Protein AF-0000000085633223 (afdb_homodimer)

Sequence (442 aa):
MTTGGMIGSLLNGKMADLIGRKGVSLNSLWIIIIIVLHNFFTKDSWTLDLGRLSIGVGVGITGYVVPVYVAEITPKNIRGAFTAAGHFMTCCGFSMLYFAGVAFSWRSLALIAAVPSALHIVGLFFIPESPRWLAKVGREEDSELALQRLRGKKVDISQEAADIIESIEACQGRKSGKILDLFQLKYAHALIVGVGLMFFQQFGGTNAIAYYARSIFEAAEMTTGGMIGSLLNGKMADLIGRKGVSLNSLWIIIIIVLHNFFTKDSWTLDLGRLSIGVGVGITGYVVPVYVAEITPKNIRGAFTAAGHFMTCCGFSMLYFAGVAFSWRSLALIAAVPSALHIVGLFFIPESPRWLAKVGREEDSELALQRLRGKKVDISQEAADIIESIEACQGRKSGKILDLFQLKYAHALIVGVGLMFFQQFGGTNAIAYYARSIFEAAE

Radius of gyration: 21.5 Å; Cα contacts (8 Å, |Δi|>4): 633; chains: 2; bounding box: 43×62×55 Å

Nearest PDB structures (foldseek):
  9b1o-assembly1_A  TM=8.467E-01  e=4.670E-06  Homo sapiens
  4lds-assembly1_B  TM=8.283E-01  e=3.505E-06  Staphylococcus epidermidis ATCC 12228
  8bvs-assembly1_A  TM=7.498E-01  e=7.129E-05  Rattus norvegicus
  8omu-assembly1_A  TM=7.674E-01  e=1.327E-04  Rattus norvegicus
  8bvt-assembly1_A  TM=7.848E-01  e=2.141E-04  Rattus nativitatis

pLDDT: mean 75.62, std 14.58, range [35.28, 95.19]

Solvent-accessible surface area (backbone atoms only — not comparable to full-atom values): 21944 Å² total; per-residue (Å²): 60,46,67,20,18,37,53,19,31,66,54,33,64,63,46,31,70,70,57,30,49,58,47,45,40,47,52,23,44,49,51,32,46,54,36,43,56,49,44,62,76,48,83,49,65,68,62,41,51,53,31,37,30,48,36,13,22,20,38,16,27,37,59,25,39,50,55,26,45,36,58,66,62,40,55,82,90,50,38,47,56,49,50,33,48,45,43,38,44,44,32,48,29,41,37,49,35,54,59,43,54,75,76,38,53,72,60,56,47,43,53,58,12,36,51,35,31,51,50,42,52,57,52,56,74,76,49,69,58,48,30,60,57,32,42,70,76,67,36,49,69,61,13,48,51,27,44,31,63,34,37,31,89,86,50,85,51,65,66,60,51,50,50,50,52,50,51,46,52,62,49,63,75,41,71,86,69,42,76,65,50,60,54,31,74,55,38,31,48,34,46,51,50,38,52,48,51,45,50,24,47,29,49,30,40,54,39,48,50,66,60,44,57,59,57,52,56,56,68,70,96,60,46,65,21,18,38,52,18,30,66,54,34,63,63,48,31,70,70,58,32,50,58,48,45,40,49,52,22,45,48,49,32,44,52,36,42,57,50,42,63,74,48,82,49,66,67,62,41,50,52,33,37,31,49,36,12,22,19,36,15,27,36,57,25,39,49,57,27,46,38,59,65,62,40,55,81,88,50,40,46,55,50,50,34,48,46,42,36,44,43,31,48,28,40,38,49,35,56,58,44,55,73,76,38,54,70,59,56,48,42,52,57,11,38,52,34,33,53,50,40,50,57,51,55,72,74,48,69,60,48,31,61,56,31,41,70,76,68,37,50,68,60,12,48,52,28,45,32,63,34,37,30,88,86,51,85,50,64,65,59,52,49,49,50,53,50,52,46,50,62,50,63,75,41,69,86,67,42,77,67,49,60,53,30,74,56,38,30,48,35,46,51,52,38,51,49,51,47,51,25,48,30,49,29,40,53,38,49,50,67,58,44,56,57,55,52,55,56,66,71,97

Structure (mmCIF, N/CA/C/O backbone):
data_AF-0000000085633223-model_v1
#
loop_
_entity.id
_entity.type
_entity.pdbx_description
1 polymer 'Major facilitator superfamily (MFS) profile domain-containing protein'
#
loop_
_atom_site.group_PDB
_atom_site.id
_atom_site.type_symbol
_atom_site.label_atom_id
_atom_site.label_alt_id
_atom_site.label_comp_id
_atom_site.label_asym_id
_atom_site.label_entity_id
_atom_site.label_seq_id
_atom_site.pdbx_PDB_ins_code
_atom_site.Cartn_x
_atom_site.Cartn_y
_atom_site.Cartn_z
_atom_site.occupancy
_atom_site.B_iso_or_equiv
_atom_site.auth_seq_id
_atom_site.auth_comp_id
_atom_site.auth_asym_id
_atom_site.auth_atom_id
_atom_site.pdbx_PDB_model_num
ATOM 1 N N . MET A 1 1 ? 0.926 -9.766 -17.422 1 54.09 1 MET A N 1
ATOM 2 C CA . MET A 1 1 ? 0.153 -9.086 -16.375 1 54.09 1 MET A CA 1
ATOM 3 C C . MET A 1 1 ? 1.065 -8.289 -15.461 1 54.09 1 MET A C 1
ATOM 5 O O . MET A 1 1 ? 0.865 -7.086 -15.273 1 54.09 1 MET A O 1
ATOM 9 N N . THR A 1 2 ? 2.141 -8.961 -15.078 1 55.38 2 THR A N 1
ATOM 10 C CA . THR A 1 2 ? 3.055 -8.281 -14.164 1 55.38 2 THR A CA 1
ATOM 11 C C . THR A 1 2 ? 3.725 -7.098 -14.852 1 55.38 2 THR A C 1
ATOM 13 O O . THR A 1 2 ? 3.783 -6 -14.289 1 55.38 2 THR A O 1
ATOM 16 N N . THR A 1 3 ? 4.07 -7.344 -16.078 1 60.38 3 THR A N 1
ATOM 17 C CA . THR A 1 3 ? 4.688 -6.262 -16.844 1 60.38 3 THR A CA 1
ATOM 18 C C . THR A 1 3 ? 3.697 -5.121 -17.062 1 60.38 3 THR A C 1
ATOM 20 O O . THR A 1 3 ? 4.051 -3.949 -16.922 1 60.38 3 THR A O 1
ATOM 23 N N . GLY A 1 4 ? 2.49 -5.555 -17.375 1 58.22 4 GLY A N 1
ATOM 24 C CA . GLY A 1 4 ? 1.454 -4.551 -17.547 1 58.22 4 GLY 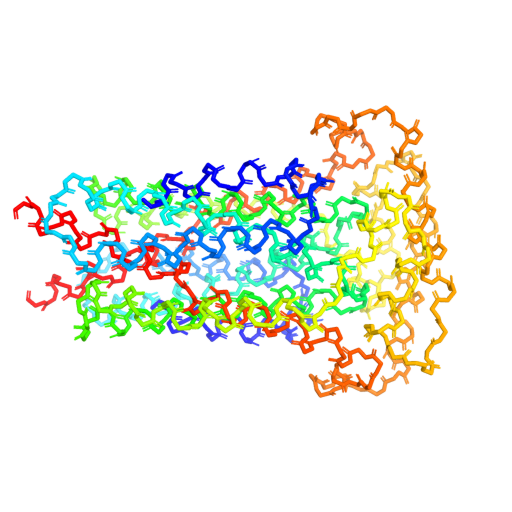A CA 1
ATOM 25 C C . GLY A 1 4 ? 1.205 -3.729 -16.297 1 58.22 4 GLY A C 1
ATOM 26 O O . GLY A 1 4 ? 1.008 -2.514 -16.375 1 58.22 4 GLY A O 1
ATOM 27 N N . GLY A 1 5 ? 1.282 -4.402 -15.211 1 61.06 5 GLY A N 1
ATOM 28 C CA . GLY A 1 5 ? 1.108 -3.715 -13.945 1 61.06 5 GLY A CA 1
ATOM 29 C C . GLY A 1 5 ? 2.178 -2.674 -13.672 1 61.06 5 GLY A C 1
ATOM 30 O O . GLY A 1 5 ? 1.881 -1.583 -13.18 1 61.06 5 GLY A O 1
ATOM 31 N N . MET A 1 6 ? 3.379 -2.943 -14.016 1 62.06 6 MET A N 1
ATOM 32 C CA . MET A 1 6 ? 4.496 -2.02 -13.844 1 62.06 6 MET A CA 1
ATOM 33 C C . MET A 1 6 ? 4.316 -0.779 -14.711 1 62.06 6 MET A C 1
ATOM 35 O O . MET A 1 6 ? 4.496 0.345 -14.234 1 62.06 6 MET A O 1
ATOM 39 N N . ILE A 1 7 ? 3.932 -1.005 -15.797 1 60.44 7 ILE A N 1
ATOM 40 C CA . ILE A 1 7 ? 3.717 0.084 -16.75 1 60.44 7 ILE A CA 1
ATOM 41 C C . ILE A 1 7 ? 2.582 0.979 -16.25 1 60.44 7 ILE A C 1
ATOM 43 O O . ILE A 1 7 ? 2.701 2.205 -16.266 1 60.44 7 ILE A O 1
ATOM 47 N N . GLY A 1 8 ? 1.562 0.304 -15.867 1 61.28 8 GLY A N 1
ATOM 48 C CA . GLY A 1 8 ? 0.401 1.043 -15.391 1 61.28 8 GLY A CA 1
ATOM 49 C C . GLY A 1 8 ? 0.698 1.915 -14.188 1 61.28 8 GLY A C 1
ATOM 50 O O . GLY A 1 8 ? 0.232 3.053 -14.109 1 61.28 8 GLY A O 1
ATOM 51 N N . SER A 1 9 ? 1.517 1.413 -13.344 1 61.62 9 SER A N 1
ATOM 52 C CA . SER A 1 9 ? 1.853 2.15 -12.133 1 61.62 9 SER A CA 1
ATOM 53 C C . SER A 1 9 ? 2.689 3.385 -12.445 1 61.62 9 SER A C 1
ATOM 55 O O . SER A 1 9 ? 2.545 4.422 -11.797 1 61.62 9 SER A O 1
ATOM 57 N N . LEU A 1 10 ? 3.48 3.316 -13.391 1 57.19 10 LEU A N 1
ATOM 58 C CA . LEU A 1 10 ? 4.371 4.406 -13.766 1 57.19 10 LEU A CA 1
ATOM 59 C C . LEU A 1 10 ? 3.6 5.52 -14.477 1 57.19 10 LEU A C 1
ATOM 61 O O . LEU A 1 10 ? 3.887 6.703 -14.281 1 57.19 10 LEU A O 1
ATOM 65 N N . LEU A 1 11 ? 2.643 5.18 -15.203 1 58.03 11 LEU A N 1
ATOM 66 C CA . LEU A 1 11 ? 1.884 6.121 -16.016 1 58.03 11 LEU A CA 1
ATOM 67 C C . LEU A 1 11 ? 0.935 6.945 -15.148 1 58.03 11 LEU A C 1
ATOM 69 O O . LEU A 1 11 ? 0.542 8.047 -15.531 1 58.03 11 LEU A O 1
ATOM 73 N N . ASN A 1 12 ? 0.68 6.5 -13.977 1 61.41 12 ASN A N 1
ATOM 74 C CA . ASN A 1 12 ? -0.448 6.965 -13.172 1 61.41 12 ASN A CA 1
ATOM 75 C C . ASN A 1 12 ? -0.166 8.32 -12.539 1 61.41 12 ASN A C 1
ATOM 77 O O . ASN A 1 12 ? -1.066 9.156 -12.422 1 61.41 12 ASN A O 1
ATOM 81 N N . GLY A 1 13 ? 1.098 8.562 -12.25 1 60.22 13 GLY A N 1
ATOM 82 C CA . GLY A 1 13 ? 1.283 9.828 -11.547 1 60.22 13 GLY A CA 1
ATOM 83 C C . GLY A 1 13 ? 0.851 11.031 -12.367 1 60.22 13 GLY A C 1
ATOM 84 O O . GLY A 1 13 ? 0.06 11.852 -11.898 1 60.22 13 GLY A O 1
ATOM 85 N N . LYS A 1 14 ? 1.175 11.047 -13.492 1 63 14 LYS A N 1
ATOM 86 C CA . LYS A 1 14 ? 0.862 12.203 -14.328 1 63 14 LYS A CA 1
ATOM 87 C C . LYS A 1 14 ? -0.602 12.188 -14.758 1 63 14 LYS A C 1
ATOM 89 O O . LYS A 1 14 ? -1.26 13.234 -14.773 1 63 14 LYS A O 1
ATOM 94 N N . MET A 1 15 ? -1.057 11.039 -15.039 1 70.94 15 MET A N 1
ATOM 95 C CA . MET A 1 15 ? -2.439 10.922 -15.492 1 70.94 15 MET A CA 1
ATOM 96 C C . MET A 1 15 ? -3.41 11.273 -14.367 1 70.94 15 MET A C 1
ATOM 98 O O . MET A 1 15 ? -4.426 11.93 -14.602 1 70.94 15 MET A O 1
ATOM 102 N N . ALA A 1 16 ? -2.996 10.859 -13.266 1 72.56 16 ALA A N 1
ATOM 103 C CA . ALA A 1 16 ? -3.824 11.133 -12.086 1 72.56 16 ALA A CA 1
ATOM 104 C C . ALA A 1 16 ? -3.875 12.625 -11.781 1 72.56 16 ALA A C 1
ATOM 106 O O . ALA A 1 16 ? -4.879 13.125 -11.266 1 72.56 16 ALA A O 1
ATOM 107 N N . ASP A 1 17 ? -2.838 13.297 -12.203 1 74.38 17 ASP A N 1
ATOM 108 C CA . ASP A 1 17 ? -2.805 14.742 -11.969 1 74.38 17 ASP A CA 1
ATOM 109 C C . ASP A 1 17 ? -3.633 15.484 -13.016 1 74.38 17 ASP A C 1
ATOM 111 O O . ASP A 1 17 ? -4.121 16.578 -12.758 1 74.38 17 ASP A O 1
ATOM 115 N N . LEU A 1 18 ? -3.855 14.789 -14.102 1 76.75 18 LEU A N 1
ATOM 116 C CA . LEU A 1 18 ? -4.555 15.461 -15.195 1 76.75 18 LEU A CA 1
ATOM 117 C C . LEU A 1 18 ? -6.059 15.227 -15.102 1 76.75 18 LEU A C 1
ATOM 119 O O . LEU A 1 18 ? -6.844 16.172 -15.211 1 76.75 18 LEU A O 1
ATOM 123 N N . ILE A 1 19 ? -6.488 14.039 -14.844 1 87.06 19 ILE A N 1
ATOM 124 C CA . ILE A 1 19 ? -7.914 13.758 -14.938 1 87.06 19 ILE A CA 1
ATOM 125 C C . ILE A 1 19 ? -8.469 13.398 -13.562 1 87.06 19 ILE A C 1
ATOM 127 O O . ILE A 1 19 ? -9.656 13.094 -13.422 1 87.06 19 ILE A O 1
ATOM 131 N N . GLY A 1 20 ? -7.652 13.492 -12.609 1 88.56 20 GLY A N 1
ATOM 132 C CA . GLY A 1 20 ? -8.094 13.219 -11.25 1 88.56 20 GLY A CA 1
ATOM 133 C C . GLY A 1 20 ? -7.902 11.766 -10.844 1 88.56 20 GLY A C 1
ATOM 134 O O . GLY A 1 20 ? -7.547 10.93 -11.672 1 88.56 20 GLY A O 1
ATOM 135 N N . ARG A 1 21 ? -8.156 11.523 -9.625 1 89.69 21 ARG A N 1
ATOM 136 C CA . ARG A 1 21 ? -8.008 10.164 -9.117 1 89.69 21 ARG A CA 1
ATOM 137 C C . ARG A 1 21 ? -9.18 9.289 -9.547 1 89.69 21 ARG A C 1
ATOM 139 O O . ARG A 1 21 ? -8.984 8.148 -9.969 1 89.69 21 ARG A O 1
ATOM 146 N N . LYS A 1 22 ? -10.352 9.906 -9.516 1 91.69 22 LYS A N 1
ATOM 147 C CA . LYS A 1 22 ? -11.539 9.164 -9.906 1 91.69 22 LYS A CA 1
ATOM 148 C C . LYS A 1 22 ? -11.539 8.875 -11.406 1 91.69 22 LYS A C 1
ATOM 150 O O . LYS A 1 22 ? -11.93 7.789 -11.836 1 91.69 22 LYS A O 1
ATOM 155 N N . GLY A 1 23 ? -11.133 9.844 -12.117 1 91.31 23 GLY A N 1
ATOM 156 C CA . GLY A 1 23 ? -11.086 9.68 -13.562 1 91.31 23 GLY A CA 1
ATOM 157 C C . GLY A 1 23 ? -10.172 8.555 -14.008 1 91.31 23 GLY A C 1
ATOM 158 O O . GLY A 1 23 ? -10.539 7.742 -14.852 1 91.31 23 GLY A O 1
ATOM 159 N N . VAL A 1 24 ? -9.023 8.539 -13.414 1 89.5 24 VAL A N 1
ATOM 160 C CA . VAL A 1 24 ? -8.047 7.52 -13.766 1 89.5 24 VAL A CA 1
ATOM 161 C C . VAL A 1 24 ? -8.555 6.145 -13.336 1 89.5 24 VAL A C 1
ATOM 163 O O . VAL A 1 24 ? -8.422 5.168 -14.078 1 89.5 24 VAL A O 1
ATOM 166 N N . SER A 1 25 ? -9.133 6.105 -12.188 1 90.06 25 SER A N 1
ATOM 167 C CA . SER A 1 25 ? -9.688 4.844 -11.695 1 90.06 25 SER A CA 1
ATOM 168 C C . SER A 1 25 ? -10.789 4.332 -12.609 1 90.06 25 SER A C 1
ATOM 170 O O . SER A 1 25 ? -10.828 3.146 -12.945 1 90.06 25 SER A O 1
ATOM 172 N N . LEU A 1 26 ? -11.656 5.242 -12.992 1 91.75 26 LEU A N 1
ATOM 173 C CA . LEU A 1 26 ? -12.773 4.875 -13.852 1 91.75 26 LEU A CA 1
ATOM 174 C C . LEU A 1 26 ? -12.273 4.293 -15.172 1 91.75 26 LEU A C 1
ATOM 176 O O . LEU A 1 26 ? -12.742 3.24 -15.609 1 91.75 26 LEU A O 1
ATOM 180 N N . ASN A 1 27 ? -11.336 4.941 -15.711 1 89.94 27 ASN A N 1
ATOM 181 C CA . ASN A 1 27 ? -10.805 4.492 -16.984 1 89.94 27 ASN A CA 1
ATOM 182 C C . ASN A 1 27 ? -10.117 3.131 -16.875 1 89.94 27 ASN A C 1
ATOM 184 O O . ASN A 1 27 ? -10.281 2.27 -17.734 1 89.94 27 ASN A O 1
ATOM 188 N N . SER A 1 28 ? -9.406 3.006 -15.859 1 88.81 28 SER A N 1
ATOM 189 C CA . SER A 1 28 ? -8.703 1.744 -15.664 1 88.81 28 SER A CA 1
ATOM 190 C C . SER A 1 28 ? -9.68 0.595 -15.43 1 88.81 28 SER A C 1
ATOM 192 O O . SER A 1 28 ? -9.484 -0.506 -15.953 1 88.81 28 SER A O 1
ATOM 194 N N . LEU A 1 29 ? -10.688 0.834 -14.695 1 90.5 29 LEU A N 1
ATOM 195 C CA . LEU A 1 29 ? -11.68 -0.194 -14.414 1 90.5 29 LEU A CA 1
ATOM 196 C C . LEU A 1 29 ? -12.438 -0.583 -15.672 1 90.5 29 LEU A C 1
ATOM 198 O O . LEU A 1 29 ? -12.742 -1.762 -15.883 1 90.5 29 LEU A O 1
ATOM 202 N N . TRP A 1 30 ? -12.703 0.379 -16.453 1 91.12 30 TRP A N 1
ATOM 203 C CA . TRP A 1 30 ? -13.352 0.086 -17.719 1 91.12 30 TRP A CA 1
ATOM 204 C C . TRP A 1 30 ? -12.461 -0.796 -18.594 1 91.12 30 TRP A C 1
ATOM 206 O O . TRP A 1 30 ? -12.945 -1.735 -19.234 1 91.12 30 TRP A O 1
ATOM 216 N N . ILE A 1 31 ? -11.234 -0.473 -18.656 1 87.25 31 ILE A N 1
ATOM 217 C CA . ILE A 1 31 ? -10.281 -1.269 -19.438 1 87.25 31 ILE A CA 1
ATOM 218 C C . ILE A 1 31 ? -10.289 -2.711 -18.938 1 87.25 31 ILE A C 1
ATOM 220 O O . ILE A 1 31 ? -10.367 -3.65 -19.734 1 87.25 31 ILE A O 1
ATOM 224 N N . ILE A 1 32 ? -10.328 -2.906 -17.688 1 86.12 32 ILE A N 1
ATOM 225 C CA . ILE A 1 32 ? -10.305 -4.238 -17.094 1 86.12 32 ILE A CA 1
ATOM 226 C C . ILE A 1 32 ? -11.57 -5 -17.484 1 86.12 32 ILE A C 1
ATOM 228 O O . ILE A 1 32 ? -11.5 -6.141 -17.953 1 86.12 32 ILE A O 1
ATOM 232 N N . ILE A 1 33 ? -12.688 -4.352 -17.359 1 89.81 33 ILE A N 1
ATOM 233 C CA . ILE A 1 33 ? -13.961 -5.016 -17.609 1 89.81 33 ILE A CA 1
ATOM 234 C C . ILE A 1 33 ? -14.07 -5.383 -19.094 1 89.81 33 ILE A C 1
ATOM 236 O O . ILE A 1 33 ? -14.453 -6.508 -19.422 1 89.81 33 ILE A O 1
ATOM 240 N N . ILE A 1 34 ? -13.719 -4.477 -19.922 1 90.56 34 ILE A N 1
ATOM 241 C CA . ILE A 1 34 ? -13.828 -4.691 -21.359 1 90.56 34 ILE A CA 1
ATOM 242 C C . ILE A 1 34 ? -12.906 -5.836 -21.781 1 90.56 34 ILE A C 1
ATOM 244 O O . ILE A 1 34 ? -13.312 -6.711 -22.547 1 90.56 34 ILE A O 1
ATOM 248 N N . ILE A 1 35 ? -11.742 -5.812 -21.266 1 86.06 35 ILE A N 1
ATOM 249 C CA . ILE A 1 35 ? -10.758 -6.812 -21.672 1 86.06 35 ILE A CA 1
ATOM 250 C C . ILE A 1 35 ? -11.148 -8.18 -21.109 1 86.06 35 ILE A C 1
ATOM 252 O O . ILE A 1 35 ? -11.008 -9.203 -21.781 1 86.06 35 ILE A O 1
ATOM 256 N N . VAL A 1 36 ? -11.641 -8.234 -19.891 1 83.44 36 VAL A N 1
ATOM 257 C CA . VAL A 1 36 ? -12.07 -9.492 -19.281 1 83.44 36 VAL A CA 1
ATOM 258 C C . VAL A 1 36 ? -13.219 -10.094 -20.094 1 83.44 36 VAL A C 1
ATOM 260 O O . VAL A 1 36 ? -13.234 -11.297 -20.344 1 83.44 36 VAL A O 1
ATOM 263 N N . LEU A 1 37 ? -14.141 -9.289 -20.5 1 86.94 37 LEU A N 1
ATOM 264 C CA . LEU A 1 37 ? -15.273 -9.758 -21.281 1 86.94 37 LEU A CA 1
ATOM 265 C C . LEU A 1 37 ? -14.82 -10.227 -22.672 1 86.94 37 LEU A C 1
ATOM 267 O O . LEU A 1 37 ? -15.305 -11.242 -23.172 1 86.94 37 LEU A O 1
ATOM 271 N N . HIS A 1 38 ? -13.914 -9.43 -23.188 1 85.75 38 HIS A N 1
ATOM 272 C CA . HIS A 1 38 ? -13.383 -9.812 -24.484 1 85.75 38 HIS A CA 1
ATOM 273 C C . HIS A 1 38 ? -12.656 -11.156 -24.406 1 85.75 38 HIS A C 1
ATOM 275 O O . HIS A 1 38 ? -12.836 -12.016 -25.281 1 85.75 38 HIS A O 1
ATOM 281 N N . ASN A 1 39 ? -11.875 -11.305 -23.422 1 81.5 39 ASN A N 1
ATOM 282 C CA . ASN A 1 39 ? -11.078 -12.516 -23.266 1 81.5 39 ASN A CA 1
ATOM 283 C C . ASN A 1 39 ? -11.953 -13.727 -22.938 1 81.5 39 ASN A C 1
ATOM 285 O O . ASN A 1 39 ? -11.562 -14.867 -23.203 1 81.5 39 ASN A O 1
ATOM 289 N N . PHE A 1 40 ? -13.07 -13.484 -22.297 1 80.81 40 PHE A N 1
ATOM 290 C CA . PHE A 1 40 ? -13.969 -14.586 -21.969 1 80.81 40 PHE A CA 1
ATOM 291 C C . PHE A 1 40 ? -14.523 -15.227 -23.219 1 80.81 40 PHE A C 1
ATOM 293 O O . PHE A 1 40 ? -14.742 -16.438 -23.266 1 80.81 40 PHE A O 1
ATOM 300 N N . PHE A 1 41 ? -14.625 -14.508 -24.281 1 82.19 41 PHE A N 1
ATOM 301 C CA . PHE A 1 41 ? -15.266 -15.023 -25.484 1 82.19 41 PHE A CA 1
ATOM 302 C C . PHE A 1 41 ? -14.227 -15.383 -26.547 1 82.19 41 PHE A C 1
ATOM 304 O O . PHE A 1 41 ? -14.57 -15.93 -27.594 1 82.19 41 PHE A O 1
ATOM 311 N N . THR A 1 42 ? -13.039 -15.008 -26.266 1 79.31 42 THR A N 1
ATOM 312 C CA . THR A 1 42 ? -12.023 -15.242 -27.281 1 79.31 42 THR A CA 1
ATOM 313 C C . THR A 1 42 ? -11.227 -16.5 -26.969 1 79.31 42 THR A C 1
ATOM 315 O O . THR A 1 42 ? -11.016 -16.844 -25.812 1 79.31 42 THR A O 1
ATOM 318 N N . LYS A 1 43 ? -10.883 -17.234 -28 1 77.94 43 LYS A N 1
ATOM 319 C CA . LYS A 1 43 ? -10.109 -18.453 -27.828 1 77.94 43 LYS A CA 1
ATOM 320 C C . LYS A 1 43 ? -8.711 -18.312 -28.422 1 77.94 43 LYS A C 1
ATOM 322 O O . LYS A 1 43 ? -7.84 -19.156 -28.203 1 77.94 43 LYS A O 1
ATOM 327 N N . ASP A 1 44 ? -8.469 -17.188 -28.953 1 80 44 ASP A N 1
ATOM 328 C CA . ASP A 1 44 ? -7.172 -16.984 -29.594 1 80 44 ASP A CA 1
ATOM 329 C C . ASP A 1 44 ? -6.102 -16.656 -28.562 1 80 44 ASP A C 1
ATOM 331 O O . ASP A 1 44 ? -6.309 -15.789 -27.703 1 80 44 ASP A O 1
ATOM 335 N N . SER A 1 45 ? -5.016 -17.375 -28.688 1 78 45 SER A N 1
ATOM 336 C CA . SER A 1 45 ? -3.951 -17.266 -27.703 1 78 45 SER A CA 1
ATOM 337 C C . SER A 1 45 ? -3.344 -15.859 -27.703 1 78 45 SER A C 1
ATOM 339 O O . SER A 1 45 ? -3.09 -15.289 -26.641 1 78 45 SER A O 1
ATOM 341 N N . TRP A 1 46 ? -3.162 -15.367 -28.891 1 78.19 46 TRP A N 1
ATOM 342 C CA . TRP A 1 46 ? -2.525 -14.055 -28.984 1 78.19 46 TRP A CA 1
ATOM 343 C C . TRP A 1 46 ? -3.41 -12.977 -28.375 1 78.19 46 TRP A C 1
ATOM 345 O O . TRP A 1 46 ? -2.93 -12.117 -27.625 1 78.19 46 TRP A O 1
ATOM 355 N N . THR A 1 47 ? -4.656 -13.125 -28.688 1 78.06 47 THR A N 1
ATOM 356 C CA . THR A 1 47 ? -5.609 -12.156 -28.172 1 78.06 47 THR A CA 1
ATOM 357 C C . THR A 1 47 ? -5.738 -12.281 -26.656 1 78.06 47 THR A C 1
ATOM 359 O O . THR A 1 47 ? -5.879 -11.281 -25.953 1 78.06 47 THR A O 1
ATOM 362 N N . LEU A 1 48 ? -5.492 -13.422 -26.234 1 77.19 48 LEU A N 1
ATOM 363 C CA . LEU A 1 48 ? -5.574 -13.664 -24.797 1 77.19 48 LEU A CA 1
ATOM 364 C C . LEU A 1 48 ? -4.359 -13.086 -24.078 1 77.19 48 LEU A C 1
ATOM 366 O O . LEU A 1 48 ? -4.496 -12.484 -23 1 77.19 48 LEU A O 1
ATOM 370 N N . ASP A 1 49 ? -3.295 -13.164 -24.75 1 77.12 49 ASP A N 1
ATOM 371 C CA . ASP A 1 49 ? -2.074 -12.648 -24.141 1 77.12 49 ASP A CA 1
ATOM 372 C C . ASP A 1 49 ? -2.09 -11.117 -24.109 1 77.12 49 ASP A C 1
ATOM 374 O O . ASP A 1 49 ? -1.681 -10.516 -23.109 1 77.12 49 ASP A O 1
ATOM 378 N N . LEU A 1 50 ? -2.598 -10.633 -25.141 1 79.06 50 LEU A N 1
ATOM 379 C CA . LEU A 1 50 ? -2.705 -9.18 -25.188 1 79.06 50 LEU A CA 1
ATOM 380 C C . LEU A 1 50 ? -3.721 -8.68 -24.156 1 79.06 50 LEU A C 1
ATOM 382 O O . LEU A 1 50 ? -3.539 -7.617 -23.562 1 79.06 50 LEU A O 1
ATOM 386 N N . GLY A 1 51 ? -4.715 -9.422 -24.031 1 78.69 51 GLY A N 1
ATOM 387 C CA . GLY A 1 51 ? -5.707 -9.102 -23.016 1 78.69 51 GLY A CA 1
ATOM 388 C C . GLY A 1 51 ? -5.152 -9.141 -21.594 1 78.69 51 GLY A C 1
ATOM 389 O O . GLY A 1 51 ? -5.41 -8.242 -20.797 1 78.69 51 GLY A O 1
ATOM 390 N N . ARG A 1 52 ? -4.289 -10.016 -21.438 1 73.88 52 ARG A N 1
ATOM 391 C CA . ARG A 1 52 ? -3.672 -10.148 -20.109 1 73.88 52 ARG A CA 1
ATOM 392 C C . ARG A 1 52 ? -2.758 -8.969 -19.812 1 73.88 52 ARG A C 1
ATOM 394 O O . ARG A 1 52 ? -2.729 -8.469 -18.688 1 73.88 52 ARG A O 1
ATOM 401 N N . LEU A 1 53 ? -2.111 -8.648 -20.812 1 77.12 53 LEU A N 1
ATOM 402 C CA . LEU A 1 53 ? -1.23 -7.496 -20.656 1 77.12 53 LEU A CA 1
ATOM 403 C C . LEU A 1 53 ? -2.033 -6.238 -20.344 1 77.12 53 LEU A C 1
ATOM 405 O O . LEU A 1 53 ? -1.658 -5.457 -19.469 1 77.12 53 LEU A O 1
ATOM 409 N N . SER A 1 54 ? -3.111 -6.176 -21 1 81.38 54 SER A N 1
ATOM 410 C CA . SER A 1 54 ? -3.955 -5 -20.828 1 81.38 54 SER A CA 1
ATOM 411 C C . SER A 1 54 ? -4.605 -4.992 -19.438 1 81.38 54 SER A C 1
ATOM 413 O O . SER A 1 54 ? -4.723 -3.938 -18.812 1 81.38 54 SER A O 1
ATOM 415 N N . ILE A 1 55 ? -4.953 -6.102 -19 1 78 55 ILE A N 1
ATOM 416 C CA . ILE A 1 55 ? -5.52 -6.215 -17.656 1 78 55 ILE A CA 1
ATOM 417 C C . ILE A 1 55 ? -4.465 -5.832 -16.625 1 78 55 ILE A C 1
ATOM 419 O O . ILE A 1 55 ? -4.773 -5.148 -15.641 1 78 55 ILE A O 1
ATOM 423 N N . GLY A 1 56 ? -3.299 -6.203 -16.922 1 76.19 56 GLY A N 1
ATOM 424 C CA . GLY A 1 56 ? -2.199 -5.824 -16.047 1 76.19 56 GLY A CA 1
ATOM 425 C C . GLY A 1 56 ? -2.002 -4.324 -15.945 1 76.19 56 GLY A C 1
ATOM 426 O O . GLY A 1 56 ? -1.775 -3.791 -14.859 1 76.19 56 GLY A O 1
ATOM 427 N N . VAL A 1 57 ? -2.131 -3.709 -16.984 1 79.62 57 VAL A N 1
ATOM 428 C CA . VAL A 1 57 ? -1.994 -2.256 -17.016 1 79.62 57 VAL A CA 1
ATOM 429 C C . VAL A 1 57 ? -3.117 -1.617 -16.203 1 79.62 57 VAL A C 1
ATOM 431 O O . VAL A 1 57 ? -2.871 -0.73 -15.375 1 79.62 57 VAL A O 1
ATOM 434 N N . GLY A 1 58 ? -4.289 -2.1 -16.453 1 81 58 GLY A N 1
ATOM 435 C CA . GLY A 1 58 ? -5.422 -1.582 -15.695 1 81 58 GLY A CA 1
ATOM 436 C C . GLY A 1 58 ? -5.293 -1.8 -14.195 1 81 58 GLY A C 1
ATOM 437 O O . GLY A 1 58 ? -5.535 -0.885 -13.406 1 81 58 GLY A O 1
ATOM 438 N N . VAL A 1 59 ? -4.84 -2.898 -13.867 1 76.88 59 VAL A N 1
ATOM 439 C CA . VAL A 1 59 ? -4.676 -3.254 -12.461 1 76.88 59 VAL A CA 1
ATOM 440 C C . VAL A 1 59 ? -3.547 -2.428 -11.844 1 76.88 59 VAL A C 1
ATOM 442 O O . VAL A 1 59 ? -3.65 -1.978 -10.703 1 76.88 59 VAL A O 1
ATOM 445 N N . GLY A 1 60 ? -2.543 -2.268 -12.625 1 77.31 60 GLY A N 1
ATOM 446 C CA . GLY A 1 60 ? -1.44 -1.437 -12.164 1 77.31 60 GLY A CA 1
ATOM 447 C C . GLY A 1 60 ? -1.848 0 -11.898 1 77.31 60 GLY A C 1
ATOM 448 O O . GLY A 1 60 ? -1.439 0.591 -10.898 1 77.31 60 GLY A O 1
ATOM 449 N N . ILE A 1 61 ? -2.646 0.468 -12.727 1 81.12 61 ILE A N 1
ATOM 450 C CA . ILE A 1 61 ? -3.109 1.845 -12.586 1 81.12 61 ILE A CA 1
ATOM 451 C C . ILE A 1 61 ? -4.016 1.965 -11.359 1 81.12 61 ILE A C 1
ATOM 453 O O . ILE A 1 61 ? -3.844 2.869 -10.539 1 81.12 61 ILE A O 1
ATOM 457 N N . THR A 1 62 ? -4.914 1.067 -11.242 1 80.25 62 THR A N 1
ATOM 458 C CA . THR A 1 62 ? -5.844 1.103 -10.117 1 80.25 62 THR A CA 1
ATOM 459 C C . THR A 1 62 ? -5.109 0.871 -8.797 1 80.25 62 THR A C 1
ATOM 461 O O . THR A 1 62 ? -5.434 1.49 -7.785 1 80.25 62 THR A O 1
ATOM 464 N N . GLY A 1 63 ? -4.191 0.049 -8.859 1 77.44 63 GLY A N 1
ATOM 465 C CA . GLY A 1 63 ? -3.4 -0.228 -7.668 1 77.44 63 GLY A CA 1
ATOM 466 C C . GLY A 1 63 ? -2.604 0.971 -7.188 1 77.44 63 GLY A C 1
ATOM 467 O O . GLY A 1 63 ? -2.283 1.076 -6.004 1 77.44 63 GLY A O 1
ATOM 468 N N . TYR A 1 64 ? -2.385 1.747 -8.109 1 76.44 64 TYR A N 1
ATOM 469 C CA . TYR A 1 64 ? -1.63 2.951 -7.785 1 76.44 64 TYR A CA 1
ATOM 470 C C . TYR A 1 64 ? -2.559 4.074 -7.332 1 76.44 64 TYR A C 1
ATOM 472 O O . TYR A 1 64 ? -2.311 4.719 -6.312 1 76.44 64 TYR A O 1
ATOM 480 N N . VAL A 1 65 ? -3.609 4.246 -7.965 1 83.44 65 VAL A N 1
ATOM 481 C CA . VAL A 1 65 ? -4.43 5.438 -7.789 1 83.44 65 VAL A CA 1
ATOM 482 C C . VAL A 1 65 ? -5.289 5.297 -6.535 1 83.44 65 VAL A C 1
ATOM 484 O O . VAL A 1 65 ? -5.52 6.273 -5.82 1 83.44 65 VAL A O 1
ATOM 487 N N . VAL A 1 66 ? -5.703 4.16 -6.227 1 85.5 66 VAL A N 1
ATOM 488 C CA . VAL A 1 66 ? -6.629 3.955 -5.113 1 85.5 66 VAL A CA 1
ATOM 489 C C . VAL A 1 66 ? -5.918 4.254 -3.793 1 85.5 66 VAL A C 1
ATOM 491 O O . VAL A 1 66 ? -6.426 5.023 -2.971 1 85.5 66 VAL A O 1
ATOM 494 N N . PRO A 1 67 ? -4.766 3.686 -3.674 1 80.62 67 PRO A N 1
ATOM 495 C CA . PRO A 1 67 ? -4.07 4.027 -2.428 1 80.62 67 PRO A CA 1
ATOM 496 C C . PRO A 1 67 ? -3.75 5.516 -2.318 1 80.62 67 PRO A C 1
ATOM 498 O O . PRO A 1 67 ? -3.754 6.07 -1.218 1 80.62 67 PRO A O 1
ATOM 501 N N . VAL A 1 68 ? -3.443 6.129 -3.367 1 81.5 68 VAL A N 1
ATOM 502 C CA . VAL A 1 68 ? -3.164 7.562 -3.367 1 81.5 68 VAL A CA 1
ATOM 503 C C . VAL A 1 68 ? -4.422 8.328 -2.967 1 81.5 68 VAL A C 1
ATOM 505 O O . VAL A 1 68 ? -4.359 9.242 -2.141 1 81.5 68 VAL A O 1
ATOM 508 N N . TYR A 1 69 ? -5.512 8.008 -3.555 1 88.88 69 TYR A N 1
ATOM 509 C CA . TYR A 1 69 ? -6.789 8.617 -3.211 1 88.88 69 TYR A CA 1
ATOM 510 C C . TYR A 1 69 ? -7.102 8.43 -1.73 1 88.88 69 TYR A C 1
ATOM 512 O O . TYR A 1 69 ? -7.48 9.383 -1.044 1 88.88 69 TYR A O 1
ATOM 520 N N . VAL A 1 70 ? -6.91 7.285 -1.263 1 85.75 70 VAL A N 1
ATOM 521 C CA . VAL A 1 70 ? -7.203 6.965 0.131 1 85.75 70 VAL A CA 1
ATOM 522 C C . VAL A 1 70 ? -6.289 7.773 1.05 1 85.75 70 VAL A C 1
ATOM 524 O O . VAL A 1 70 ? -6.738 8.305 2.07 1 85.75 70 VAL A O 1
ATOM 527 N N . ALA A 1 71 ? -5.07 7.902 0.645 1 80.25 71 ALA A N 1
ATOM 528 C CA . ALA A 1 71 ? -4.117 8.672 1.437 1 80.25 71 ALA A CA 1
ATOM 529 C C . ALA A 1 71 ? -4.512 10.148 1.487 1 80.25 71 ALA A C 1
ATOM 531 O O . ALA A 1 71 ? -4.277 10.828 2.49 1 80.25 71 ALA A O 1
ATOM 532 N N . GLU A 1 72 ? -5.098 10.602 0.487 1 82.88 72 GLU A N 1
ATOM 533 C CA . GLU A 1 72 ? -5.441 12.016 0.381 1 82.88 72 GLU A CA 1
ATOM 534 C C . GLU A 1 72 ? -6.711 12.336 1.165 1 82.88 72 GLU A C 1
ATOM 536 O O . GLU A 1 72 ? -6.906 13.469 1.612 1 82.88 72 GLU A O 1
ATOM 541 N N . ILE A 1 73 ? -7.531 11.391 1.346 1 86.56 73 ILE A N 1
ATOM 542 C CA . ILE A 1 73 ? -8.812 11.688 1.982 1 86.56 73 ILE A CA 1
ATOM 543 C C . ILE A 1 73 ? -8.75 11.312 3.461 1 86.56 73 ILE A C 1
ATOM 545 O O . ILE A 1 73 ? -9.633 11.695 4.238 1 86.56 73 ILE A O 1
ATOM 549 N N . THR A 1 74 ? -7.781 10.547 3.816 1 81.38 74 THR A N 1
ATOM 550 C CA . THR A 1 74 ? -7.676 10.055 5.188 1 81.38 74 THR A CA 1
ATOM 551 C C . THR A 1 74 ? -7.012 11.102 6.086 1 81.38 74 THR A C 1
ATOM 553 O O . THR A 1 74 ? -5.984 11.672 5.723 1 81.38 74 THR A O 1
ATOM 556 N N . PRO A 1 75 ? -7.668 11.281 7.168 1 75.06 75 PRO A N 1
ATOM 557 C CA . PRO A 1 75 ? -7.02 12.188 8.125 1 75.06 75 PRO A CA 1
ATOM 558 C C . PRO A 1 75 ? -5.66 11.672 8.594 1 75.06 75 PRO A C 1
ATOM 560 O O . PRO A 1 75 ? -5.438 10.461 8.641 1 75.06 75 PRO A O 1
ATOM 563 N N . LYS A 1 76 ? -4.805 12.562 9.023 1 69.19 76 LYS A N 1
ATOM 564 C CA . LYS A 1 76 ? -3.416 12.289 9.383 1 69.19 76 LYS A CA 1
ATOM 565 C C . LYS A 1 76 ? -3.334 11.281 10.523 1 69.19 76 LYS A C 1
ATOM 567 O O . LYS A 1 76 ? -2.459 10.414 10.531 1 69.19 76 LYS A O 1
ATOM 572 N N . ASN A 1 77 ? -4.297 11.328 11.359 1 68.12 77 ASN A N 1
ATOM 573 C CA . ASN A 1 77 ? -4.223 10.562 12.594 1 68.12 77 ASN A CA 1
ATOM 574 C C . ASN A 1 77 ? -4.535 9.086 12.367 1 68.12 77 ASN A C 1
ATOM 576 O O . ASN A 1 77 ? -4.18 8.234 13.18 1 68.12 77 ASN A O 1
ATOM 580 N N . ILE A 1 78 ? -5.199 8.797 11.195 1 71.62 78 ILE A N 1
ATOM 581 C CA . ILE A 1 78 ? -5.594 7.406 11.016 1 71.62 78 ILE A CA 1
ATOM 582 C C . ILE A 1 78 ? -5.016 6.875 9.703 1 71.62 78 ILE A C 1
ATOM 584 O O . ILE A 1 78 ? -5.445 5.828 9.211 1 71.62 78 ILE A O 1
ATOM 588 N N . ARG A 1 79 ? -4.109 7.57 9.203 1 69.44 79 ARG A N 1
ATOM 589 C CA . ARG A 1 79 ? -3.529 7.191 7.918 1 69.44 79 ARG A CA 1
ATOM 590 C C . ARG A 1 79 ? -2.836 5.836 8.016 1 69.44 79 ARG A C 1
ATOM 592 O O . ARG A 1 79 ? -2.943 5.012 7.102 1 69.44 79 ARG A O 1
ATOM 599 N N . GLY A 1 80 ? -2.092 5.621 9.109 1 66.25 80 GLY A N 1
ATOM 600 C CA . GLY A 1 80 ? -1.434 4.34 9.305 1 66.25 80 GLY A CA 1
ATOM 601 C C . GLY A 1 80 ? -2.402 3.174 9.359 1 66.25 80 GLY A C 1
ATOM 602 O O . GLY A 1 80 ? -2.146 2.119 8.773 1 66.25 80 GLY A O 1
ATOM 603 N N . ALA A 1 81 ? -3.459 3.453 9.883 1 69.94 81 ALA A N 1
ATOM 604 C CA . ALA A 1 81 ? -4.477 2.412 10 1 69.94 81 ALA A CA 1
ATOM 605 C C . ALA A 1 81 ? -5.055 2.045 8.641 1 69.94 81 ALA A C 1
ATOM 607 O O . ALA A 1 81 ? -5.312 0.871 8.367 1 69.94 81 ALA A O 1
ATOM 608 N N . PHE A 1 82 ? -5.195 3.023 7.797 1 73.06 82 PHE A N 1
ATOM 609 C CA . PHE A 1 82 ? -5.723 2.779 6.457 1 73.06 82 PHE A CA 1
ATOM 610 C C . PHE A 1 82 ? -4.723 1.997 5.617 1 73.06 82 PHE A C 1
ATOM 612 O O . PHE A 1 82 ? -5.102 1.106 4.855 1 73.06 82 PHE A O 1
ATOM 619 N N . THR A 1 83 ? -3.557 2.381 5.812 1 68.56 83 THR A N 1
ATOM 620 C CA . THR A 1 83 ? -2.521 1.664 5.074 1 68.56 83 THR A CA 1
ATOM 621 C C . THR A 1 83 ? -2.457 0.204 5.516 1 68.56 83 THR A C 1
ATOM 623 O O . THR A 1 83 ? -2.355 -0.697 4.68 1 68.56 83 THR A O 1
ATOM 626 N N . ALA A 1 84 ? -2.598 0.057 6.816 1 68.56 84 ALA A N 1
ATOM 627 C CA . ALA A 1 84 ? -2.617 -1.296 7.367 1 68.56 84 ALA A CA 1
ATOM 628 C C . ALA A 1 84 ? -3.826 -2.078 6.859 1 68.56 84 ALA A C 1
ATOM 630 O O . ALA A 1 84 ? -3.707 -3.252 6.5 1 68.56 84 ALA A O 1
ATOM 631 N N . ALA A 1 85 ? -4.922 -1.437 6.82 1 73.12 85 ALA A N 1
ATOM 632 C CA . ALA A 1 85 ? -6.148 -2.068 6.348 1 73.12 85 ALA A CA 1
ATOM 633 C C . ALA A 1 85 ? -6.035 -2.463 4.879 1 73.12 85 ALA A C 1
ATOM 635 O O . ALA A 1 85 ? -6.516 -3.523 4.473 1 73.12 85 ALA A O 1
ATOM 636 N N . GLY A 1 86 ? -5.414 -1.553 4.164 1 73.25 86 GLY A N 1
ATOM 637 C CA . GLY A 1 86 ? -5.195 -1.862 2.762 1 73.25 86 GLY A CA 1
ATOM 638 C C . GLY A 1 86 ? -4.355 -3.107 2.547 1 73.25 86 GLY A C 1
ATOM 639 O O . GLY A 1 86 ? -4.691 -3.953 1.714 1 73.25 86 GLY A O 1
ATOM 640 N N . HIS A 1 87 ? -3.342 -3.148 3.279 1 68.75 87 HIS A N 1
ATOM 641 C CA . HIS A 1 87 ? -2.48 -4.32 3.17 1 68.75 87 HIS A CA 1
ATOM 642 C C . HIS A 1 87 ? -3.211 -5.586 3.609 1 68.75 87 HIS A C 1
ATOM 644 O O . HIS A 1 87 ? -3.066 -6.637 2.986 1 68.75 87 HIS A O 1
ATOM 650 N N . PHE A 1 88 ? -3.939 -5.516 4.691 1 71.19 88 PHE A N 1
ATOM 651 C CA . PHE A 1 88 ? -4.723 -6.648 5.168 1 71.19 88 PHE A CA 1
ATOM 652 C C . PHE A 1 88 ? -5.699 -7.121 4.098 1 71.19 88 PHE A C 1
ATOM 654 O O . PHE A 1 88 ? -5.832 -8.32 3.859 1 71.19 88 PHE A O 1
ATOM 661 N N . MET A 1 89 ? -6.324 -6.227 3.516 1 74.62 89 MET A N 1
ATOM 662 C CA . MET A 1 89 ? -7.285 -6.562 2.469 1 74.62 89 MET A CA 1
ATOM 663 C C . MET A 1 89 ? -6.582 -7.191 1.269 1 74.62 89 MET A C 1
ATOM 665 O O . MET A 1 89 ? -7.121 -8.094 0.631 1 74.62 89 MET A O 1
ATOM 669 N N . THR A 1 90 ? -5.449 -6.668 1.001 1 72 90 THR A N 1
ATOM 670 C CA . THR A 1 90 ? -4.672 -7.242 -0.089 1 72 90 THR A CA 1
ATOM 671 C C . THR A 1 90 ? -4.32 -8.695 0.207 1 72 90 THR A C 1
ATOM 673 O O . THR A 1 90 ? -4.457 -9.562 -0.66 1 72 90 THR A O 1
ATOM 676 N N . CYS A 1 91 ? -3.955 -9.008 1.425 1 67.94 91 CYS A N 1
ATOM 677 C CA . CYS A 1 91 ? -3.625 -10.367 1.818 1 67.94 91 CYS A CA 1
ATOM 678 C C . CYS A 1 91 ? -4.848 -11.273 1.724 1 67.94 91 CYS A C 1
ATOM 680 O O . CYS A 1 91 ? -4.75 -12.414 1.262 1 67.94 91 CYS A O 1
ATOM 682 N N . CYS A 1 92 ? -5.895 -10.734 2.121 1 71.56 92 CYS A N 1
ATOM 683 C CA . CYS A 1 92 ? -7.137 -11.484 2.041 1 71.56 92 CYS A CA 1
ATOM 684 C C . CYS A 1 92 ? -7.512 -11.773 0.591 1 71.56 92 CYS A C 1
ATOM 686 O O . CYS A 1 92 ? -7.973 -12.867 0.269 1 71.56 92 CYS A O 1
ATOM 688 N N . GLY A 1 93 ? -7.375 -10.75 -0.229 1 69.88 93 GLY A N 1
ATOM 689 C CA . GLY A 1 93 ? -7.656 -10.93 -1.645 1 69.88 93 GLY A CA 1
ATOM 690 C C . GLY A 1 93 ? -6.812 -12.008 -2.291 1 69.88 93 GLY A C 1
ATOM 691 O O . GLY A 1 93 ? -7.328 -12.852 -3.029 1 69.88 93 GLY A O 1
ATOM 692 N N . PHE A 1 94 ? -5.566 -12.016 -1.934 1 65.88 94 PHE A N 1
ATOM 693 C CA . PHE A 1 94 ? -4.656 -13.016 -2.482 1 65.88 94 PHE A CA 1
ATOM 694 C C . PHE A 1 94 ? -5.031 -14.406 -2.002 1 65.88 94 PHE A C 1
ATOM 696 O O . PHE A 1 94 ? -4.996 -15.367 -2.777 1 65.88 94 PHE A O 1
ATOM 703 N N . SER A 1 95 ? -5.336 -14.484 -0.721 1 67 95 SER A N 1
ATOM 704 C CA . SER A 1 95 ? -5.719 -15.773 -0.154 1 67 95 SER A CA 1
ATOM 705 C C . SER A 1 95 ? -6.965 -16.328 -0.837 1 67 95 SER A C 1
ATOM 707 O O . SER A 1 95 ? -7.023 -17.516 -1.154 1 67 95 SER A O 1
ATOM 709 N N . MET A 1 96 ? -7.863 -15.508 -1.03 1 70.88 96 MET A N 1
ATOM 710 C CA . MET A 1 96 ? -9.109 -15.938 -1.67 1 70.88 96 MET A CA 1
ATOM 711 C C . MET A 1 96 ? -8.852 -16.375 -3.105 1 70.88 96 MET A C 1
ATOM 713 O O . MET A 1 96 ? -9.461 -17.344 -3.574 1 70.88 96 MET A O 1
ATOM 717 N N . LEU A 1 97 ? -8.047 -15.688 -3.77 1 66.19 97 LEU A N 1
ATOM 718 C CA . LEU A 1 97 ? -7.734 -16.031 -5.152 1 66.19 97 LEU A CA 1
ATOM 719 C C . LEU A 1 97 ? -7.008 -17.375 -5.223 1 66.19 97 LEU A C 1
ATOM 721 O O . LEU A 1 97 ? -7.223 -18.156 -6.156 1 66.19 97 LEU A O 1
ATOM 725 N N . TYR A 1 98 ? -6.242 -17.531 -4.25 1 62.34 98 TYR A N 1
ATOM 726 C CA . TYR A 1 98 ? -5.527 -18.797 -4.191 1 62.34 98 TYR A CA 1
ATOM 727 C C . TYR A 1 98 ? -6.496 -19.969 -4.094 1 62.34 98 TYR A C 1
ATOM 729 O O . TYR A 1 98 ? -6.391 -20.938 -4.844 1 62.34 98 TYR A O 1
ATOM 737 N N . PHE A 1 99 ? -7.41 -19.812 -3.254 1 69.38 99 PHE A N 1
ATOM 738 C CA . PHE A 1 99 ? -8.383 -20.891 -3.053 1 69.38 99 PHE A CA 1
ATOM 739 C C . PHE A 1 99 ? -9.32 -21 -4.246 1 69.38 99 PHE A C 1
ATOM 741 O O . PHE A 1 99 ? -9.688 -22.094 -4.656 1 69.38 99 PHE A O 1
ATOM 748 N N . ALA A 1 100 ? -9.664 -19.875 -4.824 1 71.38 100 ALA A N 1
ATOM 749 C CA . ALA A 1 100 ? -10.57 -19.875 -5.969 1 71.38 100 ALA A CA 1
ATOM 750 C C . ALA A 1 100 ? -9.875 -20.391 -7.223 1 71.38 100 ALA A C 1
ATOM 752 O O . ALA A 1 100 ? -10.508 -21 -8.094 1 71.38 100 ALA A O 1
ATOM 753 N N . GLY A 1 101 ? -8.602 -20.078 -7.289 1 68.25 101 GLY A N 1
ATOM 754 C CA . GLY A 1 101 ? -7.824 -20.516 -8.438 1 68.25 101 GLY A CA 1
ATOM 755 C C . GLY A 1 101 ? -7.734 -22.031 -8.555 1 68.25 101 GLY A C 1
ATOM 756 O O . GLY A 1 101 ? -7.566 -22.562 -9.648 1 68.25 101 GLY A O 1
ATOM 757 N N . VAL A 1 102 ? -7.918 -22.703 -7.379 1 64.38 102 VAL A N 1
ATOM 758 C CA . VAL A 1 102 ? -7.891 -24.172 -7.371 1 64.38 102 VAL A CA 1
ATOM 759 C C . VAL A 1 102 ? -9.219 -24.719 -7.891 1 64.38 102 VAL A C 1
ATOM 761 O O . VAL A 1 102 ? -9.25 -25.734 -8.578 1 64.38 102 VAL A O 1
ATOM 764 N N . ALA A 1 103 ? -10.227 -23.953 -7.672 1 71.62 103 ALA A N 1
ATOM 765 C CA . ALA A 1 103 ? -11.57 -24.453 -7.961 1 71.62 103 ALA A CA 1
ATOM 766 C C . ALA A 1 103 ? -12.047 -23.969 -9.328 1 71.62 103 ALA A C 1
ATOM 768 O O . ALA A 1 103 ? -12.859 -24.641 -9.977 1 71.62 103 ALA A O 1
ATOM 769 N N . PHE A 1 104 ? -11.578 -22.812 -9.797 1 74.75 104 PHE A N 1
ATOM 770 C CA . PHE A 1 104 ? -12.109 -22.203 -11.008 1 74.75 104 PHE A CA 1
ATOM 771 C C . PHE A 1 104 ? -11.016 -21.984 -12.047 1 74.75 104 PHE A C 1
ATOM 773 O O . PHE A 1 104 ? -9.836 -21.859 -11.695 1 74.75 104 PHE A O 1
ATOM 780 N N . SER A 1 105 ? -11.438 -22.047 -13.273 1 72 105 SER A N 1
ATOM 781 C CA . SER A 1 105 ? -10.516 -21.703 -14.352 1 72 105 SER A CA 1
ATOM 782 C C . SER A 1 105 ? -10.203 -20.203 -14.359 1 72 105 SER A C 1
ATOM 784 O O . SER A 1 105 ? -10.914 -19.422 -13.734 1 72 105 SER A O 1
ATOM 786 N N . TRP A 1 106 ? -9.18 -19.828 -15.023 1 69.62 106 TRP A N 1
ATOM 787 C CA . TRP A 1 106 ? -8.766 -18.438 -15.078 1 69.62 106 TRP A CA 1
ATOM 788 C C . TRP A 1 106 ? -9.844 -17.578 -15.742 1 69.62 106 TRP A C 1
ATOM 790 O O . TRP A 1 106 ? -10.039 -16.422 -15.352 1 69.62 106 TRP A O 1
ATOM 800 N N . ARG A 1 107 ? -10.477 -18.172 -16.672 1 73.69 107 ARG A N 1
ATOM 801 C CA . ARG A 1 107 ? -11.523 -17.422 -17.375 1 73.69 107 ARG A CA 1
ATOM 802 C C . ARG A 1 107 ? -12.695 -17.125 -16.438 1 73.69 107 ARG A C 1
ATOM 804 O O . ARG A 1 107 ? -13.211 -16 -16.422 1 73.69 107 ARG A O 1
ATOM 811 N N . SER A 1 108 ? -12.977 -18.141 -15.695 1 77.69 108 SER A N 1
ATOM 812 C CA . SER A 1 108 ? -14.094 -17.969 -14.773 1 77.69 108 SER A CA 1
ATOM 813 C C . SER A 1 108 ? -13.742 -17 -13.648 1 77.69 108 SER A C 1
ATOM 815 O O . SER A 1 108 ? -14.57 -16.203 -13.227 1 77.69 108 SER A O 1
ATOM 817 N N . LEU A 1 109 ? -12.562 -17.062 -13.25 1 75.81 109 LEU A N 1
ATOM 818 C CA . LEU A 1 109 ? -12.125 -16.172 -12.18 1 75.81 109 LEU A CA 1
ATOM 819 C C . LEU A 1 109 ? -12.102 -14.727 -12.641 1 75.81 109 LEU A C 1
ATOM 821 O O . LEU A 1 109 ? -12.461 -13.82 -11.875 1 75.81 109 LEU A O 1
ATOM 825 N N . ALA A 1 110 ? -11.664 -14.602 -13.867 1 76.31 110 ALA A N 1
ATOM 826 C CA . ALA A 1 110 ? -11.641 -13.25 -14.422 1 76.31 110 ALA A CA 1
ATOM 827 C C . ALA A 1 110 ? -13.047 -12.672 -14.523 1 76.31 110 ALA A C 1
ATOM 829 O O . ALA A 1 110 ? -13.266 -11.492 -14.234 1 76.31 110 ALA A O 1
ATOM 830 N N . LEU A 1 111 ? -13.883 -13.523 -14.875 1 79.56 111 LEU A N 1
ATOM 831 C CA . LEU A 1 111 ? -15.273 -13.086 -15 1 79.56 111 LEU A CA 1
ATOM 832 C C . LEU A 1 111 ? -15.859 -12.75 -13.633 1 79.56 111 LEU A C 1
ATOM 834 O O . LEU A 1 111 ? -16.609 -11.781 -13.5 1 79.56 111 LEU A O 1
ATOM 838 N N . ILE A 1 112 ? -15.523 -13.5 -12.703 1 81.25 112 ILE A N 1
ATOM 839 C CA . ILE A 1 112 ? -16 -13.258 -11.344 1 81.25 112 ILE A CA 1
ATOM 840 C C . ILE A 1 112 ? -15.438 -11.938 -10.82 1 81.25 112 ILE A C 1
ATOM 842 O O . ILE A 1 112 ? -16.125 -11.18 -10.141 1 81.25 112 ILE A O 1
ATOM 846 N N . ALA A 1 113 ? -14.219 -11.672 -11.195 1 79.44 113 ALA A N 1
ATOM 847 C CA . ALA A 1 113 ? -13.562 -10.445 -10.75 1 79.44 113 ALA A CA 1
ATOM 848 C C . ALA A 1 113 ? -14.164 -9.219 -11.438 1 79.44 113 ALA A C 1
ATOM 850 O O . ALA A 1 113 ? -14.008 -8.094 -10.961 1 79.44 113 ALA A O 1
ATOM 851 N N . ALA A 1 114 ? -14.812 -9.453 -12.547 1 84.88 114 ALA A N 1
ATOM 852 C CA . ALA A 1 114 ? -15.453 -8.352 -13.266 1 84.88 114 ALA A CA 1
ATOM 853 C C . ALA A 1 114 ? -16.609 -7.762 -12.461 1 84.88 114 ALA A C 1
ATOM 855 O O . ALA A 1 114 ? -16.906 -6.574 -12.586 1 84.88 114 ALA A O 1
ATOM 856 N N . VAL A 1 115 ? -17.156 -8.508 -11.586 1 88.19 115 VAL A N 1
ATOM 857 C CA . VAL A 1 115 ? -18.312 -8.07 -10.812 1 88.19 115 VAL A CA 1
ATOM 858 C C . VAL A 1 115 ? -17.875 -7.02 -9.789 1 88.19 115 VAL A C 1
ATOM 860 O O . VAL A 1 115 ? -18.406 -5.902 -9.773 1 88.19 115 VAL A O 1
ATOM 863 N N . PRO A 1 116 ? -16.922 -7.32 -9 1 88.19 116 PRO A N 1
ATOM 864 C CA . PRO A 1 116 ? -16.469 -6.277 -8.078 1 88.19 116 PRO A CA 1
ATOM 865 C C . PRO A 1 116 ? -15.906 -5.055 -8.805 1 88.19 116 PRO A C 1
ATOM 867 O O . PRO A 1 116 ? -16.016 -3.932 -8.305 1 88.19 116 PRO A O 1
ATOM 870 N N . SER A 1 117 ? -15.328 -5.25 -9.914 1 89.38 117 SER A N 1
ATOM 871 C CA . SER A 1 117 ? -14.852 -4.105 -10.688 1 89.38 117 SER A CA 1
ATOM 872 C C . SER A 1 117 ? -16 -3.215 -11.125 1 89.38 117 SER A C 1
ATOM 874 O O . SER A 1 117 ? -15.898 -1.987 -11.094 1 89.38 117 SER A O 1
ATOM 876 N N . ALA A 1 118 ? -17.047 -3.883 -11.555 1 92.19 118 ALA A N 1
ATOM 877 C CA . ALA A 1 118 ? -18.234 -3.117 -11.938 1 92.19 118 ALA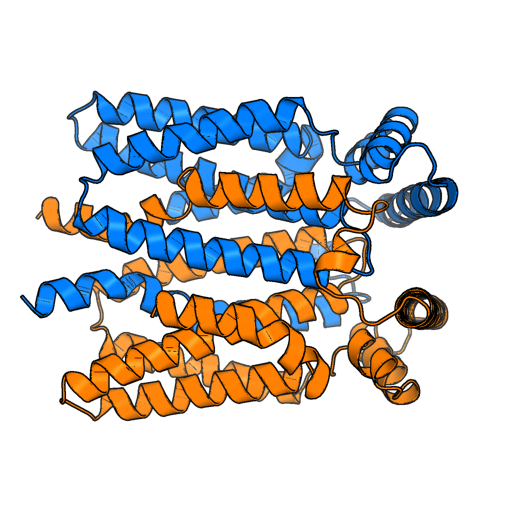 A CA 1
ATOM 878 C C . ALA A 1 118 ? -18.828 -2.373 -10.734 1 92.19 118 ALA A C 1
ATOM 880 O O . ALA A 1 118 ? -19.219 -1.214 -10.852 1 92.19 118 ALA A O 1
ATOM 881 N N . LEU A 1 119 ? -18.828 -3.008 -9.648 1 92.38 119 LEU A N 1
ATOM 882 C CA . LEU A 1 119 ? -19.328 -2.375 -8.43 1 92.38 119 LEU A CA 1
ATOM 883 C C . LEU A 1 119 ? -18.422 -1.221 -8.008 1 92.38 119 LEU A C 1
ATOM 885 O O . LEU A 1 119 ? -18.891 -0.22 -7.469 1 92.38 119 LEU A O 1
ATOM 889 N N . HIS A 1 120 ? -17.141 -1.409 -8.242 1 92.94 120 HIS A N 1
ATOM 890 C CA . HIS A 1 120 ? -16.172 -0.335 -7.996 1 92.94 120 HIS A CA 1
ATOM 891 C C . HIS A 1 120 ? -16.516 0.906 -8.812 1 92.94 120 HIS A C 1
ATOM 893 O O . HIS A 1 120 ? -16.469 2.025 -8.305 1 92.94 120 HIS A O 1
ATOM 899 N N . ILE A 1 121 ? -16.906 0.712 -10.023 1 93.88 121 ILE A N 1
ATOM 900 C CA . ILE A 1 121 ? -17.297 1.824 -10.891 1 93.88 121 ILE A CA 1
ATOM 901 C C . ILE A 1 121 ? -18.516 2.533 -10.305 1 93.88 121 ILE A C 1
ATOM 903 O O . ILE A 1 121 ? -18.547 3.764 -10.227 1 93.88 121 ILE A O 1
ATOM 907 N N . VAL A 1 122 ? -19.469 1.771 -9.883 1 93.12 122 VAL A N 1
ATOM 908 C CA . VAL A 1 122 ? -20.672 2.342 -9.289 1 93.12 122 VAL A CA 1
ATOM 909 C C . VAL A 1 122 ? -20.312 3.131 -8.039 1 93.12 122 VAL A C 1
ATOM 911 O O . VAL A 1 122 ? -20.812 4.234 -7.82 1 93.12 122 VAL A O 1
ATOM 914 N N . GLY A 1 123 ? -19.422 2.584 -7.219 1 92.25 123 GLY A N 1
ATOM 915 C CA . GLY A 1 123 ? -18.984 3.264 -6.016 1 92.25 123 GLY A CA 1
ATOM 916 C C . GLY A 1 123 ? -18.281 4.586 -6.293 1 92.25 123 GLY A C 1
ATOM 917 O O . GLY A 1 123 ? -18.438 5.543 -5.531 1 92.25 123 GLY A O 1
ATOM 918 N N . LEU A 1 124 ? -17.594 4.652 -7.391 1 93 124 LEU A N 1
ATOM 919 C CA . LEU A 1 124 ? -16.844 5.855 -7.746 1 93 124 LEU A CA 1
ATOM 920 C C . LEU A 1 124 ? -17.797 7.016 -8.039 1 93 124 LEU A C 1
ATOM 922 O O . LEU A 1 124 ? -17.438 8.18 -7.836 1 93 124 LEU A O 1
ATOM 926 N N . PHE A 1 125 ? -18.984 6.676 -8.43 1 91.69 125 PHE A N 1
ATOM 927 C CA . PHE A 1 125 ? -19.938 7.723 -8.742 1 91.69 125 PHE A CA 1
ATOM 928 C C . PHE A 1 125 ? -20.5 8.344 -7.469 1 91.69 125 PHE A C 1
ATOM 930 O O . PHE A 1 125 ? -21 9.469 -7.488 1 91.69 125 PHE A O 1
ATOM 937 N N . PHE A 1 126 ? -20.312 7.676 -6.355 1 91.62 126 PHE A N 1
ATOM 938 C CA . PHE A 1 126 ? -20.938 8.148 -5.121 1 91.62 126 PHE A CA 1
ATOM 939 C C . PHE A 1 126 ? -19.891 8.805 -4.219 1 91.62 126 PHE A C 1
ATOM 941 O O . PHE A 1 126 ? -20.234 9.359 -3.172 1 91.62 126 PHE A O 1
ATOM 948 N N . ILE A 1 127 ? -18.734 8.82 -4.59 1 92.56 127 ILE A N 1
ATOM 949 C CA . ILE A 1 127 ? -17.703 9.406 -3.732 1 92.56 127 ILE A CA 1
ATOM 950 C C . ILE A 1 127 ? -17.172 10.688 -4.371 1 92.56 127 ILE A C 1
ATOM 952 O O . ILE A 1 127 ? -17.188 10.836 -5.598 1 92.56 127 ILE A O 1
ATOM 956 N N . PRO A 1 128 ? -16.734 11.594 -3.557 1 93.5 128 PRO A N 1
ATOM 957 C CA . PRO A 1 128 ? -16.172 12.828 -4.113 1 93.5 128 PRO A CA 1
ATOM 958 C C . PRO A 1 128 ? -14.758 12.641 -4.648 1 93.5 128 PRO A C 1
ATOM 960 O O . PRO A 1 128 ? -14.102 11.641 -4.332 1 93.5 128 PRO A O 1
ATOM 963 N N . GLU A 1 129 ? -14.398 13.508 -5.469 1 94.44 129 GLU A N 1
ATOM 964 C CA . GLU A 1 129 ? -13.016 13.531 -5.93 1 94.44 129 GLU A CA 1
ATOM 965 C C . GLU A 1 129 ? -12.07 13.969 -4.816 1 94.44 129 GLU A C 1
ATOM 967 O O . GLU A 1 129 ? -12.508 14.516 -3.799 1 94.44 129 GLU A O 1
ATOM 972 N N . SER A 1 130 ? -10.805 13.695 -4.953 1 91.5 130 SER A N 1
ATOM 973 C CA . SER A 1 130 ? -9.781 14.07 -3.982 1 91.5 130 SER A CA 1
ATOM 974 C C . SER A 1 130 ? -9.781 15.578 -3.734 1 91.5 130 SER A C 1
ATOM 976 O O . SER A 1 130 ? -9.586 16.359 -4.664 1 91.5 130 SER A O 1
ATOM 978 N N . PRO A 1 131 ? -10.047 15.914 -2.506 1 92.44 131 PRO A N 1
ATOM 979 C CA . PRO A 1 131 ? -10.008 17.344 -2.213 1 92.44 131 PRO A CA 1
ATOM 980 C C . PRO A 1 131 ? -8.664 17.984 -2.572 1 92.44 131 PRO A C 1
ATOM 982 O O . PRO A 1 131 ? -8.625 19.141 -3.027 1 92.44 131 PRO A O 1
ATOM 985 N N . ARG A 1 132 ? -7.699 17.266 -2.344 1 88.38 132 ARG A N 1
ATOM 986 C CA . ARG A 1 132 ? -6.371 17.797 -2.65 1 88.38 132 ARG A CA 1
ATOM 987 C C . ARG A 1 132 ? -6.211 18.031 -4.148 1 88.38 132 ARG A C 1
ATOM 989 O O . ARG A 1 132 ? -5.656 19.047 -4.559 1 88.38 132 ARG A O 1
ATOM 996 N N . TRP A 1 133 ? -6.613 17.109 -4.898 1 88.75 133 TRP A N 1
ATOM 997 C CA . TRP A 1 133 ? -6.52 17.266 -6.344 1 88.75 133 TRP A CA 1
ATOM 998 C C . TRP A 1 133 ? -7.383 18.438 -6.824 1 88.75 133 TRP A C 1
ATOM 1000 O O . TRP A 1 133 ? -6.957 19.219 -7.664 1 88.75 133 TRP A O 1
ATOM 1010 N N . LEU A 1 134 ? -8.57 18.5 -6.344 1 93.25 134 LEU A N 1
ATOM 1011 C CA . LEU A 1 134 ? -9.477 19.578 -6.719 1 93.25 134 LEU A CA 1
ATOM 1012 C C . LEU A 1 134 ? -8.867 20.938 -6.398 1 93.25 134 LEU A C 1
ATOM 1014 O O . LEU A 1 134 ? -8.977 21.875 -7.191 1 93.25 134 LEU A O 1
ATOM 1018 N N . ALA A 1 135 ? -8.25 21.016 -5.254 1 90.06 135 ALA A N 1
ATOM 1019 C CA . ALA A 1 135 ? -7.582 22.266 -4.875 1 90.06 135 ALA A CA 1
ATOM 1020 C C . ALA A 1 135 ? -6.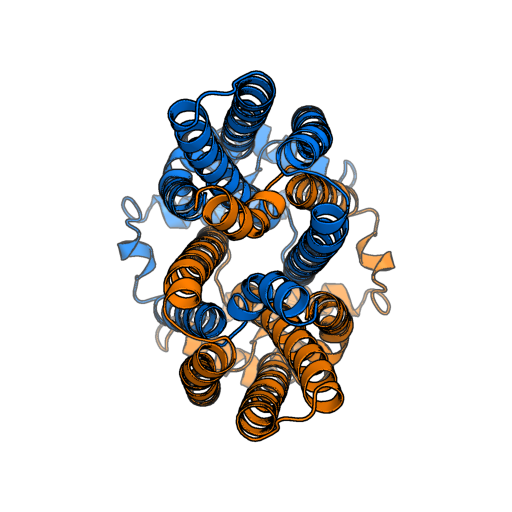398 22.547 -5.797 1 90.06 135 ALA A C 1
ATOM 1022 O O . ALA A 1 135 ? -6.148 23.703 -6.156 1 90.06 135 ALA A O 1
ATOM 1023 N N . LYS A 1 136 ? -5.703 21.547 -6.141 1 86.94 136 LYS A N 1
ATOM 1024 C CA . LYS A 1 136 ? -4.523 21.688 -6.988 1 86.94 136 LYS A CA 1
ATOM 1025 C C . LYS A 1 136 ? -4.895 22.203 -8.375 1 86.94 136 LYS A C 1
ATOM 1027 O O . LYS A 1 136 ? -4.141 22.969 -8.984 1 86.94 136 LYS A O 1
ATOM 1032 N N . VAL A 1 137 ? -6.027 21.781 -8.891 1 89.38 137 VAL A N 1
ATOM 1033 C CA . VAL A 1 137 ? -6.441 22.172 -10.227 1 89.38 137 VAL A CA 1
ATOM 1034 C C . VAL A 1 137 ? -7.219 23.484 -10.156 1 89.38 137 VAL A C 1
ATOM 1036 O O . VAL A 1 137 ? -7.785 23.938 -11.156 1 89.38 137 VAL A O 1
ATOM 1039 N N . GLY A 1 138 ? -7.375 24.078 -9.031 1 89.25 138 GLY A N 1
ATOM 1040 C CA . GLY A 1 138 ? -7.945 25.406 -8.875 1 89.25 138 GLY A CA 1
ATOM 1041 C C . GLY A 1 138 ? -9.43 25.375 -8.555 1 89.25 138 GLY A C 1
ATOM 1042 O O . GLY A 1 138 ? -10.094 26.422 -8.594 1 89.25 138 GLY A O 1
ATOM 1043 N N . ARG A 1 139 ? -9.953 24.266 -8.305 1 92.81 139 ARG A N 1
ATOM 1044 C CA . ARG A 1 139 ? -11.352 24.125 -7.93 1 92.81 139 ARG A CA 1
ATOM 1045 C C . ARG A 1 139 ? -11.516 24.078 -6.414 1 92.81 139 ARG A C 1
ATOM 1047 O O . ARG A 1 139 ? -11.969 23.078 -5.867 1 92.81 139 ARG A O 1
ATOM 1054 N N . GLU A 1 140 ? -11.336 25.203 -5.832 1 92.94 140 GLU A N 1
ATOM 1055 C CA . GLU A 1 140 ? -11.281 25.281 -4.379 1 92.94 140 GLU A CA 1
ATOM 1056 C C . GLU A 1 140 ? -12.648 25.031 -3.752 1 92.94 140 GLU A C 1
ATOM 1058 O O . GLU A 1 140 ? -12.742 24.359 -2.721 1 92.94 140 GLU A O 1
ATOM 1063 N N . GLU A 1 141 ? -13.633 25.578 -4.348 1 94.38 141 GLU A N 1
ATOM 1064 C CA . GLU A 1 141 ? -14.977 25.375 -3.807 1 94.38 141 GLU A CA 1
ATOM 1065 C C . GLU A 1 141 ? -15.359 23.891 -3.814 1 94.38 141 GLU A C 1
ATOM 1067 O O . GLU A 1 141 ? -15.906 23.391 -2.834 1 94.38 141 GLU A O 1
ATOM 1072 N N . ASP A 1 142 ? -15.062 23.25 -4.953 1 95.12 142 ASP A N 1
ATOM 1073 C CA . ASP A 1 142 ? -15.336 21.828 -5.055 1 95.12 142 ASP A CA 1
ATOM 1074 C C . ASP A 1 142 ? -14.516 21.031 -4.043 1 95.12 142 ASP A C 1
ATOM 1076 O O . ASP A 1 142 ? -14.977 20.016 -3.523 1 95.12 142 ASP A O 1
ATOM 1080 N N . SER A 1 143 ? -13.328 21.484 -3.822 1 95 143 SER A N 1
ATOM 1081 C CA . SER A 1 143 ? -12.453 20.844 -2.848 1 95 143 SER A CA 1
ATOM 1082 C C . SER A 1 143 ? -13.062 20.875 -1.449 1 95 143 SER A C 1
ATOM 1084 O O . SER A 1 143 ? -13.062 19.875 -0.74 1 95 143 SER A O 1
ATOM 1086 N N . GLU A 1 144 ? -13.586 22.016 -1.122 1 94.5 144 GLU A N 1
ATOM 1087 C CA . GLU A 1 144 ? -14.203 22.172 0.193 1 94.5 144 GLU A CA 1
ATOM 1088 C C . GLU A 1 144 ? -15.461 21.312 0.319 1 94.5 144 GLU A C 1
ATOM 1090 O O . GLU A 1 144 ? -15.711 20.719 1.37 1 94.5 144 GLU A O 1
ATOM 1095 N N . LEU A 1 145 ? -16.219 21.312 -0.737 1 93.94 145 LEU A N 1
ATOM 1096 C CA . LEU A 1 145 ? -17.438 20.484 -0.728 1 93.94 145 LEU A CA 1
ATOM 1097 C C . LEU A 1 145 ? -17.078 19.016 -0.57 1 93.94 145 LEU A C 1
ATOM 1099 O O . LEU A 1 145 ? -17.75 18.281 0.177 1 93.94 145 LEU A O 1
ATOM 1103 N N . ALA A 1 146 ? -16.078 18.578 -1.281 1 94.31 146 ALA A N 1
ATOM 1104 C CA . ALA A 1 146 ? -15.633 17.203 -1.191 1 94.31 146 ALA A CA 1
ATOM 1105 C C . ALA A 1 146 ? -15.148 16.875 0.219 1 94.31 146 ALA A C 1
ATOM 1107 O O . ALA A 1 146 ? -15.469 15.805 0.756 1 94.31 146 ALA A O 1
ATOM 1108 N N . LEU A 1 147 ? -14.43 17.797 0.784 1 92.44 147 LEU A N 1
ATOM 1109 C CA . LEU A 1 147 ? -13.914 17.625 2.137 1 92.44 147 LEU A CA 1
ATOM 1110 C C . LEU A 1 147 ? -15.055 17.547 3.145 1 92.44 147 LEU A C 1
ATOM 1112 O O . LEU A 1 147 ? -15.031 16.719 4.059 1 92.44 147 LEU A O 1
ATOM 1116 N N . GLN A 1 148 ? -16 18.391 2.934 1 92.38 148 GLN A N 1
ATOM 1117 C CA . GLN A 1 148 ? -17.141 18.406 3.83 1 92.38 148 GLN A CA 1
ATOM 1118 C C . GLN A 1 148 ? -17.938 17.094 3.738 1 92.38 148 GLN A C 1
ATOM 1120 O O . GLN A 1 148 ? -18.422 16.594 4.75 1 92.38 148 GLN A O 1
ATOM 1125 N N . ARG A 1 149 ? -18.062 16.641 2.586 1 90.75 149 ARG A N 1
ATOM 1126 C CA . ARG A 1 149 ? -18.766 15.375 2.383 1 90.75 149 ARG A CA 1
ATOM 1127 C C . ARG A 1 149 ? -18.031 14.227 3.068 1 90.75 149 ARG A C 1
ATOM 1129 O O . ARG A 1 149 ? -18.672 13.312 3.6 1 90.75 149 ARG A O 1
ATOM 1136 N N . LEU A 1 150 ? -16.766 14.258 3.104 1 89.5 150 LEU A N 1
ATOM 1137 C CA . LEU A 1 150 ? -15.961 13.188 3.664 1 89.5 150 LEU A CA 1
ATOM 1138 C C . LEU A 1 150 ? -15.922 13.266 5.188 1 89.5 150 LEU A C 1
ATOM 1140 O O . LEU A 1 150 ? -15.781 12.25 5.867 1 89.5 150 LEU A O 1
ATOM 1144 N N . ARG A 1 151 ? -15.969 14.5 5.684 1 87.56 151 ARG A N 1
ATOM 1145 C CA . ARG A 1 151 ? -15.859 14.695 7.129 1 87.56 151 ARG A CA 1
ATOM 1146 C C . ARG A 1 151 ? -17.234 14.75 7.777 1 87.56 151 ARG A C 1
ATOM 1148 O O . ARG A 1 151 ? -17.391 14.414 8.953 1 87.56 151 ARG A O 1
ATOM 1155 N N . GLY A 1 152 ? -18.203 15.102 6.988 1 85.94 152 GLY A N 1
ATOM 1156 C CA . GLY A 1 152 ? -19.531 15.289 7.531 1 85.94 152 GLY A CA 1
ATOM 1157 C C . GLY A 1 152 ? -19.969 16.734 7.566 1 85.94 152 GLY A C 1
ATOM 1158 O O . GLY A 1 152 ? -19.141 17.641 7.738 1 85.94 152 GLY A O 1
ATOM 1159 N N . LYS A 1 153 ? -21.203 17 7.586 1 84.25 153 LYS A N 1
ATOM 1160 C CA . LYS A 1 153 ? -21.766 18.344 7.484 1 84.25 153 LYS A CA 1
ATOM 1161 C C . LYS A 1 153 ? -21.547 19.141 8.766 1 84.25 153 LYS A C 1
ATOM 1163 O O . LYS A 1 153 ? -21.438 20.359 8.727 1 84.25 153 LYS A O 1
ATOM 1168 N N . LYS A 1 154 ? -21.328 18.484 9.836 1 85.88 154 LYS A N 1
ATOM 1169 C CA . LYS A 1 154 ? -21.266 19.188 11.117 1 85.88 154 LYS A CA 1
ATOM 1170 C C . LYS A 1 154 ? -19.828 19.453 11.531 1 85.88 154 LYS A C 1
ATOM 1172 O O . LYS A 1 154 ? -19.578 20.109 12.547 1 85.88 154 LYS A O 1
ATOM 1177 N N . VAL A 1 155 ? -18.938 19 10.742 1 86.12 155 VAL A N 1
ATOM 1178 C CA . VAL A 1 155 ? -17.531 19.125 11.117 1 86.12 155 VAL A CA 1
ATOM 1179 C C . VAL A 1 155 ? -16.938 20.375 10.477 1 86.12 155 VAL A C 1
ATOM 1181 O O . VAL A 1 155 ? -17.219 20.672 9.312 1 86.12 155 VAL A O 1
ATOM 1184 N N . ASP A 1 156 ? -16.219 21.141 11.25 1 86.75 156 ASP A N 1
ATOM 1185 C CA . ASP A 1 156 ? -15.516 22.312 10.727 1 86.75 156 ASP A CA 1
ATOM 1186 C C . ASP A 1 156 ? -14.297 21.891 9.906 1 86.75 156 ASP A C 1
ATOM 1188 O O . ASP A 1 156 ? -13.328 21.359 10.453 1 86.75 156 ASP A O 1
ATOM 1192 N N . ILE A 1 157 ? -14.367 22.141 8.641 1 89.5 157 ILE A N 1
ATOM 1193 C CA . ILE A 1 157 ? -13.32 21.703 7.727 1 89.5 157 ILE A CA 1
ATOM 1194 C C . ILE A 1 157 ? -12.406 22.875 7.387 1 89.5 157 ILE A C 1
ATOM 1196 O O . ILE A 1 157 ? -11.477 22.734 6.586 1 89.5 157 ILE A O 1
ATOM 1200 N N . SER A 1 158 ? -12.539 24.062 7.965 1 89.94 158 SER A N 1
ATOM 1201 C CA . SER A 1 158 ? -11.836 25.281 7.578 1 89.94 158 SER A CA 1
ATOM 1202 C C . SER A 1 158 ? -10.328 25.125 7.734 1 89.94 158 SER A C 1
ATOM 1204 O O . SER A 1 158 ? -9.562 25.469 6.832 1 89.94 158 SER A O 1
ATOM 1206 N N . GLN A 1 159 ? -9.992 24.547 8.836 1 86.12 159 GLN A N 1
ATOM 1207 C CA . GLN A 1 159 ? -8.562 24.406 9.094 1 86.12 159 GLN A CA 1
ATOM 1208 C C . GLN A 1 159 ? -7.934 23.406 8.117 1 86.12 159 GLN A C 1
ATOM 1210 O O . GLN A 1 159 ? -6.852 23.656 7.578 1 86.12 159 GLN A O 1
ATOM 1215 N N . GLU A 1 160 ? -8.586 22.359 7.922 1 85.31 160 GLU A N 1
ATOM 1216 C CA . GLU A 1 160 ? -8.062 21.344 7.012 1 85.31 160 GLU A CA 1
ATOM 1217 C C . GLU A 1 160 ? -8.008 21.859 5.578 1 85.31 160 GLU A C 1
ATOM 1219 O O . GLU A 1 160 ? -7.051 21.578 4.852 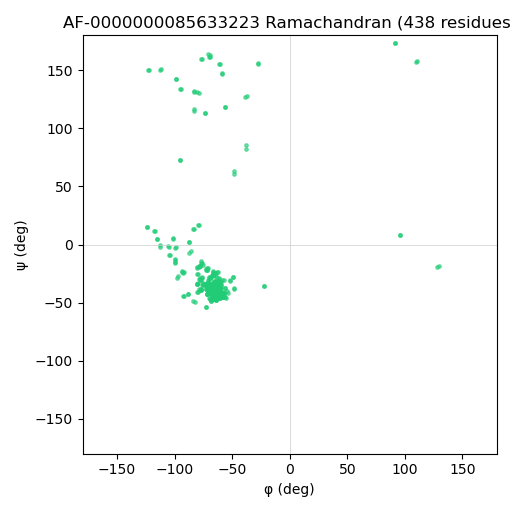1 85.31 160 GLU A O 1
ATOM 1224 N N . ALA A 1 161 ? -9.031 22.594 5.18 1 90.06 161 ALA A N 1
ATOM 1225 C CA . ALA A 1 161 ? -9.055 23.172 3.844 1 90.06 161 ALA A CA 1
ATOM 1226 C C . ALA A 1 161 ? -7.898 24.156 3.652 1 90.06 161 ALA A C 1
ATOM 1228 O O . ALA A 1 161 ? -7.242 24.156 2.609 1 90.06 161 ALA A O 1
ATOM 1229 N N . ALA A 1 162 ? -7.645 24.875 4.676 1 87.75 162 ALA A N 1
ATOM 1230 C CA . ALA A 1 162 ? -6.543 25.828 4.625 1 87.75 162 ALA A CA 1
ATOM 1231 C C . ALA A 1 162 ? -5.199 25.125 4.543 1 87.75 162 ALA A C 1
ATOM 1233 O O . ALA A 1 162 ? -4.309 25.547 3.803 1 87.75 162 ALA A O 1
ATOM 1234 N N . ASP A 1 163 ? -5.145 24.078 5.234 1 83.12 163 ASP A N 1
ATOM 1235 C CA . ASP A 1 163 ? -3.906 23.297 5.238 1 83.12 163 ASP A CA 1
ATOM 1236 C C . ASP A 1 163 ? -3.611 22.734 3.854 1 83.12 163 ASP A C 1
ATOM 1238 O O . ASP A 1 163 ? -2.455 22.688 3.426 1 83.12 163 ASP A O 1
ATOM 1242 N N . ILE A 1 164 ? -4.625 22.297 3.215 1 84.06 164 ILE A N 1
ATOM 1243 C CA . ILE A 1 164 ? -4.48 21.703 1.885 1 84.06 164 ILE A CA 1
ATOM 1244 C C . ILE A 1 164 ? -3.992 22.766 0.905 1 84.06 164 ILE A C 1
ATOM 1246 O O . ILE A 1 164 ? -3.033 22.547 0.163 1 84.06 164 ILE A O 1
ATOM 1250 N N . ILE A 1 165 ? -4.59 23.922 0.982 1 85.56 165 ILE A N 1
ATOM 1251 C CA . ILE A 1 165 ? -4.25 25.016 0.071 1 85.56 165 ILE A CA 1
ATOM 1252 C C . ILE A 1 165 ? -2.812 25.469 0.326 1 85.56 165 ILE A C 1
ATOM 1254 O O . ILE A 1 165 ? -2.041 25.656 -0.615 1 85.56 165 ILE A O 1
ATOM 1258 N N . GLU A 1 166 ? -2.473 25.547 1.553 1 81 166 GLU A N 1
ATOM 1259 C CA . GLU A 1 166 ? -1.129 25.984 1.924 1 81 166 GLU A CA 1
ATOM 1260 C C . GLU A 1 166 ? -0.076 24.984 1.44 1 81 166 GLU A C 1
ATOM 1262 O O . GLU A 1 166 ? 0.997 25.375 0.981 1 81 166 GLU A O 1
ATOM 1267 N N . SER A 1 167 ? -0.439 23.812 1.572 1 75.94 167 SER A N 1
ATOM 1268 C CA . SER A 1 167 ? 0.508 22.781 1.165 1 75.94 167 SER A CA 1
ATOM 1269 C C . SER A 1 167 ? 0.72 22.781 -0.345 1 75.94 167 SER A C 1
ATOM 1271 O O . SER A 1 167 ? 1.831 22.547 -0.822 1 75.94 167 SER A O 1
ATOM 1273 N N . ILE A 1 168 ? -0.257 23.062 -1.073 1 77 168 ILE A N 1
ATOM 1274 C CA . ILE A 1 168 ? -0.182 23.109 -2.529 1 77 168 ILE A CA 1
ATOM 1275 C C . ILE A 1 168 ? 0.609 24.344 -2.965 1 77 168 ILE A C 1
ATOM 1277 O O . ILE A 1 168 ? 1.439 24.266 -3.873 1 77 168 ILE A O 1
ATOM 1281 N N . GLU A 1 169 ? 0.336 25.406 -2.322 1 75.81 169 GLU A N 1
ATOM 1282 C CA . GLU A 1 169 ? 1.027 26.656 -2.648 1 75.81 169 GLU A CA 1
ATOM 1283 C C . GLU A 1 169 ? 2.518 26.547 -2.332 1 75.81 169 GLU A C 1
ATOM 1285 O O . GLU A 1 169 ? 3.35 27.078 -3.072 1 75.81 169 GLU A O 1
ATOM 1290 N N . ALA A 1 170 ? 2.762 25.891 -1.294 1 65.81 170 ALA A N 1
ATOM 1291 C CA . ALA A 1 170 ? 4.16 25.703 -0.914 1 65.81 170 ALA A CA 1
ATOM 1292 C C . ALA A 1 170 ? 4.898 24.859 -1.946 1 65.81 170 ALA A C 1
ATOM 1294 O O . ALA A 1 170 ? 6.09 25.062 -2.191 1 65.81 170 ALA A O 1
ATOM 1295 N N . CYS A 1 171 ? 4.191 23.984 -2.537 1 61.78 171 CYS A N 1
ATOM 1296 C CA . CYS A 1 171 ? 4.793 23.094 -3.521 1 61.78 171 CYS A CA 1
ATOM 1297 C C . CYS A 1 171 ? 4.855 23.75 -4.891 1 61.78 171 CYS A C 1
ATOM 1299 O O . CYS A 1 171 ? 5.766 23.484 -5.676 1 61.78 171 CYS A O 1
ATOM 1301 N N . GLN A 1 172 ? 3.742 24.359 -5.395 1 58.03 172 GLN A N 1
ATOM 1302 C CA . GLN A 1 172 ? 3.684 25.031 -6.691 1 58.03 172 GLN A CA 1
ATOM 1303 C C . GLN A 1 172 ? 4.758 26.109 -6.805 1 58.03 172 GLN A C 1
ATOM 1305 O O . GLN A 1 172 ? 5.254 26.391 -7.898 1 58.03 172 GLN A O 1
ATOM 1310 N N . GLY A 1 173 ? 4.918 26.938 -5.762 1 52.31 173 GLY A N 1
ATOM 1311 C CA . GLY A 1 173 ? 5.988 27.922 -5.852 1 52.31 173 GLY A CA 1
ATOM 1312 C C . GLY A 1 173 ? 7.328 27.297 -6.215 1 52.31 173 GLY A C 1
ATOM 1313 O O . GLY A 1 173 ? 8.273 28.016 -6.555 1 52.31 173 GLY A O 1
ATOM 1314 N N . ARG A 1 174 ? 7.453 26.156 -5.797 1 49.22 174 ARG A N 1
ATOM 1315 C CA . ARG A 1 174 ? 8.688 25.453 -6.141 1 49.22 174 ARG A CA 1
ATOM 1316 C C . ARG A 1 174 ? 8.586 24.828 -7.527 1 49.22 174 ARG A C 1
ATOM 1318 O O . ARG A 1 174 ? 7.5 24.469 -7.977 1 49.22 174 ARG A O 1
ATOM 1325 N N . LYS A 1 175 ? 9.289 25.109 -8.562 1 44.12 175 LYS A N 1
ATOM 1326 C CA . LYS A 1 175 ? 9.344 24.656 -9.945 1 44.12 175 LYS A CA 1
ATOM 1327 C C . LYS A 1 175 ? 8.852 23.219 -10.086 1 44.12 175 LYS A C 1
ATOM 1329 O O . LYS A 1 175 ? 8.891 22.453 -9.125 1 44.12 175 LYS A O 1
ATOM 1334 N N . SER A 1 176 ? 8.328 22.703 -11.289 1 47.66 176 SER A N 1
ATOM 1335 C CA . SER A 1 176 ? 7.695 21.484 -11.781 1 47.66 176 SER A CA 1
ATOM 1336 C C . SER A 1 176 ? 8.328 20.25 -11.148 1 47.66 176 SER A C 1
ATOM 1338 O O . SER A 1 176 ? 9.531 20.031 -11.266 1 47.66 176 SER A O 1
ATOM 1340 N N . GLY A 1 177 ? 7.953 19.875 -10.133 1 45.59 177 GLY A N 1
ATOM 1341 C CA . GLY A 1 177 ? 8.477 18.891 -9.188 1 45.59 177 GLY A CA 1
ATOM 1342 C C . GLY A 1 177 ? 8.859 17.578 -9.852 1 45.59 177 GLY A C 1
ATOM 1343 O O . GLY A 1 177 ? 8 16.734 -10.102 1 45.59 177 GLY A O 1
ATOM 1344 N N . LYS A 1 178 ? 9.734 17.672 -10.703 1 45.69 178 LYS A N 1
ATOM 1345 C CA . LYS A 1 178 ? 10.414 16.469 -11.172 1 45.69 178 LYS A CA 1
ATOM 1346 C C . LYS A 1 178 ? 10.664 15.492 -10.023 1 45.69 178 LYS A C 1
ATOM 1348 O O . LYS A 1 178 ? 10.797 15.906 -8.875 1 45.69 178 LYS A O 1
ATOM 1353 N N . ILE A 1 179 ? 10.242 14.312 -10.203 1 54.12 179 ILE A N 1
ATOM 1354 C CA . ILE A 1 179 ? 10.648 13.234 -9.312 1 54.12 179 ILE A CA 1
ATOM 1355 C C . ILE A 1 179 ? 11.961 13.602 -8.617 1 54.12 179 ILE A C 1
ATOM 1357 O O . ILE A 1 179 ? 12.148 13.312 -7.434 1 54.12 179 ILE A O 1
ATOM 1361 N N . LEU A 1 180 ? 12.758 14.289 -9.398 1 52.81 180 LEU A N 1
ATOM 1362 C CA . LEU A 1 180 ? 14.055 14.711 -8.875 1 52.81 180 LEU A CA 1
ATOM 1363 C C . LEU A 1 180 ? 13.875 15.789 -7.812 1 52.81 180 LEU A C 1
ATOM 1365 O O . LEU A 1 180 ? 14.719 15.93 -6.922 1 52.81 180 LEU A O 1
ATOM 1369 N N . ASP A 1 181 ? 12.883 16.5 -7.918 1 54.34 181 ASP A N 1
ATOM 1370 C CA . ASP A 1 181 ? 12.633 17.5 -6.895 1 54.34 181 ASP A CA 1
ATOM 1371 C C . ASP A 1 181 ? 12.203 16.859 -5.578 1 54.34 181 ASP A C 1
ATOM 1373 O O . ASP A 1 181 ? 12.383 17.438 -4.508 1 54.34 181 ASP A O 1
ATOM 1377 N N . LEU A 1 182 ? 11.594 15.797 -5.766 1 55.03 182 LEU A N 1
ATOM 1378 C CA . LEU A 1 182 ? 11.273 15.023 -4.57 1 55.03 182 LEU A CA 1
ATOM 1379 C C . LEU A 1 182 ? 12.539 14.664 -3.801 1 55.03 182 LEU A C 1
ATOM 1381 O O . LEU A 1 182 ? 12.492 14.477 -2.582 1 55.03 182 LEU A O 1
ATOM 1385 N N . PHE A 1 183 ? 13.555 14.539 -4.652 1 56.5 183 PHE A N 1
ATOM 1386 C CA . PHE A 1 183 ? 14.844 14.305 -4.008 1 56.5 183 PHE A CA 1
ATOM 1387 C C . PHE A 1 183 ? 15.43 15.602 -3.473 1 56.5 183 PHE A C 1
ATOM 1389 O O . PHE A 1 183 ? 16.656 15.758 -3.404 1 56.5 183 PHE A O 1
ATOM 1396 N N . GLN A 1 184 ? 14.609 16.453 -3.389 1 56.84 184 GLN A N 1
ATOM 1397 C CA . GLN A 1 184 ? 15.164 17.641 -2.75 1 56.84 184 GLN A CA 1
ATOM 1398 C C . GLN A 1 184 ? 15.695 17.312 -1.356 1 56.84 184 GLN A C 1
ATOM 1400 O O . GLN A 1 184 ? 15.234 16.375 -0.715 1 56.84 184 GLN A O 1
ATOM 1405 N N . LEU A 1 185 ? 16.719 18 -1.001 1 59.59 185 LEU A N 1
ATOM 1406 C CA . LEU A 1 185 ? 17.562 17.812 0.171 1 59.59 185 LEU A CA 1
ATOM 1407 C C . LEU A 1 185 ? 16.719 17.672 1.433 1 59.59 185 LEU A C 1
ATOM 1409 O O . LEU A 1 185 ? 17.031 16.844 2.299 1 59.59 185 LEU A O 1
ATOM 1413 N N . LYS A 1 186 ? 15.531 18.312 1.352 1 63.94 186 LYS A N 1
ATOM 1414 C CA . LYS A 1 186 ? 14.75 18.344 2.586 1 63.94 186 LYS A CA 1
ATOM 1415 C C . LYS A 1 186 ? 14.086 16.984 2.836 1 63.94 186 LYS A C 1
ATOM 1417 O O . LYS A 1 186 ? 13.953 16.562 3.984 1 63.94 186 LYS A O 1
ATOM 1422 N N . TYR A 1 187 ? 13.836 16.359 1.771 1 70.94 187 TYR A N 1
ATOM 1423 C CA . TYR A 1 187 ? 13.094 15.125 1.978 1 70.94 187 TYR A CA 1
ATOM 1424 C C . TYR A 1 187 ? 13.906 13.914 1.531 1 70.94 187 TYR A C 1
ATOM 1426 O O . TYR A 1 187 ? 13.406 12.789 1.538 1 70.94 187 TYR A O 1
ATOM 1434 N N . ALA A 1 188 ? 15.125 14.211 1.305 1 75.19 188 ALA A N 1
ATOM 1435 C CA . ALA A 1 188 ? 15.969 13.156 0.743 1 75.19 188 ALA A CA 1
ATOM 1436 C C . ALA A 1 188 ? 16.125 12 1.728 1 75.19 188 ALA A C 1
ATOM 1438 O O . ALA A 1 188 ? 16.062 10.828 1.339 1 75.19 188 ALA A O 1
ATOM 1439 N N . HIS A 1 189 ? 16.266 12.352 2.973 1 82.56 189 HIS A N 1
ATOM 1440 C CA . HIS A 1 189 ? 16.484 11.305 3.963 1 82.56 189 HIS A CA 1
ATOM 1441 C C . HIS A 1 189 ? 15.242 10.438 4.145 1 82.56 189 HIS A C 1
ATOM 1443 O O . HIS A 1 189 ? 15.336 9.211 4.18 1 82.56 189 HIS A O 1
ATOM 1449 N N . ALA A 1 190 ? 14.156 11.117 4.145 1 81.94 190 ALA A N 1
ATOM 1450 C CA . ALA A 1 190 ? 12.898 10.383 4.289 1 81.94 190 ALA A CA 1
ATOM 1451 C C . ALA A 1 190 ? 12.641 9.5 3.07 1 81.94 190 ALA A C 1
ATOM 1453 O O . ALA A 1 190 ? 12.164 8.367 3.203 1 81.94 190 ALA A O 1
ATOM 1454 N N . LEU A 1 191 ? 13.086 10.047 1.949 1 79.69 191 LEU A N 1
ATOM 1455 C CA . LEU A 1 191 ? 12.875 9.328 0.701 1 79.69 191 LEU A CA 1
ATOM 1456 C C . LEU A 1 191 ? 13.773 8.102 0.626 1 79.69 191 LEU A C 1
ATOM 1458 O O . LEU A 1 191 ? 13.32 7.012 0.265 1 79.69 191 LEU A O 1
ATOM 1462 N N . ILE A 1 192 ? 14.953 8.289 1.015 1 83.06 192 ILE A N 1
ATOM 1463 C CA . ILE A 1 192 ? 15.93 7.199 0.96 1 83.06 192 ILE A CA 1
ATOM 1464 C C . ILE A 1 192 ? 15.523 6.09 1.929 1 83.06 192 ILE A C 1
ATOM 1466 O O . ILE A 1 192 ? 15.547 4.91 1.578 1 83.06 192 ILE A O 1
ATOM 1470 N N . VAL A 1 193 ? 15.055 6.516 3.059 1 87.12 193 VAL A N 1
ATOM 1471 C CA . VAL A 1 193 ? 14.648 5.547 4.074 1 87.12 193 VAL A CA 1
ATOM 1472 C C . VAL A 1 193 ? 13.391 4.812 3.609 1 87.12 193 VAL A C 1
ATOM 1474 O O . VAL A 1 193 ? 13.336 3.582 3.641 1 87.12 193 VAL A O 1
ATOM 1477 N N . GLY A 1 194 ? 12.445 5.582 3.139 1 85.06 194 GLY A N 1
ATOM 1478 C CA . GLY A 1 194 ? 11.188 4.984 2.725 1 85.06 194 GLY A CA 1
ATOM 1479 C C . GLY A 1 194 ? 11.32 4.078 1.516 1 85.06 194 GLY A C 1
ATOM 1480 O O . GLY A 1 194 ? 10.875 2.932 1.54 1 85.06 194 GLY A O 1
ATOM 1481 N N . VAL A 1 195 ? 12 4.574 0.553 1 82.06 195 VAL A N 1
ATOM 1482 C CA . VAL A 1 195 ? 12.188 3.816 -0.679 1 82.06 195 VAL A CA 1
ATOM 1483 C C . VAL A 1 195 ? 13.086 2.613 -0.413 1 82.06 195 VAL A C 1
ATOM 1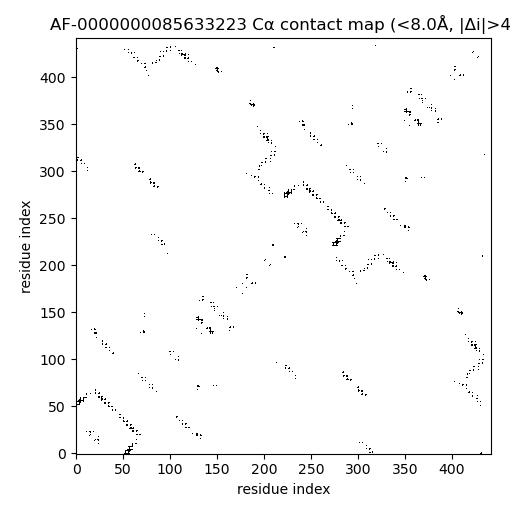485 O O . VAL A 1 195 ? 12.844 1.521 -0.933 1 82.06 195 VAL A O 1
ATOM 1488 N N . GLY A 1 196 ? 14.094 2.826 0.393 1 86.06 196 GLY A N 1
ATOM 1489 C CA . GLY A 1 196 ? 14.977 1.729 0.751 1 86.06 196 GLY A CA 1
ATOM 1490 C C . GLY A 1 196 ? 14.258 0.596 1.462 1 86.06 196 GLY A C 1
ATOM 1491 O O . GLY A 1 196 ? 14.438 -0.573 1.113 1 86.06 196 GLY A O 1
ATOM 1492 N N . LEU A 1 197 ? 13.422 0.976 2.365 1 86.19 197 LEU A N 1
ATOM 1493 C CA . LEU A 1 197 ? 12.68 -0.024 3.123 1 86.19 197 LEU A CA 1
ATOM 1494 C C . LEU A 1 197 ? 11.719 -0.786 2.219 1 86.19 197 LEU A C 1
ATOM 1496 O O . LEU A 1 197 ? 11.602 -2.01 2.316 1 86.19 197 LEU A O 1
ATOM 1500 N N . MET A 1 198 ? 11.125 -0.052 1.35 1 81.75 198 MET A N 1
ATOM 1501 C CA . MET A 1 198 ? 10.18 -0.69 0.438 1 81.75 198 MET A CA 1
ATOM 1502 C C . MET A 1 198 ? 10.906 -1.611 -0.539 1 81.75 198 MET A C 1
ATOM 1504 O O . MET A 1 198 ? 10.383 -2.668 -0.902 1 81.75 198 MET A O 1
ATOM 1508 N N . PHE A 1 199 ? 12.062 -1.185 -0.913 1 83.81 199 PHE A N 1
ATOM 1509 C CA . PHE A 1 199 ? 12.875 -1.98 -1.828 1 83.81 199 PHE A CA 1
ATOM 1510 C C . PHE A 1 199 ? 13.266 -3.309 -1.19 1 83.81 199 PHE A C 1
ATOM 1512 O O . PHE A 1 199 ? 13.055 -4.371 -1.779 1 83.81 199 PHE A O 1
ATOM 1519 N N . PHE A 1 200 ? 13.727 -3.25 -0.018 1 85.5 200 PHE A N 1
ATOM 1520 C CA . PHE A 1 200 ? 14.18 -4.461 0.656 1 85.5 200 PHE A CA 1
ATOM 1521 C C . PHE A 1 200 ? 13 -5.352 1.027 1 85.5 200 PHE A C 1
ATOM 1523 O O . PHE A 1 200 ? 13.109 -6.578 1.021 1 85.5 200 PHE A O 1
ATOM 1530 N N . GLN A 1 201 ? 11.938 -4.715 1.314 1 78.25 201 GLN A N 1
ATOM 1531 C CA . GLN A 1 201 ? 10.742 -5.48 1.646 1 78.25 201 GLN A CA 1
ATOM 1532 C C . GLN A 1 201 ? 10.258 -6.293 0.448 1 78.25 201 GLN A C 1
ATOM 1534 O O . GLN A 1 201 ? 9.867 -7.453 0.592 1 78.25 201 GLN A O 1
ATOM 1539 N N . GLN A 1 202 ? 10.266 -5.688 -0.678 1 74.69 202 GLN A N 1
ATOM 1540 C CA . GLN A 1 202 ? 9.75 -6.352 -1.87 1 74.69 202 GLN A CA 1
ATOM 1541 C C . GLN A 1 202 ? 10.672 -7.496 -2.299 1 74.69 202 GLN A C 1
ATOM 1543 O O . GLN A 1 202 ? 10.195 -8.531 -2.777 1 74.69 202 GLN A O 1
ATOM 1548 N N . PHE A 1 203 ? 11.859 -7.395 -2.021 1 74.94 203 PHE A N 1
ATOM 1549 C CA . PHE A 1 203 ? 12.812 -8.391 -2.506 1 74.94 203 PHE A CA 1
ATOM 1550 C C . PHE A 1 203 ? 13.141 -9.398 -1.414 1 74.94 203 PHE A C 1
ATOM 1552 O O . PHE A 1 203 ? 13.82 -10.398 -1.668 1 74.94 203 PHE A O 1
ATOM 1559 N N . GLY A 1 204 ? 12.758 -9.117 -0.139 1 66.19 204 GLY A N 1
ATOM 1560 C CA . GLY A 1 204 ? 13.023 -10.008 0.981 1 66.19 204 GLY A CA 1
ATOM 1561 C C . GLY A 1 204 ? 11.992 -11.102 1.129 1 66.19 204 GLY A C 1
ATOM 1562 O O . GLY A 1 204 ? 12.031 -11.875 2.094 1 66.19 204 GLY A O 1
ATOM 1563 N N . GLY A 1 205 ? 11.117 -11.422 0.253 1 56.44 205 GLY A N 1
ATOM 1564 C CA . GLY A 1 205 ? 10.305 -12.625 0.378 1 56.44 205 GLY A CA 1
ATOM 1565 C C . GLY A 1 205 ? 8.82 -12.359 0.209 1 56.44 205 GLY A C 1
ATOM 1566 O O . GLY A 1 205 ? 8.016 -13.297 0.183 1 56.44 205 GLY A O 1
ATOM 1567 N N . THR A 1 206 ? 8.391 -11.125 0.355 1 53.78 206 THR A N 1
ATOM 1568 C CA . THR A 1 206 ? 6.949 -10.93 0.409 1 53.78 206 THR A CA 1
ATOM 1569 C C . THR A 1 206 ? 6.27 -11.539 -0.813 1 53.78 206 THR A C 1
ATOM 1571 O O . THR A 1 206 ? 5.211 -12.156 -0.698 1 53.78 206 THR A O 1
ATOM 1574 N N . ASN A 1 207 ? 6.91 -11.375 -1.984 1 53.28 207 ASN A N 1
ATOM 1575 C CA . ASN A 1 207 ? 6.211 -11.766 -3.207 1 53.28 207 ASN A CA 1
ATOM 1576 C C . ASN A 1 207 ? 6.555 -13.195 -3.619 1 53.28 207 ASN A C 1
ATOM 1578 O O . ASN A 1 207 ? 5.848 -13.797 -4.43 1 53.28 207 ASN A O 1
ATOM 1582 N N . ALA A 1 208 ? 7.695 -13.641 -3.154 1 49.09 208 ALA A N 1
ATOM 1583 C CA . ALA A 1 208 ? 8.117 -14.969 -3.598 1 49.09 208 ALA A CA 1
ATOM 1584 C C . ALA A 1 208 ? 7.094 -16.031 -3.193 1 49.09 208 ALA A C 1
ATOM 1586 O O . ALA A 1 208 ? 6.816 -16.953 -3.957 1 49.09 208 ALA A O 1
ATOM 1587 N N . ILE A 1 209 ? 6.574 -15.844 -2.008 1 46 209 ILE A N 1
ATOM 1588 C CA . ILE A 1 209 ? 5.699 -16.859 -1.444 1 46 209 ILE A CA 1
ATOM 1589 C C . ILE A 1 209 ? 4.34 -16.828 -2.139 1 46 209 ILE A C 1
ATOM 1591 O O . ILE A 1 209 ? 3.713 -17.859 -2.357 1 46 209 ILE A O 1
ATOM 1595 N N . ALA A 1 210 ? 4.043 -15.633 -2.441 1 48.09 210 ALA A N 1
ATOM 1596 C CA . ALA A 1 210 ? 2.752 -15.531 -3.115 1 48.09 210 ALA A CA 1
ATOM 1597 C C . ALA A 1 210 ? 2.76 -16.312 -4.426 1 48.09 210 ALA A C 1
ATOM 1599 O O . ALA A 1 210 ? 1.755 -16.938 -4.797 1 48.09 210 ALA A O 1
ATOM 1600 N N . TYR A 1 211 ? 3.959 -16.375 -4.969 1 47.44 211 TYR A N 1
ATOM 1601 C CA . TYR A 1 211 ? 4.082 -17.016 -6.266 1 47.44 211 TYR A CA 1
ATOM 1602 C C . TYR A 1 211 ? 4.121 -18.531 -6.117 1 47.44 211 TYR A C 1
ATOM 1604 O O . TYR A 1 211 ? 3.541 -19.266 -6.93 1 47.44 211 TYR A O 1
ATOM 1612 N N . TYR A 1 212 ? 4.848 -18.984 -5.09 1 46.53 212 TYR A N 1
ATOM 1613 C CA . TYR A 1 212 ? 5.082 -20.422 -5.102 1 46.53 212 TYR A CA 1
ATOM 1614 C C . TYR A 1 212 ? 3.941 -21.172 -4.41 1 46.53 212 TYR A C 1
ATOM 1616 O O . TYR A 1 212 ? 3.975 -22.391 -4.289 1 46.53 212 TYR A O 1
ATOM 1624 N N . ALA A 1 213 ? 3.096 -20.359 -3.844 1 45.66 213 ALA A N 1
ATOM 1625 C CA . ALA A 1 213 ? 1.99 -21.109 -3.248 1 45.66 213 ALA A CA 1
ATOM 1626 C C . ALA A 1 213 ? 1.424 -22.125 -4.23 1 45.66 213 ALA A C 1
ATOM 1628 O O . ALA A 1 213 ? 1.058 -23.234 -3.836 1 45.66 213 ALA A O 1
ATOM 1629 N N . ARG A 1 214 ? 1.361 -21.781 -5.402 1 45.91 214 ARG A N 1
ATOM 1630 C CA . ARG A 1 214 ? 0.714 -22.719 -6.305 1 45.91 214 ARG A CA 1
ATOM 1631 C C . ARG A 1 214 ? 1.652 -23.875 -6.656 1 45.91 214 ARG A C 1
ATOM 1633 O O . ARG A 1 214 ? 1.216 -25.016 -6.793 1 45.91 214 ARG A O 1
ATOM 1640 N N . SER A 1 215 ? 2.975 -23.578 -6.863 1 43.69 215 SER A N 1
ATOM 1641 C CA . SER A 1 215 ? 3.828 -24.656 -7.355 1 43.69 215 SER A CA 1
ATOM 1642 C C . SER A 1 215 ? 3.926 -25.797 -6.344 1 43.69 215 SER A C 1
ATOM 1644 O O . SER A 1 215 ? 4.121 -26.953 -6.719 1 43.69 215 SER A O 1
ATOM 1646 N N . ILE A 1 216 ? 3.875 -25.484 -5.156 1 39.78 216 ILE A N 1
ATOM 1647 C CA . ILE A 1 216 ? 4.043 -26.531 -4.141 1 39.78 216 ILE A CA 1
ATOM 1648 C C . ILE A 1 216 ? 2.84 -27.469 -4.156 1 39.78 216 ILE A C 1
ATOM 1650 O O . ILE A 1 216 ? 2.992 -28.672 -4.008 1 39.78 216 ILE A O 1
ATOM 1654 N N . PHE A 1 217 ? 1.76 -26.891 -4.363 1 41.38 217 PHE A N 1
ATOM 1655 C CA . PHE A 1 217 ? 0.64 -27.812 -4.344 1 41.38 217 PHE A CA 1
ATOM 1656 C C . PHE A 1 217 ? 0.664 -28.719 -5.574 1 41.38 217 PHE A C 1
ATOM 1658 O O . PHE A 1 217 ? 0.244 -29.875 -5.508 1 41.38 217 PHE A O 1
ATOM 1665 N N . GLU A 1 218 ? 1.122 -28.141 -6.555 1 42 218 GLU A N 1
ATOM 1666 C CA . GLU A 1 218 ? 1.181 -29.062 -7.691 1 42 218 GLU A CA 1
ATOM 1667 C C . GLU A 1 218 ? 2.24 -30.141 -7.477 1 42 218 GLU A C 1
ATOM 1669 O O . GLU A 1 218 ? 2.066 -31.281 -7.906 1 42 218 GLU A O 1
ATOM 1674 N N . ALA A 1 219 ? 3.355 -29.797 -6.867 1 38.78 219 ALA A N 1
ATOM 1675 C CA . ALA A 1 219 ? 4.363 -30.844 -6.68 1 38.78 219 ALA A CA 1
ATOM 1676 C C . ALA A 1 219 ? 3.926 -31.844 -5.613 1 38.78 219 ALA A C 1
ATOM 1678 O O . ALA A 1 219 ? 4.457 -32.969 -5.535 1 38.78 219 ALA A O 1
ATOM 1679 N N . ALA A 1 220 ? 3.09 -31.5 -4.793 1 35.59 220 ALA A N 1
ATOM 1680 C CA . ALA A 1 220 ? 2.578 -32.469 -3.822 1 35.59 220 ALA A CA 1
ATOM 1681 C C . ALA A 1 220 ? 1.541 -33.375 -4.457 1 35.59 220 ALA A C 1
ATOM 1683 O O . ALA A 1 220 ? 1.151 -34.406 -3.865 1 35.59 220 ALA A O 1
ATOM 1684 N N . GLU A 1 221 ? 0.992 -33.094 -5.461 1 35.81 221 GLU A N 1
ATOM 1685 C CA . GLU A 1 221 ? 0.275 -34.188 -6.137 1 35.81 221 GLU A CA 1
ATOM 1686 C C . GLU A 1 221 ? 1.225 -35.031 -6.973 1 35.81 221 GLU A C 1
ATOM 1688 O O . GLU A 1 221 ? 2.156 -34.5 -7.59 1 35.81 221 GLU A O 1
ATOM 1693 N N . MET B 1 1 ? 1.114 -19.719 3.418 1 55.62 1 MET B N 1
ATOM 1694 C CA . MET B 1 1 ? 1.773 -18.422 3.316 1 55.62 1 MET B CA 1
ATOM 1695 C C . MET B 1 1 ? 0.75 -17.281 3.314 1 55.62 1 MET B C 1
ATOM 1697 O O . MET B 1 1 ? 0.825 -16.375 4.137 1 55.62 1 MET B O 1
ATOM 1701 N N . THR B 1 2 ? -0.278 -17.5 2.516 1 56.34 2 THR B N 1
ATOM 1702 C CA . THR B 1 2 ? -1.287 -16.453 2.426 1 56.34 2 THR B CA 1
ATOM 1703 C C . THR B 1 2 ? -2.035 -16.312 3.748 1 56.34 2 THR B C 1
ATOM 1705 O O . THR B 1 2 ? -2.223 -15.195 4.242 1 56.34 2 THR B O 1
ATOM 1708 N N . THR B 1 3 ? -2.295 -17.453 4.309 1 61.25 3 THR B N 1
ATOM 1709 C CA . THR B 1 3 ? -2.977 -17.422 5.598 1 61.25 3 THR B CA 1
ATOM 1710 C C . THR B 1 3 ? -2.088 -16.797 6.664 1 61.25 3 THR B C 1
ATOM 1712 O O . THR B 1 3 ? -2.557 -15.992 7.473 1 61.25 3 THR B O 1
ATOM 1715 N N . GLY B 1 4 ? -0.834 -17.188 6.578 1 59.28 4 GLY B N 1
ATOM 1716 C CA . GLY B 1 4 ? 0.11 -16.594 7.512 1 59.28 4 GLY B CA 1
ATOM 1717 C C . GLY B 1 4 ? 0.221 -15.094 7.367 1 59.28 4 GLY B C 1
ATOM 1718 O O . GLY B 1 4 ? 0.306 -14.375 8.367 1 59.28 4 GLY B O 1
ATOM 1719 N N . GLY B 1 5 ? 0.16 -14.688 6.156 1 61.62 5 GLY B N 1
ATOM 1720 C CA . GLY B 1 5 ? 0.209 -13.258 5.895 1 61.62 5 GLY B CA 1
ATOM 1721 C C . GLY B 1 5 ? -0.964 -12.5 6.488 1 61.62 5 GLY B C 1
ATOM 1722 O O . GLY B 1 5 ? -0.792 -11.406 7.035 1 61.62 5 GLY B O 1
ATOM 1723 N N . MET B 1 6 ? -2.115 -13.055 6.43 1 62.72 6 MET B N 1
ATOM 1724 C CA . MET B 1 6 ? -3.322 -12.445 6.984 1 62.72 6 MET B CA 1
ATOM 1725 C C . MET B 1 6 ? -3.223 -12.328 8.5 1 62.72 6 MET B C 1
ATOM 1727 O O . MET B 1 6 ? -3.527 -11.273 9.07 1 62.72 6 MET B O 1
ATOM 1731 N N . ILE B 1 7 ? -2.771 -13.266 9.031 1 60.69 7 ILE B N 1
ATOM 1732 C CA . ILE B 1 7 ? -2.619 -13.297 10.484 1 60.69 7 ILE B CA 1
ATOM 1733 C C . ILE B 1 7 ? -1.598 -12.25 10.922 1 60.69 7 ILE B C 1
ATOM 1735 O O . ILE B 1 7 ? -1.834 -11.508 11.875 1 60.69 7 ILE B O 1
ATOM 1739 N N . GLY B 1 8 ? -0.543 -12.273 10.203 1 61.72 8 GLY B N 1
ATOM 1740 C CA . GLY B 1 8 ? 0.518 -11.336 10.531 1 61.72 8 GLY B CA 1
ATOM 1741 C C . GLY B 1 8 ? 0.081 -9.883 10.43 1 61.72 8 GLY B C 1
ATOM 1742 O O . GLY B 1 8 ? 0.43 -9.07 11.289 1 61.72 8 GLY B O 1
ATOM 1743 N N . SER B 1 9 ? -0.712 -9.633 9.477 1 62 9 SER B N 1
ATOM 1744 C CA . SER B 1 9 ? -1.174 -8.258 9.273 1 62 9 SER B CA 1
ATOM 1745 C C . SER B 1 9 ? -2.115 -7.82 10.391 1 62 9 SER B C 1
ATOM 1747 O O . SER B 1 9 ? -2.102 -6.656 10.797 1 62 9 SER B O 1
ATOM 1749 N N . LEU B 1 10 ? -2.861 -8.656 10.875 1 57.28 10 LEU B N 1
ATOM 1750 C CA . LEU B 1 10 ? -3.836 -8.359 11.922 1 57.28 10 LEU B CA 1
ATOM 1751 C C . LEU B 1 10 ? -3.146 -8.141 13.266 1 57.28 10 LEU B C 1
ATOM 1753 O O . LEU B 1 10 ? -3.559 -7.277 14.039 1 57.28 10 LEU B O 1
ATOM 1757 N N . LEU B 1 11 ? -2.121 -8.812 13.5 1 58.22 11 LEU B N 1
ATOM 1758 C CA . LEU B 1 11 ? -1.422 -8.781 14.781 1 58.22 11 LEU B CA 1
ATOM 1759 C C . LEU B 1 11 ? -0.593 -7.508 14.914 1 58.22 11 LEU B C 1
ATOM 1761 O O . LEU B 1 11 ? -0.286 -7.074 16.031 1 58.22 11 LEU B O 1
ATOM 1765 N N . ASN B 1 12 ? -0.367 -6.848 13.844 1 61.94 12 ASN B N 1
ATOM 1766 C CA . ASN B 1 12 ? 0.681 -5.836 13.742 1 61.94 12 ASN B CA 1
ATOM 1767 C C . ASN B 1 12 ? 0.257 -4.523 14.391 1 61.94 12 ASN B C 1
ATOM 1769 O O . ASN B 1 12 ? 1.076 -3.834 15 1 61.94 12 ASN B O 1
ATOM 1773 N N . GLY B 1 13 ? -1.043 -4.258 14.352 1 60.41 13 GLY B N 1
ATOM 1774 C CA . GLY B 1 13 ? -1.366 -2.943 14.875 1 60.41 13 GLY B CA 1
ATOM 1775 C C . GLY B 1 13 ? -1.008 -2.787 16.344 1 60.41 13 GLY B C 1
ATOM 1776 O O . GLY B 1 13 ? -0.312 -1.841 16.719 1 60.41 13 GLY B O 1
ATOM 1777 N N . LYS B 1 14 ? -1.283 -3.678 17.062 1 63.28 14 LYS B N 1
ATOM 1778 C CA . LYS B 1 14 ? -1.041 -3.572 18.5 1 63.28 14 LYS B CA 1
ATOM 1779 C C . LYS B 1 14 ? 0.436 -3.775 18.828 1 63.28 14 LYS B C 1
ATOM 1781 O O . LYS B 1 14 ? 0.994 -3.072 19.672 1 63.28 14 LYS B O 1
ATOM 1786 N N . MET B 1 15 ? 1.007 -4.672 18.125 1 71.38 15 MET B N 1
ATOM 1787 C CA . MET B 1 15 ? 2.414 -4.961 18.391 1 71.38 15 MET B CA 1
ATOM 1788 C C . MET B 1 15 ? 3.293 -3.777 18 1 71.38 15 MET B C 1
ATOM 1790 O O . MET B 1 15 ? 4.254 -3.451 18.703 1 71.38 15 MET B O 1
ATOM 1794 N N . ALA B 1 16 ? 2.871 -3.219 16.953 1 73.25 16 ALA B N 1
ATOM 1795 C CA . ALA B 1 16 ? 3.613 -2.062 16.469 1 73.25 16 ALA B CA 1
ATOM 1796 C C . ALA B 1 16 ? 3.504 -0.886 17.438 1 73.25 16 ALA B C 1
ATOM 1798 O O . ALA B 1 16 ? 4.426 -0.076 17.531 1 73.25 16 ALA B O 1
ATOM 1799 N N . ASP B 1 17 ? 2.428 -0.883 18.172 1 74.88 17 ASP B N 1
ATOM 1800 C CA . ASP B 1 17 ? 2.244 0.192 19.141 1 74.88 17 ASP B CA 1
ATOM 1801 C C . ASP B 1 17 ? 3.047 -0.074 20.406 1 74.88 17 ASP B C 1
ATOM 1803 O O . ASP B 1 17 ? 3.424 0.861 21.125 1 74.88 17 ASP B O 1
ATOM 1807 N N . LEU B 1 18 ? 3.379 -1.324 20.578 1 77.31 18 LEU B N 1
ATOM 1808 C CA . LEU B 1 18 ? 4.062 -1.682 21.812 1 77.31 18 LEU B CA 1
ATOM 1809 C C . LEU B 1 18 ? 5.574 -1.612 21.641 1 77.31 18 LEU B C 1
ATOM 1811 O O . LEU B 1 18 ? 6.273 -1.029 22.469 1 77.31 18 LEU B O 1
ATOM 1815 N N . ILE B 1 19 ? 6.105 -2.115 20.578 1 87.38 19 ILE B N 1
ATOM 1816 C CA . ILE B 1 19 ? 7.555 -2.234 20.484 1 87.38 19 ILE B CA 1
ATOM 1817 C C . ILE B 1 19 ? 8.078 -1.336 19.359 1 87.38 19 ILE B C 1
ATOM 1819 O O . ILE B 1 19 ? 9.281 -1.301 19.094 1 87.38 19 ILE B O 1
ATOM 1823 N N . GLY B 1 20 ? 7.211 -0.614 18.797 1 88.75 20 GLY B N 1
ATOM 1824 C CA . GLY B 1 20 ? 7.613 0.307 17.75 1 88.75 20 GLY B CA 1
ATOM 1825 C C . GLY B 1 20 ? 7.539 -0.302 16.359 1 88.75 20 GLY B C 1
ATOM 1826 O O . GLY B 1 20 ? 7.297 -1.502 16.219 1 88.75 20 GLY B O 1
ATOM 1827 N N . ARG B 1 21 ? 7.762 0.52 15.414 1 89.88 21 ARG B N 1
ATOM 1828 C CA . ARG B 1 21 ? 7.719 0.049 14.031 1 89.88 21 ARG B CA 1
ATOM 1829 C C . ARG B 1 21 ? 8.984 -0.726 13.68 1 89.88 21 ARG B C 1
ATOM 1831 O O . ARG B 1 21 ? 8.914 -1.784 13.055 1 89.88 21 ARG B O 1
ATOM 1838 N N . LYS B 1 22 ? 10.094 -0.206 14.188 1 91.88 22 LYS B N 1
ATOM 1839 C CA . LYS B 1 22 ? 11.367 -0.865 13.914 1 91.88 22 LYS B CA 1
ATOM 1840 C C . LYS B 1 22 ? 11.461 -2.205 14.633 1 91.88 22 LYS B C 1
ATOM 1842 O O . LYS B 1 22 ? 11.969 -3.182 14.078 1 91.88 22 LYS B O 1
ATOM 1847 N N . GLY B 1 23 ? 11 -2.189 15.812 1 91.5 23 GLY B N 1
ATOM 1848 C CA . GLY B 1 23 ? 11.039 -3.416 16.594 1 91.5 23 GLY B CA 1
ATOM 1849 C C . GLY B 1 23 ? 10.25 -4.547 15.969 1 91.5 23 GLY B C 1
ATOM 1850 O O . GLY B 1 23 ? 10.734 -5.68 15.891 1 91.5 23 GLY B O 1
ATOM 1851 N N . VAL B 1 24 ? 9.086 -4.207 15.531 1 89.69 24 VAL B N 1
ATOM 1852 C CA . VAL B 1 24 ? 8.227 -5.211 14.914 1 89.69 24 VAL B CA 1
ATOM 1853 C C . VAL B 1 24 ? 8.836 -5.688 13.602 1 89.69 24 VAL B C 1
ATOM 1855 O O . VAL B 1 24 ? 8.836 -6.887 13.305 1 89.69 24 VAL B O 1
ATOM 1858 N N . SER B 1 25 ? 9.359 -4.773 12.875 1 90.06 25 SER B N 1
ATOM 1859 C CA . SER B 1 25 ? 10 -5.129 11.617 1 90.06 25 SER B CA 1
ATOM 1860 C C . SER B 1 25 ? 11.195 -6.055 11.844 1 90.06 25 SER B C 1
ATOM 1862 O O . SER B 1 25 ? 11.359 -7.051 11.133 1 90.06 25 SER B O 1
ATOM 1864 N N . LEU B 1 26 ? 11.992 -5.695 12.82 1 91.88 26 LEU B N 1
ATOM 1865 C CA . LEU B 1 26 ? 13.18 -6.484 13.133 1 91.88 26 LEU B CA 1
ATOM 1866 C C . LEU B 1 26 ? 12.797 -7.918 13.492 1 91.88 26 LEU B C 1
ATOM 1868 O O . LEU B 1 26 ? 13.391 -8.867 12.969 1 91.88 26 LEU B O 1
ATOM 1872 N N . ASN B 1 27 ? 11.828 -8.023 14.289 1 90.12 27 ASN B N 1
ATOM 1873 C CA . ASN B 1 27 ? 11.398 -9.352 14.719 1 90.12 27 ASN B CA 1
ATOM 1874 C C . ASN B 1 27 ? 10.844 -10.164 13.562 1 90.12 27 ASN B C 1
ATOM 1876 O O . ASN B 1 27 ? 11.133 -11.359 13.445 1 90.12 27 ASN B O 1
ATOM 1880 N N . SER B 1 28 ? 10.094 -9.523 12.797 1 88.94 28 SER B N 1
ATOM 1881 C CA . SER B 1 28 ? 9.508 -10.227 11.664 1 88.94 28 SER B CA 1
ATOM 1882 C C . SER B 1 28 ? 10.578 -10.672 10.672 1 88.94 28 SER B C 1
ATOM 1884 O O . SER B 1 28 ? 10.508 -11.781 10.133 1 88.94 28 SER B O 1
ATOM 1886 N N . LEU B 1 29 ? 11.523 -9.859 10.438 1 90.62 29 LEU B N 1
ATOM 1887 C CA . LEU B 1 29 ? 12.602 -10.18 9.508 1 90.62 29 LEU B CA 1
ATOM 1888 C C . LEU B 1 29 ? 13.445 -11.336 10.031 1 90.62 29 LEU B C 1
ATOM 1890 O O . LEU B 1 29 ? 13.867 -12.203 9.266 1 90.62 29 LEU B O 1
ATOM 1894 N N . TRP B 1 30 ? 13.648 -11.312 11.281 1 91.31 30 TRP B N 1
ATOM 1895 C CA . TRP B 1 30 ? 14.383 -12.422 11.883 1 91.31 30 TRP B CA 1
ATOM 1896 C C . TRP B 1 30 ? 13.617 -13.734 11.711 1 91.31 30 TRP B C 1
ATOM 1898 O O . TRP B 1 30 ? 14.219 -14.766 11.406 1 91.31 30 TRP B O 1
ATOM 1908 N N . ILE B 1 31 ? 12.375 -13.695 11.93 1 87.31 31 ILE B N 1
ATOM 1909 C CA . ILE B 1 31 ? 11.547 -14.883 11.766 1 87.31 31 ILE B CA 1
ATOM 1910 C C . ILE B 1 31 ? 11.664 -15.398 10.328 1 87.31 31 ILE B C 1
ATOM 1912 O O . ILE B 1 31 ? 11.859 -16.594 10.109 1 87.31 31 ILE B O 1
ATOM 1916 N N . ILE B 1 32 ? 11.656 -14.555 9.398 1 86.19 32 ILE B N 1
ATOM 1917 C CA . ILE B 1 32 ? 11.734 -14.93 7.992 1 86.19 32 ILE B CA 1
ATOM 1918 C C . ILE B 1 32 ? 13.078 -15.586 7.707 1 86.19 32 ILE B C 1
ATOM 1920 O O . ILE B 1 32 ? 13.141 -16.672 7.117 1 86.19 32 ILE B O 1
ATOM 1924 N N . ILE B 1 33 ? 14.117 -14.977 8.18 1 89.88 33 ILE B N 1
ATOM 1925 C CA . ILE B 1 33 ? 15.461 -15.461 7.879 1 89.88 33 ILE B CA 1
ATOM 1926 C C . ILE B 1 33 ? 15.672 -16.828 8.531 1 89.88 33 ILE B C 1
ATOM 1928 O O . ILE B 1 33 ? 16.172 -17.75 7.891 1 89.88 33 ILE B O 1
ATOM 1932 N N . ILE B 1 34 ? 15.281 -16.938 9.742 1 90.62 34 ILE B N 1
ATOM 1933 C CA . ILE B 1 34 ? 15.477 -18.172 10.492 1 90.62 34 ILE B CA 1
ATOM 1934 C C . ILE B 1 34 ? 14.695 -19.312 9.828 1 90.62 34 ILE B C 1
ATOM 1936 O O . ILE B 1 34 ? 15.211 -20.406 9.656 1 90.62 34 ILE B O 1
ATOM 1940 N N . ILE B 1 35 ? 13.5 -19 9.469 1 86 35 ILE B N 1
ATOM 1941 C CA . ILE B 1 35 ? 12.641 -20.047 8.914 1 86 35 ILE B CA 1
ATOM 1942 C C . ILE B 1 35 ? 13.133 -20.422 7.516 1 86 35 ILE B C 1
ATOM 1944 O O . ILE B 1 35 ? 13.125 -21.594 7.148 1 86 35 ILE B O 1
ATOM 1948 N N . VAL B 1 36 ? 13.555 -19.469 6.719 1 83.62 36 VAL B N 1
ATOM 1949 C CA . VAL B 1 36 ? 14.07 -19.734 5.383 1 83.62 36 VAL B CA 1
ATOM 1950 C C . VAL B 1 36 ? 15.312 -20.625 5.477 1 83.62 36 VAL B C 1
ATOM 1952 O O . VAL B 1 36 ? 15.461 -21.578 4.711 1 83.62 36 VAL B O 1
ATOM 1955 N N . LEU B 1 37 ? 16.172 -20.359 6.406 1 87 37 LEU B N 1
ATOM 1956 C CA . LEU B 1 37 ? 17.391 -21.141 6.586 1 87 37 LEU B CA 1
ATOM 1957 C C . LEU B 1 37 ? 17.047 -22.547 7.078 1 87 37 LEU B C 1
ATOM 1959 O O . LEU B 1 37 ? 17.656 -23.531 6.629 1 87 37 LEU B O 1
ATOM 1963 N N . HIS B 1 38 ? 16.094 -22.547 7.973 1 85.62 38 HIS B N 1
ATOM 1964 C CA . HIS B 1 38 ? 15.664 -23.844 8.477 1 85.62 38 HIS B CA 1
ATOM 1965 C C . HIS B 1 38 ? 15.07 -24.703 7.359 1 85.62 38 HIS B C 1
ATOM 1967 O O . HIS B 1 38 ? 15.367 -25.891 7.254 1 85.62 38 HIS B O 1
ATOM 1973 N N . ASN B 1 39 ? 14.258 -24.109 6.582 1 81.62 39 ASN B N 1
ATOM 1974 C CA . ASN B 1 39 ? 13.57 -24.828 5.516 1 81.62 39 ASN B CA 1
ATOM 1975 C C . ASN B 1 39 ? 14.531 -25.25 4.41 1 81.62 39 ASN B C 1
ATOM 1977 O O . ASN B 1 39 ? 14.273 -26.203 3.684 1 81.62 39 ASN B O 1
ATOM 1981 N N . PHE B 1 40 ? 15.586 -24.469 4.242 1 80.88 40 PHE B N 1
ATOM 1982 C CA . PHE B 1 40 ? 16.562 -24.812 3.209 1 80.88 40 PHE B CA 1
ATOM 1983 C C . PHE B 1 40 ? 17.234 -26.141 3.525 1 80.88 40 PHE B C 1
ATOM 1985 O O . PHE B 1 40 ? 17.562 -26.906 2.617 1 80.88 40 PHE B O 1
ATOM 1992 N N . PHE B 1 41 ? 17.328 -26.5 4.754 1 82.19 41 PHE B N 1
ATOM 1993 C CA . PHE B 1 41 ? 18.078 -27.688 5.141 1 82.19 41 PHE B CA 1
ATOM 1994 C C . PHE B 1 41 ? 17.125 -28.828 5.484 1 82.19 41 PHE B C 1
ATOM 1996 O O . PHE B 1 41 ? 17.578 -29.953 5.738 1 82.19 41 PHE B O 1
ATOM 2003 N N . THR B 1 42 ? 15.898 -28.5 5.551 1 79.31 42 THR B N 1
ATOM 2004 C CA . THR B 1 42 ? 14.961 -29.531 5.973 1 79.31 42 THR B CA 1
ATOM 2005 C C . THR B 1 42 ? 14.273 -30.172 4.766 1 79.31 42 THR B C 1
ATOM 2007 O O . THR B 1 42 ? 14.047 -29.5 3.756 1 79.31 42 THR B O 1
ATOM 2010 N N . LYS B 1 43 ? 14.047 -31.438 4.828 1 77.81 43 LYS B N 1
ATOM 2011 C CA . LYS B 1 43 ? 13.375 -32.156 3.746 1 77.81 43 LYS B CA 1
ATOM 2012 C C . LYS B 1 43 ? 12 -32.656 4.18 1 77.81 43 LYS B C 1
ATOM 2014 O O . LYS B 1 43 ? 11.203 -33.094 3.352 1 77.81 43 LYS B O 1
ATOM 2019 N N . ASP B 1 44 ? 11.703 -32.406 5.371 1 79.81 44 ASP B N 1
ATOM 2020 C CA . ASP B 1 44 ? 10.422 -32.875 5.883 1 79.81 44 ASP B CA 1
ATOM 2021 C C . ASP B 1 44 ? 9.273 -31.969 5.441 1 79.81 44 ASP B C 1
ATOM 2023 O O . ASP B 1 44 ? 9.359 -30.75 5.566 1 79.81 44 ASP B O 1
ATOM 2027 N N . SER B 1 45 ? 8.266 -32.656 4.914 1 77.81 45 SER B N 1
ATOM 2028 C CA . SER B 1 45 ? 7.141 -31.906 4.336 1 77.81 45 SER B CA 1
ATOM 2029 C C . SER B 1 45 ? 6.41 -31.094 5.391 1 77.81 45 SER B C 1
ATOM 2031 O O . SER B 1 45 ? 6.055 -29.938 5.152 1 77.81 45 SER B O 1
ATOM 2033 N N . TRP B 1 46 ? 6.246 -31.719 6.516 1 78.06 46 TRP B N 1
ATOM 2034 C CA . TRP B 1 46 ? 5.496 -31.031 7.559 1 78.06 46 TRP B CA 1
ATOM 2035 C C . TRP B 1 46 ? 6.246 -29.797 8.047 1 78.06 46 TRP B C 1
ATOM 2037 O O . TRP B 1 46 ? 5.648 -28.719 8.219 1 78.06 46 TRP B O 1
ATOM 2047 N N . THR B 1 47 ? 7.508 -30 8.18 1 77.81 47 THR B N 1
ATOM 2048 C CA . THR B 1 47 ? 8.336 -28.891 8.641 1 77.81 47 THR B CA 1
ATOM 2049 C C . THR B 1 47 ? 8.406 -27.797 7.586 1 77.81 47 THR B C 1
ATOM 2051 O O . THR B 1 47 ? 8.43 -26.609 7.918 1 77.81 47 THR B O 1
ATOM 2054 N N . LEU B 1 48 ? 8.25 -28.219 6.426 1 77 48 LEU B N 1
ATOM 2055 C CA . LEU B 1 48 ? 8.281 -27.25 5.332 1 77 48 LEU B CA 1
ATOM 2056 C C . LEU B 1 48 ? 6.988 -26.453 5.277 1 77 48 LEU B C 1
ATOM 2058 O O . LEU B 1 48 ? 7.016 -25.234 5.066 1 77 48 LEU B O 1
ATOM 2062 N N . ASP B 1 49 ? 5.973 -27.125 5.605 1 77.12 49 ASP B N 1
ATOM 2063 C CA . ASP B 1 49 ? 4.68 -26.438 5.57 1 77.12 49 ASP B CA 1
ATOM 2064 C C . ASP B 1 49 ? 4.555 -25.453 6.723 1 77.12 49 ASP B C 1
ATOM 2066 O O . ASP B 1 49 ? 4.039 -24.344 6.543 1 77.12 49 ASP B O 1
ATOM 2070 N N . LEU B 1 50 ? 5.059 -25.891 7.789 1 79.06 50 LEU B N 1
ATOM 2071 C CA . LEU B 1 50 ? 5.031 -25 8.938 1 79.06 50 LEU B CA 1
ATOM 2072 C C . LEU B 1 50 ? 5.945 -23.797 8.719 1 79.06 50 LEU B C 1
ATOM 2074 O O . LEU B 1 50 ? 5.641 -22.688 9.156 1 79.06 50 LEU B O 1
ATOM 2078 N N . GLY B 1 51 ? 6.996 -24.062 8.102 1 78.56 51 GLY B N 1
ATOM 2079 C CA . GLY B 1 51 ? 7.902 -22.984 7.754 1 78.56 51 GLY B CA 1
ATOM 2080 C C . GLY B 1 51 ? 7.289 -21.969 6.805 1 78.56 51 GLY B C 1
ATOM 2081 O O . GLY B 1 51 ? 7.426 -20.766 7.004 1 78.56 51 GLY B O 1
ATOM 2082 N N . ARG B 1 52 ? 6.5 -22.469 5.984 1 73.94 52 ARG B N 1
ATOM 2083 C CA . ARG B 1 52 ? 5.832 -21.594 5.023 1 73.94 52 ARG B CA 1
ATOM 2084 C C . ARG B 1 52 ? 4.801 -20.703 5.715 1 73.94 52 ARG B C 1
ATOM 2086 O O . ARG B 1 52 ? 4.672 -19.531 5.387 1 73.94 52 ARG B O 1
ATOM 2093 N N . LEU B 1 53 ? 4.18 -21.344 6.562 1 77.19 53 LEU B N 1
ATOM 2094 C CA . LEU B 1 53 ? 3.193 -20.578 7.316 1 77.19 53 LEU B CA 1
ATOM 2095 C C . LEU B 1 53 ? 3.861 -19.469 8.12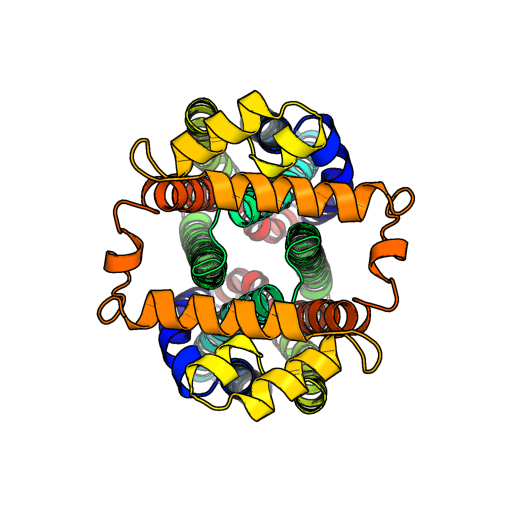5 1 77.19 53 LEU B C 1
ATOM 2097 O O . LEU B 1 53 ? 3.377 -18.328 8.156 1 77.19 53 LEU B O 1
ATOM 2101 N N . SER B 1 54 ? 4.957 -19.844 8.633 1 81.31 54 SER B N 1
ATOM 2102 C CA . SER B 1 54 ? 5.68 -18.891 9.469 1 81.31 54 SER B CA 1
ATOM 2103 C C . SER B 1 54 ? 6.262 -17.75 8.625 1 81.31 54 SER B C 1
ATOM 2105 O O . SER B 1 54 ? 6.25 -16.594 9.047 1 81.31 54 SER B O 1
ATOM 2107 N N . ILE B 1 55 ? 6.688 -18.078 7.504 1 77.88 55 ILE B N 1
ATOM 2108 C CA . ILE B 1 55 ? 7.195 -17.047 6.594 1 77.88 55 ILE B CA 1
ATOM 2109 C C . ILE B 1 55 ? 6.062 -16.109 6.191 1 77.88 55 ILE B C 1
ATOM 2111 O O . ILE B 1 55 ? 6.258 -14.898 6.113 1 77.88 55 ILE B O 1
ATOM 2115 N N . GLY B 1 56 ? 4.953 -16.703 6.051 1 76.31 56 GLY B N 1
ATOM 2116 C CA . GLY B 1 56 ? 3.785 -15.891 5.742 1 76.31 56 GLY B CA 1
ATOM 2117 C C . GLY B 1 56 ? 3.441 -14.891 6.836 1 76.31 56 GLY B C 1
ATOM 2118 O O . GLY B 1 56 ? 3.115 -13.742 6.551 1 76.31 56 GLY B O 1
ATOM 2119 N N . VAL B 1 57 ? 3.564 -15.297 7.973 1 79.62 57 VAL B N 1
ATOM 2120 C CA . VAL B 1 57 ? 3.289 -14.422 9.102 1 79.62 57 VAL B CA 1
ATOM 2121 C C . VAL B 1 57 ? 4.309 -13.281 9.141 1 79.62 57 VAL B C 1
ATOM 2123 O O . VAL B 1 57 ? 3.941 -12.117 9.297 1 79.62 57 VAL B O 1
ATOM 2126 N N . GLY B 1 58 ? 5.531 -13.664 8.977 1 81.12 58 GLY B N 1
ATOM 2127 C CA . GLY B 1 58 ? 6.57 -12.648 8.953 1 81.12 58 GLY B CA 1
ATOM 2128 C C . GLY B 1 58 ? 6.395 -11.641 7.836 1 81.12 58 GLY B C 1
ATOM 2129 O O . GLY B 1 58 ? 6.516 -10.43 8.055 1 81.12 58 GLY B O 1
ATOM 2130 N N . VAL B 1 59 ? 6.035 -12.109 6.754 1 76.94 59 VAL B N 1
ATOM 2131 C CA . VAL B 1 59 ? 5.84 -11.258 5.582 1 76.94 59 VAL B CA 1
ATOM 2132 C C . VAL B 1 59 ? 4.609 -10.375 5.785 1 76.94 59 VAL B C 1
ATOM 2134 O O . VAL B 1 59 ? 4.617 -9.195 5.418 1 76.94 59 VAL B O 1
ATOM 2137 N N . GLY B 1 60 ? 3.633 -10.969 6.352 1 77.31 60 GLY B N 1
ATOM 2138 C CA . GLY B 1 60 ? 2.439 -10.195 6.66 1 77.31 60 GLY B CA 1
ATOM 2139 C C . GLY B 1 60 ? 2.695 -9.055 7.625 1 77.31 60 GLY B C 1
ATOM 2140 O O . GLY B 1 60 ? 2.186 -7.949 7.434 1 77.31 60 GLY B O 1
ATOM 2141 N N . ILE B 1 61 ? 3.486 -9.32 8.539 1 81.19 61 ILE B N 1
ATOM 2142 C CA . ILE B 1 61 ? 3.809 -8.312 9.539 1 81.19 61 ILE B CA 1
ATOM 2143 C C . ILE B 1 61 ? 4.645 -7.203 8.906 1 81.19 61 ILE B C 1
ATOM 2145 O O . ILE B 1 61 ? 4.352 -6.016 9.078 1 81.19 61 ILE B O 1
ATOM 2149 N N . THR B 1 62 ? 5.613 -7.578 8.172 1 80.44 62 THR B N 1
ATOM 2150 C CA . THR B 1 62 ? 6.484 -6.594 7.531 1 80.44 62 THR B CA 1
ATOM 2151 C C . THR B 1 62 ? 5.715 -5.789 6.488 1 80.44 62 THR B C 1
ATOM 2153 O O . THR B 1 62 ? 5.93 -4.586 6.344 1 80.44 62 THR B O 1
ATOM 2156 N N . GLY B 1 63 ? 4.879 -6.434 5.84 1 77.62 63 GLY B N 1
ATOM 2157 C CA . GLY B 1 63 ? 4.066 -5.766 4.836 1 77.62 63 GLY B CA 1
ATOM 2158 C C . GLY B 1 63 ? 3.135 -4.723 5.426 1 77.62 63 GLY B C 1
ATOM 2159 O O . GLY B 1 63 ? 2.75 -3.77 4.746 1 77.62 63 GLY B O 1
ATOM 2160 N N . TYR B 1 64 ? 2.881 -4.965 6.598 1 76.62 64 TYR B N 1
ATOM 2161 C CA . TYR B 1 64 ? 1.999 -4.035 7.293 1 76.62 64 TYR B CA 1
ATOM 2162 C C . TYR B 1 64 ? 2.795 -2.895 7.918 1 76.62 64 TYR B C 1
ATOM 2164 O O . TYR B 1 64 ? 2.439 -1.725 7.766 1 76.62 64 TYR B O 1
ATOM 2172 N N . VAL B 1 65 ? 3.855 -3.176 8.5 1 83.56 65 VAL B N 1
ATOM 2173 C CA . VAL B 1 65 ? 4.551 -2.217 9.352 1 83.56 65 VAL B CA 1
ATOM 2174 C C . VAL B 1 65 ? 5.359 -1.251 8.492 1 83.56 65 VAL B C 1
ATOM 2176 O O . VAL B 1 65 ? 5.465 -0.064 8.812 1 83.56 65 VAL B O 1
ATOM 2179 N N . VAL B 1 66 ? 5.867 -1.684 7.434 1 85.56 66 VAL B N 1
ATOM 2180 C CA . VAL B 1 66 ? 6.754 -0.86 6.617 1 85.56 66 VAL B CA 1
ATOM 2181 C C . VAL B 1 66 ? 5.961 0.283 5.988 1 85.56 66 VAL B C 1
ATOM 2183 O O . VAL B 1 66 ? 6.352 1.448 6.09 1 85.56 66 VAL B O 1
ATOM 2186 N N . PRO B 1 67 ? 4.859 -0.083 5.418 1 80.62 67 PRO B N 1
ATOM 2187 C CA . PRO B 1 67 ? 4.082 1.03 4.867 1 80.62 67 PRO B CA 1
ATOM 2188 C C . PRO B 1 67 ? 3.615 2.012 5.941 1 80.62 67 PRO B C 1
ATOM 2190 O O . PRO B 1 67 ? 3.518 3.215 5.68 1 80.62 67 PRO B O 1
ATOM 2193 N N . VAL B 1 68 ? 3.305 1.554 7.062 1 81.5 68 VAL B N 1
ATOM 2194 C CA . VAL B 1 68 ? 2.891 2.42 8.156 1 81.5 68 VAL B CA 1
ATOM 2195 C C . VAL B 1 68 ? 4.047 3.332 8.562 1 81.5 68 VAL B C 1
ATOM 2197 O O . VAL B 1 68 ? 3.861 4.535 8.75 1 81.5 68 VAL B O 1
ATOM 2200 N N . TYR B 1 69 ? 5.184 2.773 8.727 1 89 69 TYR B N 1
ATOM 2201 C CA . TYR B 1 69 ? 6.379 3.545 9.047 1 89 69 TYR B CA 1
ATOM 2202 C C . TYR B 1 69 ? 6.641 4.605 7.984 1 89 69 TYR B C 1
ATOM 2204 O O . TYR B 1 69 ? 6.895 5.77 8.305 1 89 69 TYR B O 1
ATOM 2212 N N . VAL B 1 70 ? 6.547 4.238 6.797 1 85.88 70 VAL B N 1
ATOM 2213 C CA . VAL B 1 70 ? 6.805 5.148 5.688 1 85.88 70 VAL B CA 1
ATOM 2214 C C . VAL B 1 70 ? 5.777 6.277 5.695 1 85.88 70 VAL B C 1
ATOM 2216 O O . VAL B 1 70 ? 6.125 7.441 5.484 1 85.88 70 VAL B O 1
ATOM 2219 N N . ALA B 1 71 ? 4.57 5.93 5.988 1 80.38 71 ALA B N 1
ATOM 2220 C CA . ALA B 1 71 ? 3.514 6.934 6.047 1 80.38 71 ALA B CA 1
ATOM 2221 C C . ALA B 1 71 ? 3.766 7.93 7.176 1 80.38 71 ALA B C 1
ATOM 2223 O O . ALA B 1 71 ? 3.422 9.109 7.059 1 80.38 71 ALA B O 1
ATOM 2224 N N . GLU B 1 72 ? 4.344 7.496 8.188 1 82.88 72 GLU B N 1
ATOM 2225 C CA . GLU B 1 72 ? 4.562 8.328 9.359 1 82.88 72 GLU B CA 1
ATOM 2226 C C . GLU B 1 72 ? 5.758 9.258 9.172 1 82.88 72 GLU B C 1
ATOM 2228 O O . GLU B 1 72 ? 5.82 10.328 9.773 1 82.88 72 GLU B O 1
ATOM 2233 N N . ILE B 1 73 ? 6.652 8.883 8.359 1 86.69 73 ILE B N 1
ATOM 2234 C CA . ILE B 1 73 ? 7.863 9.688 8.25 1 86.69 73 ILE B CA 1
ATOM 2235 C C . ILE B 1 73 ? 7.777 10.594 7.02 1 86.69 73 ILE B C 1
ATOM 2237 O O . ILE B 1 73 ? 8.578 11.516 6.863 1 86.69 73 ILE B O 1
ATOM 2241 N N . THR B 1 74 ? 6.867 10.305 6.156 1 81.5 74 THR B N 1
ATOM 2242 C CA . THR B 1 74 ? 6.746 11.047 4.906 1 81.5 74 THR B CA 1
ATOM 2243 C C . THR B 1 74 ? 5.953 12.336 5.121 1 81.5 74 THR B C 1
ATOM 2245 O O . THR B 1 74 ? 4.891 12.312 5.746 1 81.5 74 THR B O 1
ATOM 2248 N N . PRO B 1 75 ? 6.547 13.352 4.613 1 75.06 75 PRO B N 1
ATOM 2249 C CA . PRO B 1 75 ? 5.777 14.594 4.68 1 75.06 75 PRO B CA 1
ATOM 2250 C C . PRO B 1 75 ? 4.453 14.508 3.924 1 75.06 75 PRO B C 1
ATOM 2252 O O . PRO B 1 75 ? 4.34 13.758 2.949 1 75.06 75 PRO B O 1
ATOM 2255 N N . LYS B 1 76 ? 3.494 15.312 4.309 1 69.06 76 LYS B N 1
ATOM 2256 C CA . LYS B 1 76 ? 2.125 15.289 3.805 1 69.06 76 LYS B CA 1
ATOM 2257 C C . LYS B 1 76 ? 2.088 15.531 2.299 1 69.06 76 LYS B C 1
ATOM 2259 O O . LYS B 1 76 ? 1.301 14.914 1.582 1 69.06 76 LYS B O 1
ATOM 2264 N N . ASN B 1 77 ? 3.006 16.297 1.859 1 68.25 77 ASN B N 1
ATOM 2265 C CA . ASN B 1 77 ? 2.949 16.766 0.481 1 68.25 77 ASN B CA 1
ATOM 2266 C C . ASN B 1 77 ? 3.41 15.695 -0.501 1 68.25 77 ASN B C 1
ATOM 2268 O O . ASN B 1 77 ? 3.094 15.758 -1.69 1 68.25 77 ASN B O 1
ATOM 2272 N N . ILE B 1 78 ? 4.148 14.68 0.042 1 71.5 78 ILE B N 1
ATOM 2273 C CA . ILE B 1 78 ? 4.684 13.703 -0.901 1 71.5 78 ILE B CA 1
ATOM 2274 C C . ILE B 1 78 ? 4.219 12.305 -0.514 1 71.5 78 ILE B C 1
ATOM 2276 O O . ILE B 1 78 ? 4.758 11.305 -1.003 1 71.5 78 ILE B O 1
ATOM 2280 N N . ARG B 1 79 ? 3.273 12.273 0.297 1 69.62 79 ARG B N 1
ATOM 2281 C CA . ARG B 1 79 ? 2.791 10.984 0.781 1 69.62 79 ARG B CA 1
ATOM 2282 C C . ARG B 1 79 ? 2.229 10.141 -0.362 1 69.62 79 ARG B C 1
ATOM 2284 O O . ARG B 1 79 ? 2.453 8.93 -0.42 1 69.62 79 ARG B O 1
ATOM 2291 N N . GLY B 1 80 ? 1.454 10.781 -1.256 1 66.5 80 GLY B N 1
ATOM 2292 C CA . GLY B 1 80 ? 0.912 10.07 -2.402 1 66.5 80 GLY B CA 1
ATOM 2293 C C . GLY B 1 80 ? 1.983 9.477 -3.293 1 66.5 80 GLY B C 1
ATOM 2294 O O . GLY B 1 80 ? 1.853 8.336 -3.754 1 66.5 80 GLY B O 1
ATOM 2295 N N . ALA B 1 81 ? 2.99 10.156 -3.359 1 69.88 81 ALA B N 1
ATOM 2296 C CA . ALA B 1 81 ? 4.098 9.695 -4.195 1 69.88 81 ALA B CA 1
ATOM 2297 C C . ALA B 1 81 ? 4.762 8.469 -3.592 1 69.88 81 ALA B C 1
ATOM 2299 O O . ALA B 1 81 ? 5.145 7.543 -4.312 1 69.88 81 ALA B O 1
ATOM 2300 N N . PHE B 1 82 ? 4.848 8.43 -2.291 1 73.31 82 PHE B N 1
ATOM 2301 C CA . PHE B 1 82 ? 5.453 7.293 -1.613 1 73.31 82 PHE B CA 1
ATOM 2302 C C . PHE B 1 82 ? 4.566 6.059 -1.734 1 73.31 82 PHE B C 1
ATOM 2304 O O . PHE B 1 82 ? 5.062 4.945 -1.925 1 73.31 82 PHE B O 1
ATOM 2311 N N . THR B 1 83 ? 3.367 6.344 -1.621 1 68.81 83 THR B N 1
ATOM 2312 C CA . THR B 1 83 ? 2.438 5.23 -1.764 1 68.81 83 THR B CA 1
ATOM 2313 C C . THR B 1 83 ? 2.496 4.652 -3.176 1 68.81 83 THR B C 1
ATOM 2315 O O . THR B 1 83 ? 2.518 3.434 -3.354 1 68.81 83 THR B O 1
ATOM 2318 N N . ALA B 1 84 ? 2.588 5.582 -4.098 1 68.62 84 ALA B N 1
ATOM 2319 C CA . ALA B 1 84 ? 2.719 5.168 -5.492 1 68.62 84 ALA B CA 1
ATOM 2320 C C . ALA B 1 84 ? 4.016 4.398 -5.715 1 68.62 84 ALA B C 1
ATOM 2322 O O . ALA B 1 84 ? 4.027 3.373 -6.402 1 68.62 84 ALA B O 1
ATOM 2323 N N . ALA B 1 85 ? 5.051 4.875 -5.145 1 73.19 85 ALA B N 1
ATOM 2324 C CA . ALA B 1 85 ? 6.355 4.227 -5.277 1 73.19 85 ALA B CA 1
ATOM 2325 C C . ALA B 1 85 ? 6.34 2.832 -4.66 1 73.19 85 ALA B C 1
ATOM 2327 O O . ALA B 1 85 ? 6.938 1.899 -5.203 1 73.19 85 ALA B O 1
ATOM 2328 N N . GLY B 1 86 ? 5.656 2.785 -3.535 1 73.31 86 GLY B N 1
ATOM 2329 C CA . GLY B 1 86 ? 5.531 1.485 -2.896 1 73.31 86 GLY B CA 1
ATOM 2330 C C . GLY B 1 86 ? 4.824 0.461 -3.764 1 73.31 86 GLY B C 1
ATOM 2331 O O . GLY B 1 86 ? 5.273 -0.682 -3.877 1 73.31 86 GLY B O 1
ATOM 2332 N N . HIS B 1 87 ? 3.795 0.907 -4.312 1 68.69 87 HIS B N 1
ATOM 2333 C CA . HIS B 1 87 ? 3.055 0.009 -5.195 1 68.69 87 HIS B CA 1
ATOM 2334 C C . HIS B 1 87 ? 3.883 -0.371 -6.418 1 68.69 87 HIS B C 1
ATOM 2336 O O . HIS B 1 87 ? 3.857 -1.523 -6.855 1 68.69 87 HIS B O 1
ATOM 2342 N N . PHE B 1 88 ? 4.555 0.589 -7.004 1 71.19 88 PHE B N 1
ATOM 2343 C CA . PHE B 1 88 ? 5.426 0.325 -8.141 1 71.19 88 PHE B CA 1
ATOM 2344 C C . PHE B 1 88 ? 6.488 -0.708 -7.789 1 71.19 88 PHE B C 1
ATOM 2346 O O . PHE B 1 88 ? 6.746 -1.632 -8.562 1 71.19 88 PHE B O 1
ATOM 2353 N N . MET B 1 89 ? 7.051 -0.558 -6.703 1 74.81 89 MET B N 1
ATOM 2354 C CA . MET B 1 89 ? 8.078 -1.494 -6.258 1 74.81 89 MET B CA 1
ATOM 2355 C C . MET B 1 89 ? 7.484 -2.879 -6.02 1 74.81 89 MET B C 1
ATOM 2357 O O . MET B 1 89 ? 8.133 -3.891 -6.293 1 74.81 89 MET B O 1
ATOM 2361 N N . THR B 1 90 ? 6.316 -2.865 -5.496 1 71.94 90 THR B N 1
ATOM 2362 C CA . THR B 1 90 ? 5.641 -4.141 -5.289 1 71.94 90 THR B CA 1
ATOM 2363 C C . THR B 1 90 ? 5.414 -4.855 -6.617 1 71.94 90 THR B C 1
ATOM 2365 O O . THR B 1 90 ? 5.664 -6.055 -6.734 1 71.94 90 THR B O 1
ATOM 2368 N N . CYS B 1 91 ? 5.031 -4.145 -7.637 1 67.88 91 CYS B N 1
ATOM 2369 C CA . CYS B 1 91 ? 4.816 -4.723 -8.961 1 67.88 91 CYS B CA 1
ATOM 2370 C C . CYS B 1 91 ? 6.121 -5.254 -9.547 1 67.88 91 CYS B C 1
ATOM 2372 O O . CYS B 1 91 ? 6.145 -6.332 -10.141 1 67.88 91 CYS B O 1
ATOM 2374 N N . CYS B 1 92 ? 7.09 -4.508 -9.32 1 71.62 92 CYS B N 1
ATOM 2375 C CA . CYS B 1 92 ? 8.406 -4.934 -9.797 1 71.62 92 CYS B CA 1
ATOM 2376 C C . CYS B 1 92 ? 8.859 -6.203 -9.086 1 71.62 92 CYS B C 1
ATOM 2378 O O . CYS B 1 92 ? 9.43 -7.098 -9.711 1 71.62 92 CYS B O 1
ATOM 2380 N N . GLY B 1 93 ? 8.656 -6.215 -7.797 1 69.81 93 GLY B N 1
ATOM 2381 C CA . GLY B 1 93 ? 9.016 -7.398 -7.027 1 69.81 93 GLY B CA 1
ATOM 2382 C C . GLY B 1 93 ? 8.297 -8.648 -7.492 1 69.81 93 GLY B C 1
ATOM 2383 O O . GLY B 1 93 ? 8.914 -9.703 -7.656 1 69.81 93 GLY B O 1
ATOM 2384 N N . PHE B 1 94 ? 7.051 -8.492 -7.773 1 65.56 94 PHE B N 1
ATOM 2385 C CA . PHE B 1 94 ? 6.254 -9.617 -8.242 1 65.56 94 PHE B CA 1
ATOM 2386 C C . PHE B 1 94 ? 6.738 -10.086 -9.609 1 65.56 94 PHE B C 1
ATOM 2388 O O . PHE B 1 94 ? 6.824 -11.289 -9.867 1 65.56 94 PHE B O 1
ATOM 2395 N N . SER B 1 95 ? 6.988 -9.125 -10.461 1 66.88 95 SER B N 1
ATOM 2396 C CA . SER B 1 95 ? 7.465 -9.461 -11.797 1 66.88 95 SER B CA 1
ATOM 2397 C C . SER B 1 95 ? 8.781 -10.227 -11.742 1 66.88 95 SER B C 1
ATOM 2399 O O . SER B 1 95 ? 8.969 -11.203 -12.469 1 66.88 95 SER B O 1
ATOM 2401 N N . MET B 1 96 ? 9.609 -9.781 -10.938 1 70.69 96 MET B N 1
ATOM 2402 C CA . MET B 1 96 ? 10.914 -10.422 -10.805 1 70.69 96 MET B CA 1
ATOM 2403 C C . MET B 1 96 ? 10.758 -11.844 -10.266 1 70.69 96 MET B C 1
ATOM 2405 O O . MET B 1 96 ? 11.469 -12.758 -10.695 1 70.69 96 MET B O 1
ATOM 2409 N N . LEU B 1 97 ? 9.906 -12.008 -9.352 1 65.81 97 LEU B N 1
ATOM 2410 C CA . LEU B 1 97 ? 9.695 -13.328 -8.773 1 65.81 97 LEU B CA 1
ATOM 2411 C C . LEU B 1 97 ? 9.094 -14.281 -9.805 1 65.81 97 LEU B C 1
ATOM 2413 O O . LEU B 1 97 ? 9.422 -15.469 -9.82 1 65.81 97 LEU B O 1
ATOM 2417 N N . TYR B 1 98 ? 8.297 -13.695 -10.57 1 62.22 98 TYR B N 1
ATOM 2418 C CA . TYR B 1 98 ? 7.699 -14.508 -11.625 1 62.22 98 TYR B CA 1
ATOM 2419 C C . TYR B 1 98 ? 8.773 -15.07 -12.547 1 62.22 98 TYR B C 1
ATOM 2421 O O . TYR B 1 98 ? 8.781 -16.266 -12.836 1 62.22 98 TYR B O 1
ATOM 2429 N N . PHE B 1 99 ? 9.641 -14.242 -12.914 1 69.25 99 PHE B N 1
ATOM 2430 C CA . PHE B 1 99 ? 10.695 -14.672 -13.828 1 69.25 99 PHE B CA 1
ATOM 2431 C C . PHE B 1 99 ? 11.695 -15.57 -13.117 1 69.25 99 PHE B C 1
ATOM 2433 O O 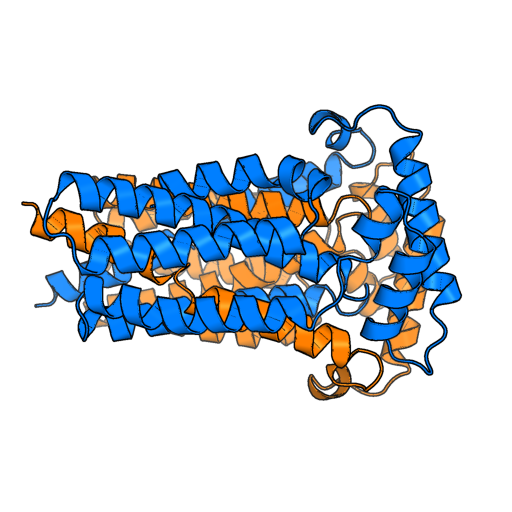. PHE B 1 99 ? 12.18 -16.547 -13.695 1 69.25 99 PHE B O 1
ATOM 2440 N N . ALA B 1 100 ? 11.961 -15.281 -11.867 1 71.25 100 ALA B N 1
ATOM 2441 C CA . ALA B 1 100 ? 12.914 -16.078 -11.102 1 71.25 100 ALA B CA 1
ATOM 2442 C C . ALA B 1 100 ? 12.328 -17.438 -10.742 1 71.25 100 ALA B C 1
ATOM 2444 O O . ALA B 1 100 ? 13.055 -18.438 -10.633 1 71.25 100 ALA B O 1
ATOM 2445 N N . GLY B 1 101 ? 11.031 -17.422 -10.508 1 68.06 101 GLY B N 1
ATOM 2446 C CA . GLY B 1 101 ? 10.352 -18.656 -10.164 1 68.06 101 GLY B CA 1
ATOM 2447 C C . GLY B 1 101 ? 10.406 -19.703 -11.266 1 68.06 101 GLY B C 1
ATOM 2448 O O . GLY B 1 101 ? 10.336 -20.906 -11 1 68.06 101 GLY B O 1
ATOM 2449 N N . VAL B 1 102 ? 10.609 -19.188 -12.516 1 64.19 102 VAL B N 1
ATOM 2450 C CA . VAL B 1 102 ? 10.711 -20.109 -13.648 1 64.19 102 VAL B CA 1
ATOM 2451 C C . VAL B 1 102 ? 12.102 -20.734 -13.68 1 64.19 102 VAL B C 1
ATOM 2453 O O . VAL B 1 102 ? 12.258 -21.906 -14.031 1 64.19 102 VAL B O 1
ATOM 2456 N N . ALA B 1 103 ? 13.031 -19.984 -13.195 1 71.62 103 ALA B N 1
ATOM 2457 C CA . ALA B 1 103 ? 14.422 -20.406 -13.336 1 71.62 103 ALA B CA 1
ATOM 2458 C C . ALA B 1 103 ? 14.914 -21.109 -12.07 1 71.62 103 ALA B C 1
ATOM 2460 O O . ALA B 1 103 ? 15.812 -21.953 -12.141 1 71.62 103 ALA B O 1
ATOM 2461 N N . PHE B 1 104 ? 14.359 -20.797 -10.898 1 74.81 104 PHE B N 1
ATOM 2462 C CA . PHE B 1 104 ? 14.883 -21.297 -9.633 1 74.81 104 PHE B CA 1
ATOM 2463 C C . PHE B 1 104 ? 13.812 -22.062 -8.867 1 74.81 104 PHE B C 1
ATOM 2465 O O . PHE B 1 104 ? 12.617 -21.812 -9.039 1 74.81 104 PHE B O 1
ATOM 2472 N N . SER B 1 105 ? 14.289 -23 -8.117 1 71.94 105 SER B N 1
ATOM 2473 C CA . SER B 1 105 ? 13.383 -23.703 -7.219 1 71.94 105 SER B CA 1
ATOM 2474 C C . SER B 1 105 ? 12.938 -22.797 -6.066 1 71.94 105 SER B C 1
ATOM 2476 O O . SER B 1 105 ? 13.547 -21.766 -5.82 1 71.94 105 SER B O 1
ATOM 2478 N N . TRP B 1 106 ? 11.922 -23.172 -5.41 1 69.44 106 TRP B N 1
ATOM 2479 C CA . TRP B 1 106 ? 11.383 -22.391 -4.309 1 69.44 106 TRP B CA 1
ATOM 2480 C C . TRP B 1 106 ? 12.406 -22.25 -3.184 1 69.44 106 TRP B C 1
ATOM 2482 O O . TRP B 1 106 ? 12.477 -21.203 -2.527 1 69.44 106 TRP B O 1
ATOM 2492 N N . ARG B 1 107 ? 13.141 -23.297 -3.023 1 73.69 107 ARG B N 1
ATOM 2493 C CA . ARG B 1 107 ? 14.141 -23.266 -1.961 1 73.69 107 ARG B CA 1
ATOM 2494 C C . ARG B 1 107 ? 15.234 -22.25 -2.271 1 73.69 107 ARG B C 1
ATOM 2496 O O . ARG B 1 107 ? 15.656 -21.484 -1.395 1 73.69 107 ARG B O 1
ATOM 2503 N N . SER B 1 108 ? 15.578 -22.281 -3.516 1 77.75 108 SER B N 1
ATOM 2504 C CA . SER B 1 108 ? 16.625 -21.359 -3.928 1 77.75 108 SER B CA 1
ATOM 2505 C C . SER B 1 108 ? 16.141 -19.906 -3.906 1 77.75 108 SER B C 1
ATOM 2507 O O . SER B 1 108 ? 16.875 -19 -3.516 1 77.75 108 SER B O 1
ATOM 2509 N N . LEU B 1 109 ? 14.953 -19.75 -4.246 1 75.69 109 LEU B N 1
ATOM 2510 C CA . LEU B 1 109 ? 14.383 -18.406 -4.262 1 75.69 109 LEU B CA 1
ATOM 2511 C C . LEU B 1 109 ? 14.258 -17.859 -2.846 1 75.69 109 LEU B C 1
ATOM 2513 O O . LEU B 1 109 ? 14.5 -16.672 -2.613 1 75.69 109 LEU B O 1
ATOM 2517 N N . ALA B 1 110 ? 13.867 -18.766 -1.99 1 76.44 110 ALA B N 1
ATOM 2518 C CA . ALA B 1 110 ? 13.75 -18.344 -0.594 1 76.44 110 ALA B CA 1
ATOM 2519 C C . ALA B 1 110 ? 15.102 -17.938 -0.028 1 76.44 110 ALA B C 1
ATOM 2521 O O . ALA B 1 110 ? 15.195 -16.953 0.714 1 76.44 110 ALA B O 1
ATOM 2522 N N . LEU B 1 111 ? 16.031 -18.656 -0.433 1 79.69 111 LEU B N 1
ATOM 2523 C CA . LEU B 1 111 ? 17.375 -18.359 0.041 1 79.69 111 LEU B CA 1
ATOM 2524 C C . LEU B 1 111 ? 17.875 -17.031 -0.539 1 79.69 111 LEU B C 1
ATOM 2526 O O . LEU B 1 111 ? 18.516 -16.25 0.157 1 79.69 111 LEU B O 1
ATOM 2530 N N . ILE B 1 112 ? 17.547 -16.812 -1.717 1 81.25 112 ILE B N 1
ATOM 2531 C CA . ILE B 1 112 ? 17.938 -15.562 -2.367 1 81.25 112 ILE B CA 1
ATOM 2532 C C . ILE B 1 112 ? 17.234 -14.391 -1.694 1 81.25 112 ILE B C 1
ATOM 2534 O O . ILE B 1 112 ? 17.828 -13.32 -1.509 1 81.25 112 ILE B O 1
ATOM 2538 N N . ALA B 1 113 ? 16.031 -14.625 -1.303 1 79.5 113 ALA B N 1
ATOM 2539 C CA . ALA B 1 113 ? 15.242 -13.57 -0.663 1 79.5 113 ALA B CA 1
ATOM 2540 C C . ALA B 1 113 ? 15.758 -13.281 0.744 1 79.5 113 ALA B C 1
ATOM 2542 O O . ALA B 1 113 ? 15.469 -12.227 1.312 1 79.5 113 ALA B O 1
ATOM 2543 N N . ALA B 1 114 ? 16.484 -14.227 1.293 1 85.12 114 ALA B N 1
ATOM 2544 C CA . ALA B 1 114 ? 17.047 -14.031 2.627 1 85.12 114 ALA B CA 1
ATOM 2545 C C . ALA B 1 114 ? 18.094 -12.938 2.625 1 85.12 114 ALA B C 1
ATOM 2547 O O . ALA B 1 114 ? 18.297 -12.258 3.635 1 85.12 114 ALA B O 1
ATOM 2548 N N . VAL B 1 115 ? 18.672 -12.664 1.516 1 88.25 115 VAL B N 1
ATOM 2549 C CA . VAL B 1 115 ? 19.75 -11.68 1.419 1 88.25 115 VAL B CA 1
ATOM 2550 C C . VAL B 1 115 ? 19.172 -10.273 1.567 1 88.25 115 VAL B C 1
ATOM 2552 O O . VAL B 1 115 ? 19.594 -9.516 2.451 1 88.25 115 VAL B O 1
ATOM 2555 N N . PRO B 1 116 ? 18.219 -9.938 0.801 1 88.31 116 PRO B N 1
ATOM 2556 C CA . PRO B 1 116 ? 17.625 -8.617 1.014 1 88.31 116 PRO B CA 1
ATOM 2557 C C . PRO B 1 116 ? 16.984 -8.469 2.395 1 88.31 116 PRO B C 1
ATOM 2559 O O . PRO B 1 116 ? 16.984 -7.371 2.959 1 88.31 116 PRO B O 1
ATOM 2562 N N . SER B 1 117 ? 16.484 -9.508 2.914 1 89.62 117 SER B N 1
ATOM 2563 C CA . SER B 1 117 ? 15.93 -9.438 4.266 1 89.62 117 SER B CA 1
ATOM 2564 C C . SER B 1 117 ? 17.016 -9.117 5.285 1 89.62 117 SER B C 1
ATOM 2566 O O . SER B 1 117 ? 16.797 -8.336 6.211 1 89.62 117 SER B O 1
ATOM 2568 N N . ALA B 1 118 ? 18.141 -9.758 5.082 1 92.5 118 ALA B N 1
ATOM 2569 C CA . ALA B 1 118 ? 19.266 -9.469 5.965 1 92.5 118 ALA B CA 1
ATOM 2570 C C . ALA B 1 118 ? 19.719 -8.016 5.816 1 92.5 118 ALA B C 1
ATOM 2572 O O . ALA B 1 118 ? 20.016 -7.348 6.805 1 92.5 118 ALA B O 1
ATOM 2573 N N . LEU B 1 119 ? 19.734 -7.566 4.637 1 92.62 119 LEU B N 1
ATOM 2574 C CA . LEU B 1 119 ? 20.125 -6.18 4.383 1 92.62 119 LEU B CA 1
ATOM 2575 C C . LEU B 1 119 ? 19.094 -5.223 4.977 1 92.62 119 LEU B C 1
ATOM 2577 O O . LEU B 1 119 ? 19.438 -4.129 5.43 1 92.62 119 LEU B O 1
ATOM 2581 N N . HIS B 1 120 ? 17.844 -5.633 4.922 1 93.12 120 HIS B N 1
ATOM 2582 C CA . HIS B 1 120 ? 16.781 -4.863 5.559 1 93.12 120 HIS B CA 1
ATOM 2583 C C . HIS B 1 120 ? 17.047 -4.688 7.051 1 93.12 120 HIS B C 1
ATOM 2585 O O . HIS B 1 120 ? 16.859 -3.596 7.594 1 93.12 120 HIS B O 1
ATOM 2591 N N . ILE B 1 121 ? 17.5 -5.719 7.688 1 94.12 121 ILE B N 1
ATOM 2592 C CA . ILE B 1 121 ? 17.828 -5.652 9.109 1 94.12 121 ILE B CA 1
ATOM 2593 C C . ILE B 1 121 ? 18.938 -4.645 9.344 1 94.12 121 ILE B C 1
ATOM 2595 O O . ILE B 1 121 ? 18.859 -3.811 10.25 1 94.12 121 ILE B O 1
ATOM 2599 N N . VAL B 1 122 ? 19.938 -4.695 8.523 1 93.31 122 VAL B N 1
ATOM 2600 C CA . VAL B 1 122 ? 21.062 -3.77 8.641 1 93.31 122 VAL B CA 1
ATOM 2601 C C . VAL B 1 122 ? 20.562 -2.336 8.453 1 93.31 122 VAL B C 1
ATOM 2603 O O . VAL B 1 122 ? 20.969 -1.432 9.188 1 93.31 122 VAL B O 1
ATOM 2606 N N . GLY B 1 123 ? 19.688 -2.139 7.473 1 92.44 123 GLY B N 1
ATOM 2607 C CA . GLY B 1 123 ? 19.125 -0.821 7.219 1 92.44 123 GLY B CA 1
ATOM 2608 C C . GLY B 1 123 ? 18.328 -0.278 8.391 1 92.44 123 GLY B C 1
ATOM 2609 O O . GLY B 1 123 ? 18.359 0.925 8.656 1 92.44 123 GLY B O 1
ATOM 2610 N N . LEU B 1 124 ? 17.688 -1.148 9.102 1 93.19 124 LEU B N 1
ATOM 2611 C CA . LEU B 1 124 ? 16.859 -0.741 10.219 1 93.19 124 LEU B CA 1
ATOM 2612 C C . LEU B 1 124 ? 17.703 -0.152 11.344 1 93.19 124 LEU B C 1
ATOM 2614 O O . LEU B 1 124 ? 17.219 0.694 12.109 1 93.19 124 LEU B O 1
ATOM 2618 N N . PHE B 1 125 ? 18.938 -0.549 11.375 1 91.94 125 PHE B N 1
ATOM 2619 C CA . PHE B 1 125 ? 19.797 -0.045 12.43 1 91.94 125 PHE B CA 1
ATOM 2620 C C . PHE B 1 125 ? 20.25 1.383 12.133 1 91.94 125 PHE B C 1
ATOM 2622 O O . PHE B 1 125 ? 20.641 2.121 13.039 1 91.94 125 PHE B O 1
ATOM 2629 N N . PHE B 1 126 ? 20.062 1.814 10.898 1 91.75 126 PHE B N 1
ATOM 2630 C CA . PHE B 1 126 ? 20.578 3.127 10.523 1 91.75 126 PHE B CA 1
ATOM 2631 C C . PHE B 1 126 ? 19.438 4.137 10.414 1 91.75 126 PHE B C 1
ATOM 2633 O O . PHE B 1 126 ? 19.688 5.324 10.188 1 91.75 126 PHE B O 1
ATOM 2640 N N . ILE B 1 127 ? 18.297 3.75 10.617 1 92.69 127 ILE B N 1
ATOM 2641 C CA . ILE B 1 127 ? 17.188 4.68 10.484 1 92.69 127 ILE B CA 1
ATOM 2642 C C . ILE B 1 127 ? 16.547 4.93 11.852 1 92.69 127 ILE B C 1
ATOM 2644 O O . ILE B 1 127 ? 16.625 4.07 12.742 1 92.69 127 ILE B O 1
ATOM 2648 N N . PRO B 1 128 ? 16.016 6.086 12.023 1 93.62 128 PRO B N 1
ATOM 2649 C CA . PRO B 1 128 ? 15.359 6.371 13.305 1 93.62 128 PRO B CA 1
ATOM 2650 C C . PRO B 1 128 ? 13.992 5.703 13.43 1 93.62 128 PRO B C 1
ATOM 2652 O O . PRO B 1 128 ? 13.422 5.262 12.43 1 93.62 128 PRO B O 1
ATOM 2655 N N . GLU B 1 129 ? 13.594 5.574 14.602 1 94.56 129 GLU B N 1
ATOM 2656 C CA . GLU B 1 129 ? 12.234 5.102 14.852 1 94.56 129 GLU B CA 1
ATOM 2657 C C . GLU B 1 129 ? 11.203 6.148 14.445 1 94.56 129 GLU B C 1
ATOM 2659 O O . GLU B 1 129 ? 11.539 7.32 14.25 1 94.56 129 GLU B O 1
ATOM 2664 N N . SER B 1 130 ? 9.969 5.754 14.258 1 91.56 130 SER B N 1
ATOM 2665 C CA . SER B 1 130 ? 8.867 6.645 13.898 1 91.56 130 SER B CA 1
ATOM 2666 C C . SER B 1 130 ? 8.719 7.773 14.906 1 91.56 130 SER B C 1
ATOM 2668 O O . SER B 1 130 ? 8.492 7.523 16.094 1 91.56 130 SER B O 1
ATOM 2670 N N . PRO B 1 131 ? 8.898 8.969 14.406 1 92.5 131 PRO B N 1
ATOM 2671 C CA . PRO B 1 131 ? 8.711 10.086 15.336 1 92.5 131 PRO B CA 1
ATOM 2672 C C . PRO B 1 131 ? 7.332 10.078 16 1 92.5 131 PRO B C 1
ATOM 2674 O O . PRO B 1 131 ? 7.207 10.43 17.172 1 92.5 131 PRO B O 1
ATOM 2677 N N . ARG B 1 132 ? 6.422 9.711 15.258 1 88.38 132 ARG B N 1
ATOM 2678 C CA . ARG B 1 132 ? 5.066 9.672 15.805 1 88.38 132 ARG B CA 1
ATOM 2679 C C . ARG B 1 132 ? 4.953 8.648 16.922 1 88.38 132 ARG B C 1
ATOM 2681 O O . ARG B 1 132 ? 4.324 8.914 17.953 1 88.38 132 ARG B O 1
ATOM 2688 N N . TRP B 1 133 ? 5.477 7.527 16.703 1 88.69 133 TRP B N 1
ATOM 2689 C CA . TRP B 1 133 ? 5.434 6.492 17.734 1 88.69 133 TRP B CA 1
ATOM 2690 C C . TRP B 1 133 ? 6.207 6.926 18.969 1 88.69 133 TRP B C 1
ATOM 2692 O O . TRP B 1 133 ? 5.746 6.73 20.094 1 88.69 133 TRP B O 1
ATOM 2702 N N . LEU B 1 134 ? 7.367 7.453 18.766 1 93.38 134 LEU B N 1
ATOM 2703 C CA . LEU B 1 134 ? 8.188 7.922 19.875 1 93.38 134 LEU B CA 1
ATOM 2704 C C . LEU B 1 134 ? 7.434 8.953 20.703 1 93.38 134 LEU B C 1
ATOM 2706 O O . LEU B 1 134 ? 7.492 8.938 21.938 1 93.38 134 LEU B O 1
ATOM 2710 N N . ALA B 1 135 ? 6.758 9.844 20.031 1 90.19 135 ALA B N 1
ATOM 2711 C CA . ALA B 1 135 ? 5.953 10.844 20.719 1 90.19 135 ALA B CA 1
ATOM 2712 C C . ALA B 1 135 ? 4.793 10.195 21.469 1 90.19 135 ALA B C 1
ATOM 2714 O O . ALA B 1 135 ? 4.449 10.609 22.578 1 90.19 135 ALA B O 1
ATOM 2715 N N . LYS B 1 136 ? 4.211 9.25 20.891 1 87 136 LYS B N 1
ATOM 2716 C CA . LYS B 1 136 ? 3.061 8.57 21.469 1 87 136 LYS B CA 1
ATOM 2717 C C . LYS B 1 136 ? 3.443 7.848 22.766 1 87 136 LYS B C 1
ATOM 2719 O O . LYS B 1 136 ? 2.65 7.785 23.703 1 87 136 LYS B O 1
ATOM 2724 N N . VAL B 1 137 ? 4.633 7.285 22.797 1 89.44 137 VAL B N 1
ATOM 2725 C CA . VAL B 1 137 ? 5.07 6.535 23.969 1 89.44 137 VAL B CA 1
ATOM 2726 C C . VAL B 1 137 ? 5.719 7.48 24.984 1 89.44 137 VAL B C 1
ATOM 2728 O O . VAL B 1 137 ? 6.285 7.039 25.984 1 89.44 137 VAL B O 1
ATOM 2731 N N . GLY B 1 138 ? 5.77 8.734 24.734 1 89.38 138 GLY B N 1
ATOM 2732 C CA . GLY B 1 138 ? 6.203 9.742 25.688 1 89.38 138 GLY B CA 1
ATOM 2733 C C . GLY B 1 138 ? 7.664 10.117 25.531 1 89.38 138 GLY B C 1
ATOM 2734 O O . GLY B 1 138 ? 8.234 10.789 26.406 1 89.38 138 GLY B O 1
ATOM 2735 N N . ARG B 1 139 ? 8.281 9.672 24.547 1 92.94 139 ARG B N 1
ATOM 2736 C CA . ARG B 1 139 ? 9.672 10.008 24.266 1 92.94 139 ARG B CA 1
ATOM 2737 C C . ARG B 1 139 ? 9.773 11.164 23.281 1 92.94 139 ARG B C 1
ATOM 2739 O O . ARG B 1 139 ? 10.289 11.008 22.172 1 92.94 139 ARG B O 1
ATOM 2746 N N . GLU B 1 140 ? 9.461 12.297 23.766 1 93 140 GLU B N 1
ATOM 2747 C CA . GLU B 1 140 ? 9.328 13.477 22.922 1 93 140 GLU B CA 1
ATOM 2748 C C . GLU B 1 140 ? 10.68 13.93 22.391 1 93 140 GLU B C 1
ATOM 2750 O O . GLU B 1 140 ? 10.797 14.32 21.219 1 93 140 GLU B O 1
ATOM 2755 N N . GLU B 1 141 ? 11.648 13.898 23.234 1 94.44 141 GLU B N 1
ATOM 2756 C CA . GLU B 1 141 ? 12.969 14.32 22.797 1 94.44 141 GLU B CA 1
ATOM 2757 C C . GLU B 1 141 ? 13.492 13.422 21.672 1 94.44 141 GLU B C 1
ATOM 2759 O O . GLU B 1 141 ? 14.039 13.922 20.672 1 94.44 141 GLU B O 1
ATOM 2764 N N . ASP B 1 142 ? 13.312 12.117 21.859 1 95.19 142 ASP B N 1
ATOM 2765 C CA . ASP B 1 142 ? 13.727 11.172 20.828 1 95.19 142 ASP B CA 1
ATOM 2766 C C . ASP B 1 142 ? 12.93 11.383 19.547 1 95.19 142 ASP B C 1
ATOM 2768 O O . ASP B 1 142 ? 13.461 11.195 18.453 1 95.19 142 ASP B O 1
ATOM 2772 N N . SER B 1 143 ? 11.695 11.727 19.703 1 95.06 143 SER B N 1
ATOM 2773 C CA . SER B 1 143 ? 10.844 12 18.547 1 95.06 143 SER B CA 1
ATOM 2774 C C . SER B 1 143 ? 11.383 13.164 17.734 1 95.06 143 SER B C 1
ATOM 2776 O O . SER B 1 143 ? 11.445 13.086 16.5 1 95.06 143 SER B O 1
ATOM 2778 N N . GLU B 1 144 ? 11.773 14.18 18.438 1 94.5 144 GLU B N 1
ATOM 2779 C CA . GLU B 1 144 ? 12.312 15.359 17.75 1 94.5 144 GLU B CA 1
ATOM 2780 C C . GLU B 1 144 ? 13.641 15.039 17.062 1 94.5 144 GLU B C 1
ATOM 2782 O O . GLU B 1 144 ? 13.898 15.508 15.953 1 94.5 144 GLU B O 1
ATOM 2787 N N . LEU B 1 145 ? 14.453 14.289 17.766 1 94 145 LEU B N 1
ATOM 2788 C CA . LEU B 1 145 ? 15.734 13.898 17.172 1 94 145 LEU B CA 1
ATOM 2789 C C . LEU B 1 145 ? 15.516 13.062 15.914 1 94 145 LEU B C 1
ATOM 2791 O O . LEU B 1 145 ? 16.219 13.258 14.914 1 94 145 LEU B O 1
ATOM 2795 N N . ALA B 1 146 ? 14.594 12.148 15.977 1 94.44 146 ALA B N 1
ATOM 2796 C CA . ALA B 1 146 ? 14.273 11.312 14.82 1 94.44 146 ALA B CA 1
ATOM 2797 C C . ALA B 1 146 ? 13.766 12.148 13.656 1 94.44 146 ALA B C 1
ATOM 2799 O O . ALA B 1 146 ? 14.164 11.938 12.508 1 94.44 146 ALA B O 1
ATOM 2800 N N . LEU B 1 147 ? 12.93 13.109 13.992 1 92.56 147 LEU B N 1
ATOM 2801 C CA . LEU B 1 147 ? 12.383 13.992 12.977 1 92.56 147 LEU B CA 1
ATOM 2802 C C . LEU B 1 147 ? 13.477 14.836 12.336 1 92.56 147 LEU B C 1
ATOM 2804 O O . LEU B 1 147 ? 13.484 15.031 11.117 1 92.56 147 LEU B O 1
ATOM 2808 N N . GLN B 1 148 ? 14.344 15.281 13.172 1 92.5 148 GLN B N 1
ATOM 2809 C CA . GLN B 1 148 ? 15.445 16.094 12.672 1 92.5 148 GLN B CA 1
ATOM 2810 C C . GLN B 1 148 ? 16.359 15.281 11.75 1 92.5 148 GLN B C 1
ATOM 2812 O O . GLN B 1 148 ? 16.844 15.797 10.742 1 92.5 148 GLN B O 1
ATOM 2817 N N . ARG B 1 149 ? 16.578 14.117 12.117 1 91 149 ARG B N 1
ATOM 2818 C CA . ARG B 1 149 ? 17.406 13.234 11.305 1 91 149 ARG B CA 1
ATOM 2819 C C . ARG B 1 149 ? 16.75 12.984 9.945 1 91 149 ARG B C 1
ATOM 2821 O O . ARG B 1 149 ? 17.438 12.883 8.93 1 91 149 ARG B O 1
ATOM 2828 N N . LEU B 1 150 ? 15.5 12.93 9.891 1 89.69 150 LEU B N 1
ATOM 2829 C CA . LEU B 1 150 ? 14.766 12.609 8.672 1 89.69 150 LEU B CA 1
ATOM 2830 C C . LEU B 1 150 ? 14.648 13.844 7.777 1 89.69 150 LEU B C 1
ATOM 2832 O O . LEU B 1 150 ? 14.57 13.719 6.551 1 89.69 150 LEU B O 1
ATOM 2836 N N . ARG B 1 151 ? 14.539 14.992 8.414 1 87.69 151 ARG B N 1
ATOM 2837 C CA . ARG B 1 151 ? 14.352 16.219 7.652 1 87.69 151 ARG B CA 1
ATOM 2838 C C . ARG B 1 151 ? 15.688 16.891 7.344 1 87.69 151 ARG B C 1
ATOM 2840 O O . ARG B 1 151 ? 15.812 17.625 6.355 1 87.69 151 ARG B O 1
ATOM 2847 N N . GLY B 1 152 ? 16.641 16.594 8.164 1 86.06 152 GLY B N 1
ATOM 2848 C CA . GLY B 1 152 ? 17.938 17.25 8.023 1 86.06 152 GLY B CA 1
ATOM 2849 C C . GLY B 1 152 ? 18.234 18.219 9.156 1 86.06 152 GLY B C 1
ATOM 2850 O O . GLY B 1 152 ? 17.312 18.828 9.711 1 86.06 152 GLY B O 1
ATOM 2851 N N . LYS B 1 153 ? 19.438 18.516 9.398 1 84.5 153 LYS B N 1
ATOM 2852 C CA . LYS B 1 153 ? 19.875 19.312 10.531 1 84.5 153 LYS B CA 1
ATOM 2853 C C . LYS B 1 153 ? 19.516 20.781 10.336 1 84.5 153 LYS B C 1
ATOM 2855 O O . LYS B 1 153 ? 19.297 21.516 11.312 1 84.5 153 LYS B O 1
ATOM 2860 N N . LYS B 1 154 ? 19.297 21.188 9.141 1 86.06 154 LYS B N 1
ATOM 2861 C CA . LYS B 1 154 ? 19.125 22.625 8.875 1 86.06 154 LYS B CA 1
ATOM 2862 C C . LYS B 1 154 ? 17.641 22.969 8.766 1 86.06 154 LYS B C 1
ATOM 2864 O O . LYS B 1 154 ? 17.281 24.141 8.625 1 86.06 154 LYS B O 1
ATOM 2869 N N . VAL B 1 155 ? 16.844 21.984 8.867 1 86.19 155 VAL B N 1
ATOM 2870 C CA . VAL B 1 155 ? 15.422 22.219 8.664 1 86.19 155 VAL B CA 1
ATOM 2871 C C . VAL B 1 155 ? 14.742 22.453 10.016 1 86.19 155 VAL B C 1
ATOM 2873 O O . VAL B 1 155 ? 15.039 21.75 10.992 1 86.19 155 VAL B O 1
ATOM 2876 N N . ASP B 1 156 ? 13.922 23.469 10.094 1 86.94 156 ASP B N 1
ATOM 2877 C CA . ASP B 1 156 ? 13.133 23.719 11.297 1 86.94 156 ASP B CA 1
ATOM 2878 C C . ASP B 1 156 ? 12 22.719 11.43 1 86.94 156 ASP B C 1
ATOM 2880 O O . ASP B 1 156 ? 11.062 22.719 10.633 1 86.94 156 ASP B O 1
ATOM 2884 N N . ILE B 1 157 ? 12.109 21.906 12.43 1 89.5 157 ILE B N 1
ATOM 2885 C CA . ILE B 1 157 ? 11.148 20.828 12.617 1 89.5 157 ILE B CA 1
ATOM 2886 C C . ILE B 1 157 ? 10.141 21.203 13.695 1 89.5 157 ILE B C 1
ATOM 2888 O O . ILE B 1 157 ? 9.266 20.406 14.047 1 89.5 157 ILE B O 1
ATOM 2892 N N . SER B 1 158 ? 10.133 22.406 14.258 1 89.94 158 SER B N 1
ATOM 2893 C CA . SER B 1 158 ? 9.328 22.797 15.414 1 89.94 158 SER B CA 1
ATOM 2894 C C . SER B 1 158 ? 7.84 22.672 15.117 1 89.94 158 SER B C 1
ATOM 2896 O O . SER B 1 158 ? 7.09 22.109 15.922 1 89.94 158 SER B O 1
ATOM 2898 N N . GLN B 1 159 ? 7.504 23.141 13.969 1 86.12 159 GLN B N 1
ATOM 2899 C CA . GLN B 1 159 ? 6.09 23.094 13.625 1 86.12 159 GLN B CA 1
ATOM 2900 C C . GLN B 1 159 ? 5.602 21.672 13.438 1 86.12 159 GLN B C 1
ATOM 2902 O O . GLN B 1 159 ? 4.531 21.297 13.93 1 86.12 159 GLN B O 1
ATOM 2907 N N . GLU B 1 160 ? 6.371 20.922 12.773 1 85.38 160 GLU B N 1
ATOM 2908 C CA . GLU B 1 160 ? 5.988 19.531 12.531 1 85.38 160 GLU B CA 1
ATOM 2909 C C . GLU B 1 160 ? 5.941 18.734 13.836 1 85.38 160 GLU B C 1
ATOM 2911 O O . GLU B 1 160 ? 5.047 17.906 14.031 1 85.38 160 GLU B O 1
ATOM 2916 N N . ALA B 1 161 ? 6.91 18.984 14.711 1 90.12 161 ALA B N 1
ATOM 2917 C CA . ALA B 1 161 ? 6.938 18.312 16 1 90.12 161 ALA B CA 1
ATOM 2918 C C . ALA B 1 161 ? 5.703 18.672 16.828 1 90.12 161 ALA B C 1
ATOM 2920 O O . ALA B 1 161 ? 5.098 17.797 17.453 1 90.12 161 ALA B O 1
ATOM 2921 N N . ALA B 1 162 ? 5.332 19.891 16.734 1 87.75 162 ALA B N 1
ATOM 2922 C CA . ALA B 1 162 ? 4.148 20.344 17.453 1 87.75 162 ALA B CA 1
ATOM 2923 C C . ALA B 1 162 ? 2.881 19.703 16.906 1 87.75 162 ALA B C 1
ATOM 2925 O O . ALA B 1 162 ? 1.987 19.312 17.656 1 87.75 162 ALA B O 1
ATOM 2926 N N . ASP B 1 163 ? 2.902 19.594 15.648 1 83.06 163 ASP B N 1
ATOM 2927 C CA . ASP B 1 163 ? 1.746 18.984 14.992 1 83.06 163 ASP B CA 1
ATOM 2928 C C . ASP B 1 163 ? 1.57 17.531 15.406 1 83.06 163 ASP B C 1
ATOM 2930 O O . ASP B 1 163 ? 0.444 17.062 15.594 1 83.06 163 ASP B O 1
ATOM 2934 N N . ILE B 1 164 ? 2.639 16.859 15.508 1 84.06 164 ILE B N 1
ATOM 2935 C CA . ILE B 1 164 ? 2.609 15.453 15.891 1 84.06 164 ILE B CA 1
ATOM 2936 C C . ILE B 1 164 ? 2.068 15.312 17.312 1 84.06 164 ILE B C 1
ATOM 2938 O O . ILE B 1 164 ? 1.168 14.508 17.562 1 84.06 164 ILE B O 1
ATOM 2942 N N . ILE B 1 165 ? 2.553 16.141 18.188 1 85.62 165 ILE B N 1
ATOM 2943 C CA . ILE B 1 165 ? 2.152 16.094 19.578 1 85.62 165 ILE B CA 1
ATOM 2944 C C . ILE B 1 165 ? 0.669 16.438 19.719 1 85.62 165 ILE B C 1
ATOM 2946 O O . ILE B 1 165 ? -0.073 15.758 20.422 1 85.62 165 ILE B O 1
ATOM 2950 N N . GLU B 1 166 ? 0.268 17.391 19 1 80.94 166 GLU B N 1
ATOM 2951 C CA . GLU B 1 166 ? -1.127 17.828 19.031 1 80.94 166 GLU B CA 1
ATOM 2952 C C . GLU B 1 166 ? -2.059 16.734 18.516 1 80.94 166 GLU B C 1
ATOM 2954 O O . GLU B 1 166 ? -3.141 16.516 19.078 1 80.94 166 GLU B O 1
ATOM 2959 N N . SER B 1 167 ? -1.588 16.141 17.547 1 75.88 167 SER B N 1
ATOM 2960 C CA . SER B 1 167 ? -2.414 15.094 16.953 1 75.88 167 SER B CA 1
ATOM 2961 C C . SER B 1 167 ? -2.561 13.906 17.906 1 75.88 167 SER B C 1
ATOM 2963 O O . SER B 1 167 ? -3.621 13.281 17.969 1 75.88 167 SER B O 1
ATOM 2965 N N . ILE B 1 168 ? -1.584 13.609 18.625 1 76.94 168 ILE B N 1
ATOM 2966 C CA . ILE B 1 168 ? -1.601 12.508 19.578 1 76.94 168 ILE B CA 1
ATOM 2967 C C . ILE B 1 168 ? -2.486 12.867 20.766 1 76.94 168 ILE B C 1
ATOM 2969 O O . ILE B 1 168 ? -3.264 12.031 21.234 1 76.94 168 ILE B O 1
ATOM 2973 N N . GLU B 1 169 ? -2.344 14.055 21.203 1 75.88 169 GLU B N 1
ATOM 2974 C CA . GLU B 1 169 ? -3.137 14.516 22.328 1 75.88 169 GLU B CA 1
ATOM 2975 C C . GLU B 1 169 ? -4.621 14.555 22 1 75.88 169 GLU B C 1
ATOM 2977 O O . GLU B 1 169 ? -5.469 14.234 22.828 1 75.88 169 GLU B O 1
ATOM 2982 N N . ALA B 1 170 ? -4.844 14.922 20.812 1 65.81 170 ALA B N 1
ATOM 2983 C CA . ALA B 1 170 ? -6.23 14.969 20.375 1 65.81 170 ALA B CA 1
ATOM 2984 C C . ALA B 1 170 ? -6.844 13.57 20.328 1 65.81 170 ALA B C 1
ATOM 2986 O O . ALA B 1 170 ? -8.031 13.398 20.594 1 65.81 170 ALA B O 1
ATOM 2987 N N . CYS B 1 171 ? -6.027 12.648 20.031 1 61.81 171 CYS B N 1
ATOM 2988 C CA . CYS B 1 171 ? -6.492 11.266 19.938 1 61.81 171 CYS B CA 1
ATOM 2989 C C . CYS B 1 171 ? -6.562 10.617 21.312 1 61.81 171 CYS B C 1
ATOM 2991 O O . CYS B 1 171 ? -7.414 9.758 21.562 1 61.81 171 CYS B O 1
ATOM 2993 N N . GLN B 1 172 ? -5.496 10.711 22.156 1 58.22 172 GLN B N 1
ATOM 2994 C CA . GLN B 1 172 ? -5.449 10.133 23.484 1 58.22 172 GLN B CA 1
ATOM 2995 C C . GLN B 1 172 ? -6.617 10.625 24.344 1 58.22 172 GLN B C 1
ATOM 2997 O O . GLN B 1 172 ? -7.094 9.906 25.219 1 58.22 172 GLN B O 1
ATOM 3002 N N . GLY B 1 173 ? -6.891 11.938 24.312 1 52.59 173 GLY B N 1
ATOM 3003 C CA . GLY B 1 173 ? -8.047 12.383 25.078 1 52.59 173 GLY B CA 1
ATOM 3004 C C . GLY B 1 173 ? -9.305 11.594 24.75 1 52.59 173 GLY B C 1
ATOM 3005 O O . GLY B 1 173 ? -10.305 11.695 25.484 1 52.59 173 GLY B O 1
ATOM 3006 N N . ARG B 1 174 ? -9.32 11.195 23.594 1 49.03 174 ARG B N 1
ATOM 3007 C CA . ARG B 1 174 ? -10.469 10.383 23.203 1 49.03 174 ARG B CA 1
ATOM 3008 C C . ARG B 1 174 ? -10.273 8.93 23.609 1 49.03 174 ARG B C 1
ATOM 3010 O O . ARG B 1 174 ? -9.141 8.445 23.672 1 49.03 174 ARG B O 1
ATOM 3017 N N . LYS B 1 175 ? -10.938 8.25 24.453 1 44.44 175 LYS B N 1
ATOM 3018 C CA . LYS B 1 175 ? -10.898 6.891 25 1 44.44 175 LYS B CA 1
ATOM 3019 C C . LYS B 1 175 ? -10.281 5.922 24 1 44.44 175 LYS B C 1
ATOM 3021 O O . LYS B 1 175 ? -10.305 6.168 22.781 1 44.44 175 LYS B O 1
ATOM 3026 N N . SER B 1 176 ? -9.672 4.691 24.391 1 47.62 176 SER B N 1
ATOM 3027 C CA . SER B 1 176 ? -8.93 3.594 23.781 1 47.62 176 SER B CA 1
ATOM 3028 C C . SER B 1 176 ? -9.477 3.254 22.391 1 47.62 176 SER B C 1
ATOM 3030 O O . SER B 1 176 ? -10.648 2.912 22.25 1 47.62 176 SER B O 1
ATOM 3032 N N . GLY B 1 177 ? -9.148 3.863 21.484 1 45.31 177 GLY B N 1
ATOM 3033 C CA . GLY B 1 177 ? -9.656 3.918 20.125 1 45.31 177 GLY B CA 1
ATOM 3034 C C . GLY B 1 177 ? -9.852 2.549 19.5 1 45.31 177 GLY B C 1
ATOM 3035 O O . GLY B 1 177 ? -8.883 1.901 19.094 1 45.31 177 GLY B O 1
ATOM 3036 N N . LYS B 1 178 ? -10.695 1.851 20.078 1 45.62 178 LYS B N 1
ATOM 3037 C CA . LYS B 1 178 ? -11.219 0.665 19.406 1 45.62 178 LYS B CA 1
ATOM 3038 C C . LYS B 1 178 ? -11.398 0.914 17.906 1 45.62 178 LYS B C 1
ATOM 3040 O O . LYS B 1 178 ? -11.625 2.051 17.484 1 45.62 178 LYS B O 1
ATOM 3045 N N . ILE B 1 179 ? -10.852 0.066 17.125 1 54 179 ILE B N 1
ATOM 3046 C CA . ILE B 1 179 ? -11.188 0.044 15.711 1 54 179 ILE B CA 1
ATOM 3047 C C . ILE B 1 179 ? -12.555 0.686 15.492 1 54 179 ILE B C 1
ATOM 3049 O O . ILE B 1 179 ? -12.758 1.398 14.508 1 54 179 ILE B O 1
ATOM 3053 N N . LEU B 1 180 ? -13.391 0.433 16.469 1 52.84 180 LEU B N 1
ATOM 3054 C CA . LEU B 1 180 ? -14.734 0.987 16.406 1 52.84 180 LEU B CA 1
ATOM 3055 C C . LEU B 1 180 ? -14.711 2.502 16.562 1 52.84 180 LEU B C 1
ATOM 3057 O O . LEU B 1 180 ? -15.594 3.201 16.062 1 52.84 180 LEU B O 1
ATOM 3061 N N . ASP B 1 181 ? -13.781 2.949 17.219 1 54.38 181 ASP B N 1
ATOM 3062 C CA . ASP B 1 181 ? -13.664 4.398 17.375 1 54.38 181 ASP B CA 1
ATOM 3063 C C . ASP B 1 181 ? -13.234 5.051 16.062 1 54.38 181 ASP B C 1
ATOM 3065 O O . ASP B 1 181 ? -13.508 6.23 15.836 1 54.38 181 ASP B O 1
ATOM 3069 N N . LEU B 1 182 ? -12.492 4.312 15.391 1 54.91 182 LEU B N 1
ATOM 3070 C CA . LEU B 1 182 ? -12.148 4.785 14.055 1 54.91 182 LEU B CA 1
ATOM 3071 C C . LEU B 1 182 ? -13.406 5.031 13.227 1 54.91 182 LEU B C 1
ATOM 3073 O O . LEU B 1 182 ? -13.398 5.863 12.32 1 54.91 182 LEU B O 1
ATOM 3077 N N . PHE B 1 183 ? -14.375 4.188 13.609 1 56.31 183 PHE B N 1
ATOM 3078 C CA . PHE B 1 183 ? -15.664 4.418 12.961 1 56.31 183 PHE B CA 1
ATOM 3079 C C . PHE B 1 183 ? -16.391 5.59 13.602 1 56.31 183 PHE B C 1
ATOM 3081 O O . PHE B 1 183 ? -17.625 5.629 13.617 1 56.31 183 PHE B O 1
ATOM 3088 N N . GLN B 1 184 ? -15.664 6.246 14.25 1 56.62 184 GLN B N 1
ATOM 3089 C CA . GLN B 1 184 ? -16.359 7.43 14.75 1 56.62 184 GLN B CA 1
ATOM 3090 C C . GLN B 1 184 ? -16.906 8.266 13.602 1 56.62 184 GLN B C 1
ATOM 3092 O O . GLN B 1 184 ? -16.391 8.219 12.484 1 56.62 184 GLN B O 1
ATOM 3097 N N . LEU B 1 185 ? -18.016 8.898 13.852 1 59.38 185 LEU B N 1
ATOM 3098 C CA . LEU B 1 185 ? -18.875 9.617 12.922 1 59.38 185 LEU B CA 1
ATOM 3099 C C . LEU B 1 185 ? -18.078 10.578 12.062 1 59.38 185 LEU B C 1
ATOM 3101 O O . LEU B 1 185 ? -18.328 10.711 10.867 1 59.38 185 LEU B O 1
ATOM 3105 N N . LYS B 1 186 ? -16.953 11.016 12.672 1 63.56 186 LYS B N 1
ATOM 3106 C CA . LYS B 1 186 ? -16.234 12.055 11.945 1 63.56 186 LYS B CA 1
ATOM 3107 C C . LYS B 1 186 ? -15.453 11.469 10.773 1 63.56 186 LYS B C 1
ATOM 3109 O O . LYS B 1 186 ? -15.328 12.102 9.727 1 63.56 186 LYS B O 1
ATOM 3114 N N . TYR B 1 187 ? -15.109 10.273 10.969 1 70.75 187 TYR B N 1
ATOM 3115 C CA . TYR B 1 187 ? -14.266 9.734 9.914 1 70.75 187 TYR B CA 1
ATOM 3116 C C . TYR B 1 187 ? -14.938 8.555 9.211 1 70.75 187 TYR B C 1
ATOM 3118 O O . TYR B 1 187 ? -14.336 7.902 8.359 1 70.75 187 TYR B O 1
ATOM 3126 N N . ALA B 1 188 ? -16.172 8.453 9.531 1 75.25 188 ALA B N 1
ATOM 3127 C CA . ALA B 1 188 ? -16.875 7.277 9.023 1 75.25 188 ALA B CA 1
ATOM 3128 C C . ALA B 1 188 ? -16.969 7.305 7.5 1 75.25 188 ALA B C 1
ATOM 3130 O O . ALA B 1 188 ? -16.781 6.281 6.84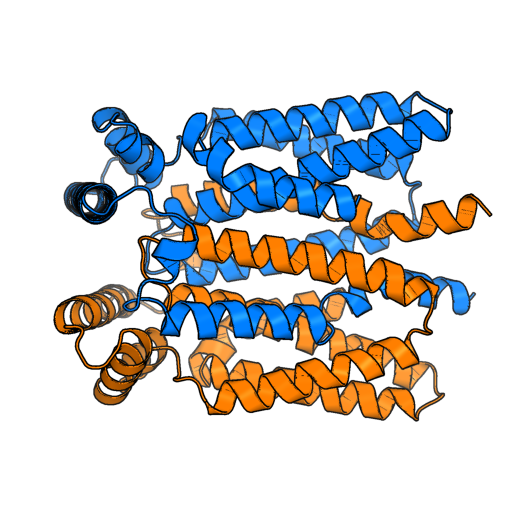 1 75.25 188 ALA B O 1
ATOM 3131 N N . HIS B 1 189 ? -17.188 8.477 6.988 1 82.62 189 HIS B N 1
ATOM 3132 C CA . HIS B 1 189 ? -17.359 8.57 5.539 1 82.62 189 HIS B CA 1
ATOM 3133 C C . HIS B 1 189 ? -16.047 8.289 4.816 1 82.62 189 HIS B C 1
ATOM 3135 O O . HIS B 1 189 ? -16.016 7.543 3.836 1 82.62 189 HIS B O 1
ATOM 3141 N N . ALA B 1 190 ? -15.016 8.812 5.379 1 81.94 190 ALA B N 1
ATOM 3142 C CA . ALA B 1 190 ? -13.711 8.578 4.777 1 81.94 190 ALA B CA 1
ATOM 3143 C C . ALA B 1 190 ? -13.305 7.109 4.875 1 81.94 190 ALA B C 1
ATOM 3145 O O . ALA B 1 190 ? -12.734 6.555 3.938 1 81.94 190 ALA B O 1
ATOM 3146 N N . LEU B 1 191 ? -13.766 6.547 5.996 1 79.81 191 LEU B N 1
ATOM 3147 C CA . LEU B 1 191 ? -13.43 5.148 6.23 1 79.81 191 LEU B CA 1
ATOM 3148 C C . LEU B 1 191 ? -14.203 4.238 5.285 1 79.81 191 LEU B C 1
ATOM 3150 O O . LEU B 1 191 ? -13.633 3.32 4.691 1 79.81 191 LEU B O 1
ATOM 3154 N N . ILE B 1 192 ? -15.406 4.543 5.133 1 83.19 192 ILE B N 1
ATOM 3155 C CA . ILE B 1 192 ? -16.266 3.73 4.281 1 83.19 192 ILE B CA 1
ATOM 3156 C C . ILE B 1 192 ? -15.797 3.828 2.832 1 83.19 192 ILE B C 1
ATOM 3158 O O . ILE B 1 192 ? -15.703 2.816 2.135 1 83.19 192 ILE B O 1
ATOM 3162 N N . VAL B 1 193 ? -15.43 5.016 2.461 1 87.12 193 VAL B N 1
ATOM 3163 C CA . VAL B 1 193 ? -14.977 5.234 1.092 1 87.12 193 VAL B CA 1
ATOM 3164 C C . VAL B 1 193 ? -13.641 4.535 0.873 1 87.12 193 VAL B C 1
ATOM 3166 O O . VAL B 1 193 ? -13.469 3.793 -0.097 1 87.12 193 VAL B O 1
ATOM 3169 N N . GLY B 1 194 ? -12.742 4.742 1.811 1 85.12 194 GLY B N 1
ATOM 3170 C CA . GLY B 1 194 ? -11.414 4.168 1.669 1 85.12 194 GLY B CA 1
ATOM 3171 C C . GLY B 1 194 ? -11.414 2.652 1.724 1 85.12 194 GLY B C 1
ATOM 3172 O O . GLY B 1 194 ? -10.859 1.996 0.841 1 85.12 194 GLY B O 1
ATOM 3173 N N . VAL B 1 195 ? -12.094 2.154 2.682 1 82 195 VAL B N 1
ATOM 3174 C CA . VAL B 1 195 ? -12.148 0.708 2.863 1 82 195 VAL B CA 1
ATOM 3175 C C . VAL B 1 195 ? -12.945 0.074 1.725 1 82 195 VAL B C 1
ATOM 3177 O O . VAL B 1 195 ? -12.578 -0.988 1.217 1 82 195 VAL B O 1
ATOM 3180 N N . GLY B 1 196 ? -14.008 0.729 1.341 1 86.06 196 GLY B N 1
ATOM 3181 C CA . GLY B 1 196 ? -14.797 0.236 0.226 1 86.06 196 GLY B CA 1
ATOM 3182 C C . GLY B 1 196 ? -14.016 0.144 -1.069 1 86.06 196 GLY B C 1
ATOM 3183 O O . GLY B 1 196 ? -14.062 -0.874 -1.763 1 86.06 196 GLY B O 1
ATOM 3184 N N . LEU B 1 197 ? -13.25 1.165 -1.31 1 86.12 197 LEU B N 1
ATOM 3185 C CA . LEU B 1 197 ? -12.453 1.197 -2.529 1 86.12 197 LEU B CA 1
ATOM 3186 C C . LEU B 1 197 ? -11.383 0.113 -2.504 1 86.12 197 LEU B C 1
ATOM 3188 O O . LEU B 1 197 ? -11.156 -0.568 -3.508 1 86.12 197 LEU B O 1
ATOM 3192 N N . MET B 1 198 ? -10.82 -0.051 -1.359 1 81.56 198 MET B N 1
ATOM 3193 C CA . MET B 1 198 ? -9.773 -1.066 -1.234 1 81.56 198 MET B CA 1
ATOM 3194 C C . MET B 1 198 ? -10.367 -2.467 -1.365 1 81.56 198 MET B C 1
ATOM 3196 O O . MET B 1 198 ? -9.734 -3.361 -1.932 1 81.56 198 MET B O 1
ATOM 3200 N N . PHE B 1 199 ? -11.547 -2.6 -0.85 1 83.75 199 PHE B N 1
ATOM 3201 C CA . PHE B 1 199 ? -12.234 -3.883 -0.923 1 83.75 199 PHE B CA 1
ATOM 3202 C C . PHE B 1 199 ? -12.523 -4.258 -2.371 1 83.75 199 PHE B C 1
ATOM 3204 O O . PHE B 1 199 ? -12.195 -5.363 -2.811 1 83.75 199 PHE B O 1
ATOM 3211 N N . PHE B 1 200 ? -13.031 -3.348 -3.09 1 85.19 200 PHE B N 1
ATOM 3212 C CA . PHE B 1 200 ? -13.398 -3.627 -4.473 1 85.19 200 PHE B CA 1
ATOM 3213 C C . PHE B 1 200 ? -12.156 -3.789 -5.34 1 85.19 200 PHE B C 1
ATOM 3215 O O . PHE B 1 200 ? -12.156 -4.57 -6.293 1 85.19 200 PHE B O 1
ATOM 3222 N N . GLN B 1 201 ? -11.172 -3.072 -4.973 1 78.06 201 GLN B N 1
ATOM 3223 C CA . GLN B 1 201 ? -9.922 -3.186 -5.719 1 78.06 201 GLN B CA 1
ATOM 3224 C C . GLN B 1 201 ? -9.312 -4.578 -5.566 1 78.06 201 GLN B C 1
ATOM 3226 O O . GLN B 1 201 ? -8.82 -5.156 -6.535 1 78.06 201 GLN B O 1
ATOM 3231 N N . GLN B 1 202 ? -9.344 -5.074 -4.391 1 74.75 202 GLN B N 1
ATOM 3232 C CA . GLN B 1 202 ? -8.719 -6.371 -4.133 1 74.75 202 GLN B CA 1
ATOM 3233 C C . GLN B 1 202 ? -9.508 -7.5 -4.789 1 74.75 202 GLN B C 1
ATOM 3235 O O . GLN B 1 202 ? -8.93 -8.469 -5.273 1 74.75 202 GLN B O 1
ATOM 3240 N N . PHE B 1 203 ? -10.719 -7.324 -4.941 1 74.81 203 PHE B N 1
ATOM 3241 C CA . PHE B 1 203 ? -11.555 -8.406 -5.449 1 74.81 203 PHE B CA 1
ATOM 3242 C C . PHE B 1 203 ? -11.836 -8.219 -6.938 1 74.81 203 PHE B C 1
ATOM 3244 O O . PHE B 1 203 ? -12.398 -9.109 -7.582 1 74.81 203 PHE B O 1
ATOM 3251 N N . GLY B 1 204 ? -11.547 -7.023 -7.504 1 65.62 204 GLY B N 1
ATOM 3252 C CA . GLY B 1 204 ? -11.773 -6.734 -8.906 1 65.62 204 GLY B CA 1
ATOM 3253 C C . GLY B 1 204 ? -10.648 -7.219 -9.805 1 65.62 204 GLY B C 1
ATOM 3254 O O . GLY B 1 204 ? -10.664 -6.965 -11.016 1 65.62 204 GLY B O 1
ATOM 3255 N N . GLY B 1 205 ? -9.727 -8.023 -9.469 1 56.12 205 GLY B N 1
ATOM 3256 C CA . GLY B 1 205 ? -8.812 -8.617 -10.438 1 56.12 205 GLY B CA 1
ATOM 3257 C C . GLY B 1 205 ? -7.355 -8.438 -10.07 1 56.12 205 GLY B C 1
ATOM 3258 O O . GLY B 1 205 ? -6.473 -8.977 -10.742 1 56.12 205 GLY B O 1
ATOM 3259 N N . THR B 1 206 ? -7.051 -7.488 -9.203 1 53.91 206 THR B N 1
ATOM 3260 C CA . THR B 1 206 ? -5.633 -7.184 -9.039 1 53.91 206 THR B CA 1
ATOM 3261 C C . THR B 1 206 ? -4.844 -8.445 -8.711 1 53.91 206 THR B C 1
ATOM 3263 O O . THR B 1 206 ? -3.744 -8.648 -9.227 1 53.91 206 THR B O 1
ATOM 3266 N N . ASN B 1 207 ? -5.438 -9.289 -7.82 1 53.53 207 ASN B N 1
ATOM 3267 C CA . ASN B 1 207 ? -4.645 -10.406 -7.316 1 53.53 207 ASN B CA 1
ATOM 3268 C C . ASN B 1 207 ? -4.84 -11.656 -8.164 1 53.53 207 ASN B C 1
ATOM 3270 O O . ASN B 1 207 ? -4.035 -12.586 -8.102 1 53.53 207 ASN B O 1
ATOM 3274 N N . ALA B 1 208 ? -5.969 -11.695 -8.836 1 49.44 208 ALA B N 1
ATOM 3275 C CA . ALA B 1 208 ? -6.254 -12.922 -9.578 1 49.44 208 ALA B CA 1
ATOM 3276 C C . ALA B 1 208 ? -5.191 -13.172 -10.648 1 49.44 208 ALA B C 1
ATOM 3278 O O . ALA B 1 208 ? -4.781 -14.312 -10.867 1 49.44 208 ALA B O 1
ATOM 3279 N N . ILE B 1 209 ? -4.805 -12.094 -11.266 1 46.38 209 ILE B N 1
ATOM 3280 C CA . ILE B 1 209 ? -3.912 -12.219 -12.414 1 46.38 209 ILE B CA 1
ATOM 3281 C C . ILE B 1 209 ? -2.498 -12.539 -11.93 1 46.38 209 ILE B C 1
ATOM 3283 O O . ILE B 1 209 ? -1.765 -13.281 -12.586 1 46.38 209 ILE B O 1
ATOM 3287 N N . ALA B 1 210 ? -2.291 -11.969 -10.812 1 47.97 210 ALA B N 1
ATOM 3288 C CA . ALA B 1 210 ? -0.954 -12.25 -10.297 1 47.97 210 ALA B CA 1
ATOM 3289 C C . ALA B 1 210 ? -0.759 -13.742 -10.055 1 47.97 210 ALA B C 1
ATOM 3291 O O . ALA B 1 210 ? 0.333 -14.273 -10.266 1 47.97 210 ALA B O 1
ATOM 3292 N N . TYR B 1 211 ? -1.878 -14.336 -9.75 1 47.41 211 TYR B N 1
ATOM 3293 C CA . TYR B 1 211 ? -1.814 -15.758 -9.422 1 47.41 211 TYR B CA 1
ATOM 3294 C C . TYR B 1 211 ? -1.731 -16.609 -10.68 1 47.41 211 TYR B C 1
ATOM 3296 O O . TYR B 1 211 ? -1.013 -17.609 -10.711 1 47.41 211 TYR B O 1
ATOM 3304 N N . TYR B 1 212 ? -2.508 -16.203 -11.688 1 46.38 212 TYR B N 1
ATOM 3305 C CA . TYR B 1 212 ? -2.613 -17.156 -12.781 1 46.38 212 TYR B CA 1
ATOM 3306 C C . TYR B 1 212 ? -1.471 -16.984 -13.773 1 46.38 212 TYR B C 1
ATOM 3308 O O . TYR B 1 212 ? -1.438 -17.625 -14.82 1 46.38 212 TYR B O 1
ATOM 3316 N N . ALA B 1 213 ? -0.722 -15.953 -13.5 1 45.69 213 ALA B N 1
ATOM 3317 C CA . ALA B 1 213 ? 0.394 -15.859 -14.438 1 45.69 213 ALA B CA 1
ATOM 3318 C C . ALA B 1 213 ? 1.1 -17.203 -14.586 1 45.69 213 ALA B C 1
ATOM 3320 O O . ALA B 1 213 ? 1.528 -17.562 -15.688 1 45.69 213 ALA B O 1
ATOM 3321 N N . ARG B 1 214 ? 1.206 -17.891 -13.578 1 46 214 ARG B N 1
ATOM 3322 C CA . ARG B 1 214 ? 1.99 -19.109 -13.734 1 46 214 ARG B CA 1
ATOM 3323 C C . ARG B 1 214 ? 1.177 -20.203 -14.422 1 46 214 ARG B C 1
ATOM 3325 O O . ARG B 1 214 ? 1.716 -20.969 -15.211 1 46 214 ARG B O 1
ATOM 3332 N N . SER B 1 215 ? -0.148 -20.312 -14.094 1 43.69 215 SER B N 1
ATOM 3333 C CA . SER B 1 215 ? -0.864 -21.469 -14.633 1 43.69 215 SER B CA 1
ATOM 3334 C C . SER B 1 215 ? -0.924 -21.422 -16.156 1 43.69 215 SER B C 1
ATOM 3336 O O . SER B 1 215 ? -0.979 -22.469 -16.812 1 43.69 215 SER B O 1
ATOM 3338 N N . ILE B 1 216 ? -0.967 -20.312 -16.672 1 40 216 ILE B N 1
ATOM 3339 C CA . ILE B 1 216 ? -1.114 -20.219 -18.125 1 40 216 ILE B CA 1
ATOM 3340 C C . ILE B 1 216 ? 0.169 -20.688 -18.812 1 40 216 ILE B C 1
ATOM 3342 O O . ILE B 1 216 ? 0.121 -21.359 -19.844 1 40 216 ILE B O 1
ATOM 3346 N N . PHE B 1 217 ? 1.194 -20.359 -18.203 1 41.62 217 PHE B N 1
ATOM 3347 C CA . PHE B 1 217 ? 2.395 -20.812 -18.891 1 41.62 217 PHE B CA 1
ATOM 3348 C C . PHE B 1 217 ? 2.527 -22.328 -18.812 1 41.62 217 PHE B C 1
ATOM 3350 O O . PHE B 1 217 ? 3.049 -22.969 -19.719 1 41.62 217 PHE B O 1
ATOM 3357 N N . GLU B 1 218 ? 2.07 -22.766 -17.75 1 41.94 218 GLU B N 1
ATOM 3358 C CA . GLU B 1 218 ? 2.164 -24.234 -17.734 1 41.94 218 GLU B CA 1
ATOM 3359 C C . GLU B 1 218 ? 1.188 -24.844 -18.734 1 41.94 218 GLU B C 1
ATOM 3361 O O . GLU B 1 218 ? 1.482 -25.891 -19.328 1 41.94 218 GLU B O 1
ATOM 3366 N N . ALA B 1 219 ? 0.031 -24.297 -18.891 1 38.94 219 ALA B N 1
ATOM 3367 C CA . ALA B 1 219 ? -0.893 -24.906 -19.844 1 38.94 219 ALA B CA 1
ATOM 3368 C C . ALA B 1 219 ? -0.433 -24.672 -21.281 1 38.94 219 ALA B C 1
ATOM 3370 O O . ALA B 1 219 ? -0.875 -25.375 -22.203 1 38.94 219 ALA B O 1
ATOM 3371 N N . ALA B 1 220 ? 0.323 -23.75 -21.531 1 35.62 220 ALA B N 1
ATOM 3372 C CA . ALA B 1 220 ? 0.852 -23.562 -22.875 1 35.62 220 ALA B CA 1
ATOM 3373 C C . ALA B 1 220 ? 2.004 -24.531 -23.156 1 35.62 220 ALA B C 1
ATOM 3375 O O . ALA B 1 220 ? 2.453 -24.656 -24.297 1 35.62 220 ALA B O 1
ATOM 3376 N N . GLU B 1 221 ? 2.584 -25.062 -22.281 1 35.28 221 GLU B N 1
ATOM 3377 C CA . GLU B 1 221 ? 3.43 -26.188 -22.672 1 35.28 221 GLU B CA 1
ATOM 3378 C C . GLU B 1 221 ? 2.611 -27.453 -22.844 1 35.28 221 GLU B C 1
ATOM 3380 O O . GLU B 1 221 ? 1.68 -27.719 -22.078 1 35.28 221 GLU B O 1
#

InterPro domains:
  IPR003663 Sugar/inositol transporter [PR00171] (49-68)
  IPR003663 Sugar/inositol transporter [PR00171] (201-211)
  IPR005828 Major facilitator, sugar transporter-like [PF00083] (3-220)
  IPR020846 Major facilitator superfamily domain [PS50850] (1-221)
  IPR036259 MFS transporter superfamily [G3DSA:1.20.1250.20] (1-221)
  IPR036259 MFS transporter superfamily [SSF103473] (4-217)
  IPR050549 Major Facilitator Superfamily Trehalose Transporter [PTHR48021] (2-220)

Secondary structure (DSSP, 8-state):
-HHHHHHHHHHHHHHHHHHHHHHHHHHHHHHHHHHHHHHHH---HHHHHHHHHHHHHHHHHHHHHHHHHHHHHS-GGGHHHHHHHHHHHHHHHHHHHHHHHHHS-HHHHHHHHHHHHHHHHHHHHHSPPPHHHHHHTT-HHHHHHHHHHHH-TTS--HHHHHHHHHHHHHHHTS----HHHHT-HHHHHHHHHHHHHHHHHIIIIIHHHHHHHHHHHHHH-/-HHHHHHHHHHHHHHHHHHHHHHHHHHHHHHHHHHHHHHHH---HHHHHHHHHHHHHHHHHHHHHHHHHHHHHS-GGGHHHHHHHHHHHHHHHHHHHHHHHHHS-HHHHHHHHHHHHHHHHHHHHHSPPPHHHHHHTT-HHHHHHHHHHHH-TTS--HHHHHHHHHHHHHHHTS----HHHHT-HHHHHHHHHHHHHHHHHIIIIIHHHHHHHHHHHHHH-

Foldseek 3Di:
DQVLLVVLQVVQPVVCLPQNLLRQLLVLLVQLLVLLVVLLPDDDPVSNVVSVSSNNNSVNNNVNSVLVLVQLLDDPVCNVVVVVVVVVVVVVVLVVCLVVVVVDPPSVVSVVVNVVSVVVNVVSVVAATRLLSCVLVPNLVSSVVNNCVSVDVPDDCVVVSVVSNVVSVVVVVPPPCDVVVCCPPVCVVVCCVVVVVVVCVVVVCPVVCSVCVVVVVVVVD/DQVLLVVLQVVQPVVCLPLNLLRQLLVLLVQLLVLLVVLLPDDDPVSNVVSVSSNNNSVNNNVNSVLVLVQLLDDPVCNVVVVVVVVVVVVVVLVVCVVVVVVDPPSVVSNVVNVVSVVVNVVSVVAATRLLSCVLVPNLVSSVVNNCVSVDVPDDCVVVSVVSNVVNVVVVVPPPCDVVVCCPPVCVVVCCVVVVVVVCVVVVCPVVCSVCVVVVVVVVD

Organism: NCBI:txid586396